Protein AF-0000000071043396 (afdb_homodimer)

Radius of gyration: 24.21 Å; Cα contacts (8 Å, |Δi|>4): 1162; chains: 2; bounding box: 49×66×62 Å

pLDDT: mean 93.79, std 13.85, range [19.5, 98.94]

Foldseek 3Di:
DPPPPPPVDPDFAQALQSVVVVPPHDDAWDKDWHDHPPRDDIDIWTFFCPPDNGRKTWQFKAAAQPDFQLDDLVCQQCKDDDRVHGIGNHLQSQQRSQPRAWKKKKKWFAFLVGDIWMKIWRGWHFHHCVLQRFRADTHDTDPVGDFDDWCVVLHRAHKAHLVRQREQQDPDRQRVVQRHIDSAYVGGQWACNGHPVLATAHHRPPPHRSRTNIMIMIMHHD/DPPPVPPVDDDFAQAQQVVVVVPPPDDAFDKDWHDHPPRDDIDIWTFFCPPDNGRKTWQFKAAAQPDFQLDDLVCQQCKDDDRVHGIGNHLQSQQRSQPRAWKKKKKWFAFLVGDIWMKIWRGWHFHHCVLQRFRADTHDTDPVGDFDDWCVVLHGAHKAHLVRQREQQDPDRQRVVQRHIDSAYVGGQWACNGHPVQATAHHRPPPDRRRTNIMIMIMHHD

Nearest PDB structures (foldseek):
  6y41-assembly14_N  TM=9.368E-01  e=1.096E-25  Homo sapiens
  4jzc-assembly1_A  TM=9.041E-01  e=2.549E-23  Homo sapiens
  1z3s-assembly1_A  TM=9.052E-01  e=2.398E-23  Homo sapiens
  8vgp-assembly1_A  TM=8.669E-01  e=9.570E-24  Homo sapiens
  1z3u-assembly4_D  TM=8.901E-01  e=3.913E-23  Homo sapiens

Secondary structure (DSSP, 8-state):
-------------SSHHHHHHHTTS---SEEEEE--TT-SS-EEEEEE-SSTTS-EEEEEEESSS-S-----HHHHHH-EE-TTSSEE--HHHHHHHHHHS-EEEEEEEE-TTS-EEEEEES-EEE--GGGTT-EEEE-PBPTT-SS---SGGGTTPPPBBTTB--SS-SS--HHHHHTS-B--BSB-SEETTS-TTT--EETT-TT-TT--SEEEEEEEE-/-------------SSHHHHHHHTTS---SEEEEE--TT-SS-EEEEEE-SSTTS-EEEEEEESSS-S-----HHHHHH-EE-TTSSEE--HHHHHHHHHHS-EEEEEEEE-TTS-EEEEEES-EEE--GGGTT-EEEE-PBPTT-SS---SGGGTTPPPBBTTB--SS-SS--HHHHHTS-B--BSB-SEETTS-TTT--EETT-TT-TT--SEEEEEEEE-

Structure (mmCIF, N/CA/C/O backbone):
data_AF-0000000071043396-model_v1
#
loop_
_entity.id
_entity.type
_entity.pdbx_description
1 polymer 'Fibrinogen-like protein A'
#
loop_
_atom_site.group_PDB
_atom_site.id
_atom_site.type_symbol
_atom_site.label_atom_id
_atom_site.label_alt_id
_atom_site.label_comp_id
_atom_site.label_asym_id
_atom_site.label_entity_id
_atom_site.label_seq_id
_atom_site.pdbx_PDB_ins_code
_atom_site.Cartn_x
_atom_site.Cartn_y
_atom_site.Cartn_z
_atom_site.occupancy
_atom_site.B_iso_or_equiv
_atom_site.auth_seq_id
_atom_site.auth_comp_id
_atom_site.auth_asym_id
_atom_site.auth_atom_id
_atom_site.pdbx_PDB_model_num
ATOM 1 N N . SER A 1 1 ? -0.596 -9.938 -35.562 1 19.58 1 SER A N 1
ATOM 2 C CA . SER A 1 1 ? -1.272 -8.742 -35.062 1 19.58 1 SER A CA 1
ATOM 3 C C . SER A 1 1 ? -1.542 -8.852 -33.562 1 19.58 1 SER A C 1
ATOM 5 O O . SER A 1 1 ? -2.373 -9.656 -33.156 1 19.58 1 SER A O 1
ATOM 7 N N . SER A 1 2 ? -0.562 -9.008 -32.688 1 22.83 2 SER A N 1
ATOM 8 C CA . SER A 1 2 ? -0.401 -9.375 -31.281 1 22.83 2 SER A CA 1
ATOM 9 C C . SER A 1 2 ? -1.272 -8.516 -30.391 1 22.83 2 SER A C 1
ATOM 11 O O . SER A 1 2 ? -1.037 -7.309 -30.25 1 22.83 2 SER A O 1
ATOM 13 N N . SER A 1 3 ? -2.648 -8.609 -30.594 1 25.05 3 SER A N 1
ATOM 14 C CA . SER A 1 3 ? -3.705 -7.863 -29.922 1 25.05 3 SER A CA 1
ATOM 15 C C . SER A 1 3 ? -3.35 -7.586 -28.469 1 25.05 3 SER A C 1
ATOM 17 O O . SER A 1 3 ? -3.312 -8.508 -27.641 1 25.05 3 SER A O 1
ATOM 19 N N . TYR A 1 4 ? -2.4 -6.832 -28.234 1 27.75 4 TYR A N 1
ATOM 20 C CA . TYR A 1 4 ? -2.031 -6.297 -26.922 1 27.75 4 TYR A CA 1
ATOM 21 C C . TYR A 1 4 ? -3.27 -5.965 -26.094 1 27.75 4 TYR A C 1
ATOM 23 O O . TYR A 1 4 ? -4.195 -5.312 -26.594 1 27.75 4 TYR A O 1
ATOM 31 N N . PHE A 1 5 ? -3.91 -6.945 -25.531 1 30.7 5 PHE A N 1
ATOM 32 C CA . PHE A 1 5 ? -5.043 -6.789 -24.625 1 30.7 5 PHE A CA 1
ATOM 33 C C . PHE A 1 5 ? -4.996 -5.434 -23.922 1 30.7 5 PHE A C 1
ATOM 35 O O . PHE A 1 5 ? -4.027 -5.125 -23.234 1 30.7 5 PHE A O 1
ATOM 42 N N . PHE A 1 6 ? -5.336 -4.344 -24.625 1 32 6 PHE A N 1
ATOM 43 C CA . PHE A 1 6 ? -5.562 -3.029 -24.031 1 32 6 PHE A CA 1
ATOM 44 C C . PHE A 1 6 ? -6.328 -3.15 -22.719 1 32 6 PHE A C 1
ATOM 46 O O . PHE A 1 6 ? -7.543 -3.359 -22.719 1 32 6 PHE A O 1
ATOM 53 N N . TYR A 1 7 ? -5.766 -3.889 -21.766 1 40.34 7 TYR A N 1
ATOM 54 C CA . TYR A 1 7 ? -6.336 -3.941 -20.422 1 40.34 7 TYR A CA 1
ATOM 55 C C . TYR A 1 7 ? -6.777 -2.559 -19.969 1 40.34 7 TYR A C 1
ATOM 57 O O . TYR A 1 7 ? -5.996 -1.605 -20 1 40.34 7 TYR A O 1
ATOM 65 N N . GLN A 1 8 ? -7.98 -2.104 -20.422 1 47.59 8 GLN A N 1
ATOM 66 C CA . GLN A 1 8 ? -8.461 -0.824 -19.922 1 47.59 8 GLN A CA 1
ATOM 67 C C . GLN A 1 8 ? -8.406 -0.779 -18.391 1 47.59 8 GLN A C 1
ATOM 69 O O . GLN A 1 8 ? -9.078 -1.563 -17.719 1 47.59 8 GLN A O 1
ATOM 74 N N . GLN A 1 9 ? -7.324 -0.448 -17.828 1 60.56 9 GLN A N 1
ATOM 75 C CA . GLN A 1 9 ? -7.27 -0.185 -16.391 1 60.56 9 GLN A CA 1
ATOM 76 C C . GLN A 1 9 ? -8.344 0.818 -15.977 1 60.56 9 GLN A C 1
ATOM 78 O O . GLN A 1 9 ? -8.711 1.695 -16.766 1 60.56 9 GLN A O 1
ATOM 83 N N . PRO A 1 10 ? -9.055 0.445 -14.859 1 69.62 10 PRO A N 1
ATOM 84 C CA . PRO A 1 10 ? -10.023 1.43 -14.367 1 69.62 10 PRO A CA 1
ATOM 85 C C . PRO A 1 10 ? -9.438 2.84 -14.289 1 69.62 10 PRO A C 1
ATOM 87 O O . PRO A 1 10 ? -8.227 3.004 -14.133 1 69.62 10 PRO A O 1
ATOM 90 N N . ASP A 1 11 ? -10.227 3.758 -14.781 1 84.56 11 ASP A N 1
ATOM 91 C CA . ASP A 1 11 ? -9.875 5.148 -14.516 1 84.56 11 ASP A CA 1
ATOM 92 C C . ASP A 1 11 ? -9.953 5.465 -13.023 1 84.56 11 ASP A C 1
ATOM 94 O O . ASP A 1 11 ? -11.047 5.539 -12.453 1 84.56 11 ASP A O 1
ATOM 98 N N . TYR A 1 12 ? -8.859 5.566 -12.406 1 92.44 12 TYR A N 1
ATOM 99 C CA . TYR A 1 12 ? -8.82 5.84 -10.969 1 92.44 12 TYR A CA 1
ATOM 100 C C . TYR A 1 12 ? -8.945 7.336 -10.695 1 92.44 12 TYR A C 1
ATOM 102 O O . TYR A 1 12 ? -8.398 8.156 -11.438 1 92.44 12 TYR A O 1
ATOM 110 N N . PRO A 1 13 ? -9.711 7.656 -9.633 1 95.25 13 PRO A N 1
ATOM 111 C CA . PRO A 1 13 ? -9.75 9.07 -9.25 1 95.25 13 PRO A CA 1
ATOM 112 C C . PRO A 1 13 ? -8.367 9.633 -8.906 1 95.25 13 PRO A C 1
ATOM 114 O O . PRO A 1 13 ? -7.512 8.898 -8.406 1 95.25 13 PRO A O 1
ATOM 117 N N . ARG A 1 14 ? -8.242 10.875 -9.164 1 97.25 14 ARG A N 1
ATOM 118 C CA . ARG A 1 14 ? -6.945 11.508 -8.93 1 97.25 14 ARG A CA 1
ATOM 119 C C . ARG A 1 14 ? -6.785 11.906 -7.473 1 97.25 14 ARG A C 1
ATOM 121 O O . ARG A 1 14 ? -5.664 12.125 -7 1 97.25 14 ARG A O 1
ATOM 128 N N . ASP A 1 15 ? -7.902 12.094 -6.762 1 97.44 15 ASP A N 1
ATOM 129 C CA . ASP A 1 15 ? -7.918 12.523 -5.367 1 97.44 15 ASP A CA 1
ATOM 130 C C . ASP A 1 15 ? -9.258 12.211 -4.711 1 97.44 15 ASP A C 1
ATOM 132 O O . ASP A 1 15 ? -10.141 11.617 -5.332 1 97.44 15 ASP A O 1
ATOM 136 N N . CYS A 1 16 ? -9.391 12.609 -3.453 1 96.94 16 CYS A N 1
ATOM 137 C CA . CYS A 1 16 ? -10.578 12.234 -2.688 1 96.94 16 CYS A CA 1
ATOM 138 C C . CYS A 1 16 ? -11.812 12.969 -3.197 1 96.94 16 CYS A C 1
ATOM 140 O O . CYS A 1 16 ? -12.93 12.461 -3.096 1 96.94 16 CYS A O 1
ATOM 142 N N . LYS A 1 17 ? -11.633 14.172 -3.74 1 96.31 17 LYS A N 1
ATOM 143 C CA . LYS A 1 17 ? -12.789 14.828 -4.34 1 96.31 17 LYS A CA 1
ATOM 144 C C . LYS A 1 17 ? -13.367 13.984 -5.477 1 96.31 17 LYS A C 1
ATOM 146 O O . LYS A 1 17 ? -14.578 13.758 -5.531 1 96.31 17 LYS A O 1
ATOM 151 N N . GLU A 1 18 ? -12.492 13.562 -6.367 1 94.69 18 GLU A N 1
ATOM 152 C CA . GLU A 1 18 ? -12.938 12.742 -7.484 1 94.69 18 GLU A CA 1
ATOM 153 C C . GLU A 1 18 ? -13.484 11.398 -7 1 94.69 18 GLU A C 1
ATOM 155 O O . GLU A 1 18 ? -14.414 10.852 -7.598 1 94.69 18 GLU A O 1
ATOM 160 N N . VAL A 1 19 ? -12.93 10.859 -5.91 1 93.38 19 VAL A N 1
ATOM 161 C CA . VAL A 1 19 ? -13.477 9.648 -5.305 1 93.38 19 VAL A CA 1
ATOM 162 C C . VAL A 1 19 ? -14.953 9.852 -4.98 1 93.38 19 VAL A C 1
ATOM 164 O O . VAL A 1 19 ? -15.805 9.047 -5.379 1 93.38 19 VAL A O 1
ATOM 167 N N . PHE A 1 20 ? -15.273 10.938 -4.297 1 91.38 20 PHE A N 1
ATOM 168 C CA . PHE A 1 20 ? -16.625 11.164 -3.809 1 91.38 20 PHE A CA 1
ATOM 169 C C . PHE A 1 20 ? -17.547 11.617 -4.941 1 91.38 20 PHE A C 1
ATOM 171 O O . PHE A 1 20 ? -18.766 11.461 -4.867 1 91.38 20 PHE A O 1
ATOM 178 N N . GLU A 1 21 ? -17 12.188 -5.996 1 89.81 21 GLU A N 1
ATOM 179 C CA . GLU A 1 21 ? -17.781 12.539 -7.176 1 89.81 21 GLU A CA 1
ATOM 180 C C . GLU A 1 21 ? -18.203 11.289 -7.949 1 89.81 21 GLU A C 1
ATOM 182 O O . GLU A 1 21 ? -19.266 11.266 -8.57 1 89.81 21 GLU A O 1
ATOM 187 N N . GLN A 1 22 ? -17.266 10.352 -7.988 1 84.19 22 GLN A N 1
ATOM 188 C CA . GLN A 1 22 ? -17.531 9.125 -8.734 1 84.19 22 GLN A CA 1
ATOM 189 C C . GLN A 1 22 ? -18.453 8.195 -7.949 1 84.19 22 GLN A C 1
ATOM 191 O O . GLN A 1 22 ? -19.109 7.328 -8.531 1 84.19 22 GLN A O 1
ATOM 196 N N . CYS A 1 23 ? -18.484 8.438 -6.629 1 72.69 23 CYS A N 1
ATOM 197 C CA . CYS A 1 23 ? -19.359 7.625 -5.797 1 72.69 23 CYS A CA 1
ATOM 198 C C . CYS A 1 23 ? -20.781 8.195 -5.785 1 72.69 23 CYS A C 1
ATOM 200 O O . CYS A 1 23 ? -20.953 9.414 -5.793 1 72.69 23 CYS A O 1
ATOM 202 N N . ASP A 1 24 ? -21.766 7.477 -6.266 1 60.16 24 ASP A N 1
ATOM 203 C CA . ASP A 1 24 ? -23.172 7.879 -6.402 1 60.16 24 ASP A CA 1
ATOM 204 C C . ASP A 1 24 ? -23.75 8.289 -5.059 1 60.16 24 ASP A C 1
ATOM 206 O O . ASP A 1 24 ? -24.734 7.703 -4.594 1 60.16 24 ASP A O 1
ATOM 210 N N . GLY A 1 25 ? -23.188 9.406 -4.383 1 55.62 25 GLY A N 1
ATOM 211 C CA . GLY A 1 25 ? -23.938 10 -3.293 1 55.62 25 GLY A CA 1
ATOM 212 C C . GLY A 1 25 ? -23.375 9.68 -1.926 1 55.62 25 GLY A C 1
ATOM 213 O O . GLY A 1 25 ? -23.281 10.555 -1.062 1 55.62 25 GLY A O 1
ATOM 214 N N . GLU A 1 26 ? -23.422 8.414 -1.411 1 56.88 26 GLU A N 1
ATOM 215 C CA . GLU A 1 26 ? -23.094 8.141 -0.014 1 56.88 26 GLU A CA 1
ATOM 216 C C . GLU A 1 26 ? -21.641 7.691 0.141 1 56.88 26 GLU A C 1
ATOM 218 O O . GLU A 1 26 ? -21.297 6.555 -0.198 1 56.88 26 GLU A O 1
ATOM 223 N N . SER A 1 27 ? -20.75 8.812 0.315 1 70.75 27 SER A N 1
ATOM 224 C CA . SER A 1 27 ? -19.375 8.359 0.478 1 70.75 27 SER A CA 1
ATOM 225 C C . SER A 1 27 ? -18.875 8.602 1.898 1 70.75 27 SER A C 1
ATOM 227 O O . SER A 1 27 ? -18.922 9.734 2.395 1 70.75 27 SER A O 1
ATOM 229 N N . SER A 1 28 ? -18.672 7.59 2.588 1 85.75 28 SER A N 1
ATOM 230 C CA . SER A 1 28 ? -18.188 7.582 3.967 1 85.75 28 SER A CA 1
ATOM 231 C C . SER A 1 28 ? -16.688 7.828 4.031 1 85.75 28 SER A C 1
ATOM 233 O O . SER A 1 28 ? -15.977 7.668 3.033 1 85.75 28 SER A O 1
ATOM 235 N N . ASP A 1 29 ? -16.281 8.438 5.184 1 92.81 29 ASP A N 1
ATOM 236 C CA . ASP A 1 29 ? -14.859 8.438 5.496 1 92.81 29 ASP A CA 1
ATOM 237 C C . ASP A 1 29 ? -14.273 7.031 5.379 1 92.81 29 ASP A C 1
ATOM 239 O O . ASP A 1 29 ? -14.914 6.051 5.758 1 92.81 29 ASP A O 1
ATOM 243 N N . GLY A 1 30 ? -13.133 6.988 4.898 1 93.25 30 GLY A N 1
ATOM 244 C CA . GLY A 1 30 ? -12.492 5.688 4.801 1 93.25 30 GLY A CA 1
ATOM 245 C C . GLY A 1 30 ? -11.344 5.656 3.812 1 93.25 30 GLY A C 1
ATOM 246 O O . GLY A 1 30 ? -10.867 6.703 3.371 1 93.25 30 GLY A O 1
ATOM 247 N N . VAL A 1 31 ? -10.812 4.477 3.525 1 94.69 31 VAL A N 1
ATOM 248 C CA . VAL A 1 31 ? -9.672 4.277 2.637 1 94.69 31 VAL A CA 1
ATOM 249 C C . VAL A 1 31 ? -10.164 4.012 1.216 1 94.69 31 VAL A C 1
ATOM 251 O O . VAL A 1 31 ? -11.047 3.182 1.004 1 94.69 31 VAL A O 1
ATOM 254 N N . TYR A 1 32 ? -9.594 4.738 0.266 1 93.81 32 TYR A N 1
ATOM 255 C CA . TYR A 1 32 ? -9.938 4.621 -1.148 1 93.81 32 TYR A CA 1
ATOM 256 C C . TYR A 1 32 ? -8.68 4.578 -2.01 1 93.81 32 TYR A C 1
ATOM 258 O O . TYR A 1 32 ? -7.582 4.887 -1.535 1 93.81 32 TYR A O 1
ATOM 266 N N . LEU A 1 33 ? -8.898 4.172 -3.285 1 94.19 33 LEU A N 1
ATOM 267 C CA . LEU A 1 33 ? -7.789 4.176 -4.238 1 94.19 33 LEU A CA 1
ATOM 268 C C . LEU A 1 33 ? -7.785 5.457 -5.059 1 94.19 33 LEU A C 1
ATOM 270 O O . LEU A 1 33 ? -8.836 5.922 -5.5 1 94.19 33 LEU A O 1
ATOM 274 N N . ILE A 1 34 ? -6.609 5.961 -5.223 1 96.44 34 ILE A N 1
ATOM 275 C CA . ILE A 1 34 ? -6.445 7.066 -6.16 1 96.44 34 ILE A CA 1
ATOM 276 C C . ILE A 1 34 ? -5.223 6.812 -7.043 1 96.44 34 ILE A C 1
ATOM 278 O O . ILE A 1 34 ? -4.383 5.969 -6.723 1 96.44 34 ILE A O 1
ATOM 282 N N . GLN A 1 35 ? -5.191 7.512 -8.125 1 96.06 35 GLN A N 1
ATOM 283 C CA . GLN A 1 35 ? -4.004 7.555 -8.969 1 96.06 35 GLN A CA 1
ATOM 284 C C . GLN A 1 35 ? -3.773 8.961 -9.523 1 96.06 35 GLN A C 1
ATOM 286 O O . GLN A 1 35 ? -4.309 9.312 -10.578 1 96.06 35 GLN A O 1
ATOM 291 N N . PRO A 1 36 ? -2.936 9.68 -8.852 1 96.81 36 PRO A N 1
ATOM 292 C CA . PRO A 1 36 ? -2.625 11.031 -9.344 1 96.81 36 PRO A CA 1
ATOM 293 C C . PRO A 1 36 ? -1.969 11.016 -10.719 1 96.81 36 PRO A C 1
ATOM 295 O O . PRO A 1 36 ? -1.409 10 -11.133 1 96.81 36 PRO A O 1
ATOM 298 N N . ASP A 1 37 ? -2.023 12.133 -11.359 1 95 37 ASP A N 1
ATOM 299 C CA . ASP A 1 37 ? -1.399 12.273 -12.664 1 95 37 ASP A CA 1
ATOM 300 C C . ASP A 1 37 ? 0.084 11.914 -12.609 1 95 37 ASP A C 1
ATOM 302 O O . ASP A 1 37 ? 0.812 12.398 -11.742 1 95 37 ASP A O 1
ATOM 306 N N . GLY A 1 38 ? 0.44 11.055 -13.531 1 92.12 38 GLY A N 1
ATOM 307 C CA . GLY A 1 38 ? 1.855 10.758 -13.688 1 92.12 38 GLY A CA 1
ATOM 308 C C . GLY A 1 38 ? 2.344 9.664 -12.758 1 92.12 38 GLY A C 1
ATOM 309 O O . GLY A 1 38 ? 3.475 9.195 -12.883 1 92.12 38 GLY A O 1
ATOM 310 N N . TYR A 1 39 ? 1.555 9.352 -11.742 1 92.88 39 TYR A N 1
ATOM 311 C CA . TYR A 1 39 ? 1.969 8.266 -10.859 1 92.88 39 TYR A CA 1
ATOM 312 C C . TYR A 1 39 ? 1.739 6.91 -11.516 1 92.88 39 TYR A C 1
ATOM 314 O O . TYR A 1 39 ? 0.725 6.703 -12.188 1 92.88 39 TYR A O 1
ATOM 322 N N . LEU A 1 40 ? 2.617 6.023 -11.281 1 87.25 40 LEU A N 1
ATOM 323 C CA . LEU A 1 40 ? 2.684 4.773 -12.031 1 87.25 40 LEU A CA 1
ATOM 324 C C . LEU A 1 40 ? 1.504 3.869 -11.688 1 87.25 40 LEU A C 1
ATOM 326 O O . LEU A 1 40 ? 0.972 3.176 -12.562 1 87.25 40 LEU A O 1
ATOM 330 N N . GLU A 1 41 ? 1.087 3.82 -10.453 1 91.69 41 GLU A N 1
ATOM 331 C CA . GLU A 1 41 ? 0.028 2.91 -10.031 1 91.69 41 GLU A CA 1
ATOM 332 C C . GLU A 1 41 ? -0.865 3.557 -8.969 1 91.69 41 GLU A C 1
ATOM 334 O O . GLU A 1 41 ? -0.435 4.469 -8.258 1 91.69 41 GLU A O 1
ATOM 339 N N . PRO A 1 42 ? -2.17 3.064 -8.961 1 95.06 42 PRO A N 1
ATOM 340 C CA . PRO A 1 42 ? -3.029 3.566 -7.887 1 95.06 42 PRO A CA 1
ATOM 341 C C . PRO A 1 42 ? -2.553 3.137 -6.504 1 95.06 42 PRO A C 1
ATOM 343 O O . PRO A 1 42 ? -1.879 2.113 -6.367 1 95.06 42 PRO A O 1
ATOM 346 N N . PHE A 1 43 ? -2.869 3.904 -5.5 1 96.81 43 PHE A N 1
ATOM 347 C CA . PHE A 1 43 ? -2.531 3.592 -4.117 1 96.81 43 PHE A CA 1
ATOM 348 C C . PHE A 1 43 ? -3.629 4.062 -3.172 1 96.81 43 PHE A C 1
ATOM 350 O O . PHE A 1 43 ? -4.441 4.918 -3.529 1 96.81 43 PHE A O 1
ATOM 357 N N . PRO A 1 44 ? -3.686 3.449 -2.014 1 96.88 44 PRO A N 1
ATOM 358 C CA . PRO A 1 44 ? -4.754 3.785 -1.07 1 96.88 44 PRO A CA 1
ATOM 359 C C . PRO A 1 44 ? -4.477 5.074 -0.298 1 96.88 44 PRO A C 1
ATOM 361 O O . PRO A 1 44 ? -3.326 5.355 0.042 1 96.88 44 PRO A O 1
ATOM 364 N N . VAL A 1 45 ? -5.52 5.805 -0.063 1 98 45 VAL A N 1
ATOM 365 C CA . VAL A 1 45 ? -5.477 6.988 0.787 1 98 45 VAL A CA 1
ATOM 366 C C . VAL A 1 45 ? -6.707 7.02 1.694 1 98 45 VAL A C 1
ATOM 368 O O . VAL A 1 45 ? -7.707 6.352 1.419 1 98 45 VAL A O 1
ATOM 371 N N . TYR A 1 46 ? -6.594 7.762 2.77 1 97.19 46 TYR A N 1
ATOM 372 C CA . TYR A 1 46 ? -7.758 8 3.611 1 97.19 46 TYR A CA 1
ATOM 373 C C . TYR A 1 46 ? -8.477 9.281 3.191 1 97.19 46 TYR A C 1
ATOM 375 O O . TYR A 1 46 ? -7.871 10.352 3.125 1 97.19 46 TYR A O 1
ATOM 383 N N . CYS A 1 47 ? -9.75 9.141 2.877 1 96.62 47 CYS A N 1
ATOM 384 C CA . CYS A 1 47 ? -10.586 10.273 2.502 1 96.62 47 CYS A CA 1
ATOM 385 C C . CYS A 1 47 ? -11.562 10.625 3.619 1 96.62 47 CYS A C 1
ATOM 387 O O . CYS A 1 47 ? -12.227 9.75 4.168 1 96.62 47 CYS A O 1
ATOM 389 N N . ASN A 1 48 ? -11.586 11.828 3.996 1 95.62 48 ASN A N 1
ATOM 390 C CA . ASN A 1 48 ? -12.5 12.383 4.992 1 95.62 48 ASN A CA 1
ATOM 391 C C . ASN A 1 48 ? -13.562 13.266 4.348 1 95.62 48 ASN A C 1
ATOM 393 O O . ASN A 1 48 ? -13.25 14.281 3.74 1 95.62 48 ASN A O 1
ATOM 397 N N . ASN A 1 49 ? -14.805 12.875 4.484 1 93.38 49 ASN A N 1
ATOM 398 C CA . ASN A 1 49 ? -15.898 13.594 3.85 1 93.38 49 ASN A CA 1
ATOM 399 C C . ASN A 1 49 ? -16.812 14.258 4.887 1 93.38 49 ASN A C 1
ATOM 401 O O . ASN A 1 49 ? -17.812 14.867 4.531 1 93.38 49 ASN A O 1
ATOM 405 N N . SER A 1 50 ? -16.422 14.188 6.105 1 92.12 50 SER A N 1
ATOM 406 C CA . SER A 1 50 ? -17.344 14.578 7.164 1 92.12 50 SER A CA 1
ATOM 407 C C . SER A 1 50 ? -17 15.953 7.727 1 92.12 50 SER A C 1
ATOM 409 O O . SER A 1 50 ? -17.75 16.516 8.516 1 92.12 50 SER A O 1
ATOM 411 N N . VAL A 1 51 ? -15.891 16.453 7.324 1 93.44 51 VAL A N 1
ATOM 412 C CA . VAL A 1 51 ? -15.406 17.703 7.91 1 93.44 51 VAL A CA 1
ATOM 413 C C . VAL A 1 51 ? -15.406 18.797 6.852 1 93.44 51 VAL A C 1
ATOM 415 O O . VAL A 1 51 ? -14.961 18.578 5.723 1 93.44 51 VAL A O 1
ATOM 418 N N . ASP A 1 52 ? -15.93 20.016 7.23 1 95.81 52 ASP A N 1
ATOM 419 C CA . ASP A 1 52 ? -15.75 21.234 6.465 1 95.81 52 ASP A CA 1
ATOM 420 C C . ASP A 1 52 ? -16.078 21.016 4.988 1 95.81 52 ASP A C 1
ATOM 422 O O . ASP A 1 52 ? -15.258 21.328 4.117 1 95.81 52 ASP A O 1
ATOM 426 N N . GLY A 1 53 ? -17.156 20.469 4.664 1 93.88 53 GLY A N 1
ATOM 427 C CA . GLY A 1 53 ? -17.625 20.312 3.297 1 93.88 53 GLY A CA 1
ATOM 428 C C . GLY A 1 53 ? -17.047 19.094 2.604 1 93.88 53 GLY A C 1
ATOM 429 O O . GLY A 1 53 ? -17.344 18.844 1.435 1 93.88 53 GLY A O 1
ATOM 430 N N . GLY A 1 54 ? -16.125 18.391 3.24 1 95.19 54 GLY A N 1
ATOM 431 C CA . GLY A 1 54 ? -15.664 17.094 2.777 1 95.19 54 GLY A CA 1
ATOM 432 C C . GLY A 1 54 ? -14.609 17.188 1.688 1 95.19 54 GLY A C 1
ATOM 433 O O . GLY A 1 54 ? -13.992 18.25 1.513 1 95.19 54 GLY A O 1
ATOM 434 N N . ASN A 1 55 ? -14.195 15.969 1.109 1 96.06 55 ASN A N 1
ATOM 435 C CA . ASN A 1 55 ? -13.297 15.805 -0.029 1 96.06 55 ASN A CA 1
ATOM 436 C C . ASN A 1 55 ? -11.836 15.883 0.395 1 96.06 55 ASN A C 1
ATOM 438 O O . ASN A 1 55 ? -10.961 16.141 -0.431 1 96.06 55 ASN A O 1
ATOM 442 N N . TRP A 1 56 ? -11.602 15.672 1.679 1 98.25 56 TRP A N 1
ATOM 443 C CA . TRP A 1 56 ? -10.242 15.805 2.191 1 98.25 56 TRP A CA 1
ATOM 444 C C . TRP A 1 56 ? -9.477 14.492 2.055 1 98.25 56 TRP A C 1
ATOM 446 O O . TRP A 1 56 ? -10.023 13.422 2.334 1 98.25 56 TRP A O 1
ATOM 456 N N . MET A 1 57 ? -8.289 14.57 1.633 1 98.5 57 MET A N 1
ATOM 457 C CA . MET A 1 57 ? -7.34 13.461 1.664 1 98.5 57 MET A CA 1
ATOM 458 C C . MET A 1 57 ? -6.34 13.633 2.801 1 98.5 57 MET A C 1
ATOM 460 O O . MET A 1 57 ? -5.586 14.609 2.83 1 98.5 57 MET A O 1
ATOM 464 N N . VAL A 1 58 ? -6.316 12.734 3.689 1 98.81 58 VAL A N 1
ATOM 465 C CA . VAL A 1 58 ? -5.434 12.812 4.848 1 98.81 58 VAL A CA 1
ATOM 466 C C . VAL A 1 58 ? -4.043 12.297 4.473 1 98.81 58 VAL A C 1
ATOM 468 O O . VAL A 1 58 ? -3.916 11.25 3.834 1 98.81 58 VAL A O 1
ATOM 471 N N . PHE A 1 59 ? -2.977 13.062 4.832 1 98.88 59 PHE A N 1
ATOM 472 C CA . PHE A 1 59 ? -1.65 12.57 4.473 1 98.88 59 PHE A CA 1
ATOM 473 C C . PHE A 1 59 ? -0.773 12.438 5.711 1 98.88 59 PHE A C 1
ATOM 475 O O . PHE A 1 59 ? 0.347 11.93 5.629 1 98.88 59 PHE A O 1
ATOM 482 N N . GLN A 1 60 ? -1.278 12.875 6.863 1 98.81 60 GLN A N 1
ATOM 483 C CA . GLN A 1 60 ? -0.61 12.75 8.156 1 98.81 60 GLN A CA 1
ATOM 484 C C . GLN A 1 60 ? -1.624 12.633 9.289 1 98.81 60 GLN A C 1
ATOM 486 O O . GLN A 1 60 ? -2.631 13.344 9.305 1 98.81 60 GLN A O 1
ATOM 491 N N . ARG A 1 61 ? -1.352 11.719 10.211 1 98.56 61 ARG A N 1
ATOM 492 C CA . ARG A 1 61 ? -2.189 11.633 11.406 1 98.56 61 ARG A CA 1
ATOM 493 C C . ARG A 1 61 ? -1.388 11.125 12.602 1 98.56 61 ARG A C 1
ATOM 495 O O . ARG A 1 61 ? -0.615 10.172 12.477 1 98.56 61 ARG A O 1
ATOM 502 N N . ARG A 1 62 ? -1.498 11.758 13.664 1 98.12 62 ARG A N 1
ATOM 503 C CA .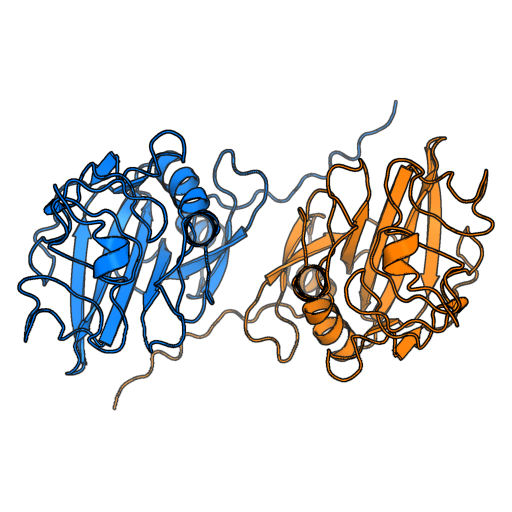 ARG A 1 62 ? -1.002 11.305 14.961 1 98.12 62 ARG A CA 1
ATOM 504 C C . ARG A 1 62 ? -2.123 11.266 15.992 1 98.12 62 ARG A C 1
ATOM 506 O O . ARG A 1 62 ? -2.9 12.211 16.109 1 98.12 62 ARG A O 1
ATOM 513 N N . MET A 1 63 ? -2.184 10.133 16.734 1 96.62 63 MET A N 1
ATOM 514 C CA . MET A 1 63 ? -3.355 10.039 17.609 1 96.62 63 MET A CA 1
ATOM 515 C C . MET A 1 63 ? -3.027 9.266 18.875 1 96.62 63 MET A C 1
ATOM 517 O O . MET A 1 63 ? -3.73 9.383 19.875 1 96.62 63 MET A O 1
ATOM 521 N N . ASP A 1 64 ? -1.902 8.406 18.875 1 95.75 64 ASP A N 1
ATOM 522 C CA . ASP A 1 64 ? -1.712 7.59 20.078 1 95.75 64 ASP A CA 1
ATOM 523 C C . ASP A 1 64 ? -0.246 7.199 20.25 1 95.75 64 ASP A C 1
ATOM 525 O O . ASP A 1 64 ? 0.098 6.441 21.156 1 95.75 64 ASP A O 1
ATOM 529 N N . GLY A 1 65 ? 0.586 7.543 19.391 1 96.44 65 GLY A N 1
ATOM 530 C CA . GLY A 1 65 ? 2.016 7.312 19.516 1 96.44 65 GLY A CA 1
ATOM 531 C C . GLY A 1 65 ? 2.439 5.926 19.078 1 96.44 65 GLY A C 1
ATOM 532 O O . GLY A 1 65 ? 3.586 5.527 19.281 1 96.44 65 GLY A O 1
ATOM 533 N N . SER A 1 66 ? 1.596 5.238 18.438 1 95.75 66 SER A N 1
ATOM 534 C CA . SER A 1 66 ? 1.861 3.855 18.062 1 95.75 66 SER A CA 1
ATOM 535 C C . SER A 1 66 ? 2.857 3.783 16.906 1 95.75 66 SER A C 1
ATOM 537 O O . SER A 1 66 ? 3.439 2.727 16.641 1 95.75 66 SER A O 1
ATOM 539 N N . VAL A 1 67 ? 3.021 4.816 16.203 1 97.38 67 VAL A N 1
ATOM 540 C CA . VAL A 1 67 ? 3.953 4.863 15.078 1 97.38 67 VAL A CA 1
ATOM 541 C C . VAL A 1 67 ? 5.086 5.84 15.391 1 97.38 67 VAL A C 1
ATOM 543 O O . VAL A 1 67 ? 4.84 6.961 15.852 1 97.38 67 VAL A O 1
ATOM 546 N N . ASP A 1 68 ? 6.266 5.434 15.211 1 97.62 68 ASP A N 1
ATOM 547 C CA . ASP A 1 68 ? 7.445 6.273 15.398 1 97.62 68 ASP A CA 1
ATOM 548 C C . ASP A 1 68 ? 7.691 7.148 14.172 1 97.62 68 ASP A C 1
ATOM 550 O O . ASP A 1 68 ? 7.789 6.641 13.047 1 97.62 68 ASP A O 1
ATOM 554 N N . PHE A 1 69 ? 7.871 8.438 14.336 1 98.56 69 PHE A N 1
ATOM 555 C CA . PHE A 1 69 ? 8.078 9.352 13.227 1 98.56 69 PHE A CA 1
ATOM 556 C C . PHE A 1 69 ? 9.539 9.773 13.125 1 98.56 69 PHE A C 1
ATOM 558 O O . PHE A 1 69 ? 9.898 10.594 12.289 1 98.56 69 PHE A O 1
ATOM 565 N N . ASP A 1 70 ? 10.359 9.273 14.062 1 98.44 70 ASP A N 1
ATOM 566 C CA . ASP A 1 70 ? 11.812 9.422 13.93 1 98.44 70 ASP A CA 1
ATOM 567 C C . ASP A 1 70 ? 12.375 8.43 12.922 1 98.44 70 ASP A C 1
ATOM 569 O O . ASP A 1 70 ? 12.852 7.355 13.289 1 98.44 70 ASP A O 1
ATOM 573 N N . ARG A 1 71 ? 12.32 8.859 11.695 1 98.31 71 ARG A N 1
ATOM 574 C CA . ARG A 1 71 ? 12.633 7.949 10.602 1 98.31 71 ARG A CA 1
ATOM 575 C C . ARG A 1 71 ? 13.539 8.617 9.578 1 98.31 71 ARG A C 1
ATOM 577 O O . ARG A 1 71 ? 13.742 9.828 9.617 1 98.31 71 ARG A O 1
ATOM 584 N N . VAL A 1 72 ? 14.023 7.82 8.695 1 98.56 72 VAL A N 1
ATOM 585 C CA . VAL A 1 72 ? 15.023 8.289 7.738 1 98.56 72 VAL A CA 1
ATOM 586 C C . VAL A 1 72 ? 14.336 8.711 6.441 1 98.56 72 VAL A C 1
ATOM 588 O O . VAL A 1 72 ? 13.125 8.531 6.289 1 98.56 72 VAL A O 1
ATOM 591 N N . TRP A 1 73 ? 15.125 9.18 5.559 1 98.81 73 TRP A N 1
ATOM 592 C CA . TRP A 1 73 ? 14.688 9.812 4.316 1 98.81 73 TRP A CA 1
ATOM 593 C C . TRP A 1 73 ? 13.805 8.867 3.51 1 98.81 73 TRP A C 1
ATOM 595 O O . TRP A 1 73 ? 12.719 9.25 3.07 1 98.81 73 TRP A O 1
ATOM 605 N N . ASN A 1 74 ? 14.258 7.645 3.357 1 98.06 74 ASN A N 1
ATOM 606 C CA . ASN A 1 74 ? 13.539 6.699 2.512 1 98.06 74 ASN A CA 1
ATOM 607 C C . ASN A 1 74 ? 12.156 6.383 3.082 1 98.06 74 ASN A C 1
ATOM 609 O O . ASN A 1 74 ? 11.203 6.18 2.33 1 98.06 74 ASN A O 1
ATOM 613 N N . ASP A 1 75 ? 12.023 6.312 4.363 1 98.25 75 ASP A N 1
ATOM 614 C CA . ASP A 1 75 ? 10.727 6.078 4.988 1 98.25 75 ASP A CA 1
ATOM 615 C C . ASP A 1 75 ? 9.758 7.227 4.699 1 98.25 75 ASP A C 1
ATOM 617 O O . ASP A 1 75 ? 8.609 7 4.32 1 98.25 75 ASP A O 1
ATOM 621 N N . TYR A 1 76 ? 10.242 8.414 4.852 1 98.81 76 TYR A N 1
ATOM 622 C CA . TYR A 1 76 ? 9.391 9.578 4.617 1 98.81 76 TYR A CA 1
ATOM 623 C C . TYR A 1 76 ? 9.062 9.711 3.135 1 98.81 76 TYR A C 1
ATOM 625 O O . TYR A 1 76 ? 7.98 10.188 2.775 1 98.81 76 TYR A O 1
ATOM 633 N N . LYS A 1 77 ? 10.016 9.328 2.297 1 98.81 77 LYS A N 1
ATOM 634 C CA . LYS A 1 77 ? 9.75 9.312 0.862 1 98.81 77 LYS A CA 1
ATOM 635 C C . LYS A 1 77 ? 8.586 8.391 0.527 1 98.81 77 LYS A C 1
ATOM 637 O O . LYS A 1 77 ? 7.637 8.789 -0.152 1 98.81 77 LYS A O 1
ATOM 642 N N . GLU A 1 78 ? 8.555 7.176 1.041 1 96.62 78 GLU A N 1
ATOM 643 C CA . GLU A 1 78 ? 7.617 6.121 0.675 1 96.62 78 GLU A CA 1
ATOM 644 C C . GLU A 1 78 ? 6.328 6.215 1.489 1 96.62 78 GLU A C 1
ATOM 646 O O . GLU A 1 78 ? 5.25 5.883 0.996 1 96.62 78 GLU A O 1
ATOM 651 N N . GLY A 1 79 ? 6.5 6.695 2.766 1 98.25 79 GLY A N 1
ATOM 652 C CA . GLY A 1 79 ? 5.395 6.691 3.711 1 98.25 79 GLY A CA 1
ATOM 653 C C . GLY A 1 79 ? 5.461 5.543 4.699 1 98.25 79 GLY A C 1
ATOM 654 O O . GLY A 1 79 ? 6.23 4.598 4.512 1 98.25 79 GLY A O 1
ATOM 655 N N . PHE A 1 80 ? 4.707 5.672 5.727 1 97.81 80 PHE A N 1
ATOM 656 C CA . PHE A 1 80 ? 4.691 4.645 6.762 1 97.81 80 PHE A CA 1
ATOM 657 C C . PHE A 1 80 ? 3.457 4.785 7.645 1 97.81 80 PHE A C 1
ATOM 659 O O . PHE A 1 80 ? 2.801 5.828 7.641 1 97.81 80 PHE A O 1
ATOM 666 N N . GLY A 1 81 ? 3.137 3.66 8.398 1 96.88 81 GLY A N 1
ATOM 667 C CA . GLY A 1 81 ? 2.01 3.646 9.32 1 96.88 81 GLY A CA 1
ATOM 668 C C . GLY A 1 81 ? 0.778 2.973 8.742 1 96.88 81 GLY A C 1
ATOM 669 O O . GLY A 1 81 ? 0.881 2.166 7.816 1 96.88 81 GLY A O 1
ATOM 670 N N . PHE A 1 82 ? -0.355 3.332 9.352 1 94.56 82 PHE A N 1
ATOM 671 C CA . PHE A 1 82 ? -1.64 2.74 9 1 94.56 82 PHE A CA 1
ATOM 672 C C . PHE A 1 82 ? -2.67 3.82 8.695 1 94.56 82 PHE A C 1
ATOM 674 O O . PHE A 1 82 ? -2.961 4.664 9.547 1 94.56 82 PHE A O 1
ATOM 681 N N . LEU A 1 83 ? -3.26 3.76 7.527 1 96.38 83 LEU A N 1
ATOM 682 C CA . LEU A 1 83 ? -4.121 4.824 7.027 1 96.38 83 LEU A CA 1
ATOM 683 C C . LEU A 1 83 ? -5.301 5.059 7.969 1 96.38 83 LEU A C 1
ATOM 685 O O . LEU A 1 83 ? -5.824 6.172 8.047 1 96.38 83 LEU A O 1
ATOM 689 N N . ASN A 1 84 ? -5.676 4.016 8.742 1 92.38 84 ASN A N 1
ATOM 690 C CA . ASN A 1 84 ? -6.801 4.156 9.656 1 92.38 84 ASN A CA 1
ATOM 691 C C . ASN A 1 84 ? -6.34 4.562 11.055 1 92.38 84 ASN A C 1
ATOM 693 O O . ASN A 1 84 ? -7.156 4.73 11.961 1 92.38 84 ASN A O 1
ATOM 697 N N . ARG A 1 85 ? -5.016 4.738 11.25 1 95.12 85 ARG A N 1
ATOM 698 C CA . ARG A 1 85 ? -4.418 5.141 12.516 1 95.12 85 ARG A CA 1
ATOM 699 C C . ARG A 1 85 ? -3.416 6.273 12.32 1 95.12 85 ARG A C 1
ATOM 701 O O . ARG A 1 85 ? -3.75 7.309 11.742 1 95.12 85 ARG A O 1
ATOM 708 N N . GLU A 1 86 ? -2.145 6 12.797 1 97.56 86 GLU A N 1
ATOM 709 C CA . GLU A 1 86 ? -1.098 6.996 12.594 1 97.56 86 GLU A CA 1
ATOM 710 C C . GLU A 1 86 ? -0.291 6.703 11.336 1 97.56 86 GLU A C 1
ATOM 712 O O . GLU A 1 86 ? 0.023 5.547 11.047 1 97.56 86 GLU A O 1
ATOM 717 N N . PHE A 1 87 ? -0.062 7.816 10.578 1 98.44 87 PHE A N 1
ATOM 718 C CA . PHE A 1 87 ? 0.711 7.547 9.367 1 98.44 87 PHE A CA 1
ATOM 719 C C . PHE A 1 87 ? 1.244 8.844 8.766 1 98.44 87 PHE A C 1
ATOM 721 O O . PHE A 1 87 ? 0.82 9.93 9.156 1 98.44 87 PHE A O 1
ATOM 728 N N . TRP A 1 88 ? 2.219 8.727 7.949 1 98.81 88 TRP A N 1
ATOM 729 C CA . TRP A 1 88 ? 2.711 9.672 6.953 1 98.81 88 TRP A CA 1
ATOM 730 C C . TRP A 1 88 ? 2.568 9.102 5.547 1 98.81 88 TRP A C 1
ATOM 732 O O . TRP A 1 88 ? 3.082 8.023 5.25 1 98.81 88 TRP A O 1
ATOM 742 N N . LEU A 1 89 ? 1.877 9.711 4.711 1 98.75 89 LEU A N 1
ATOM 743 C CA . LEU A 1 89 ? 1.5 9.141 3.422 1 98.75 89 LEU A CA 1
ATOM 744 C C . LEU A 1 89 ? 2.732 8.867 2.566 1 98.75 89 LEU A C 1
ATOM 746 O O . LEU A 1 89 ? 2.775 7.883 1.826 1 98.75 89 LEU A O 1
ATOM 750 N N . GLY A 1 90 ? 3.793 9.773 2.709 1 98.81 90 GLY A N 1
ATOM 751 C CA . GLY A 1 90 ? 4.992 9.734 1.887 1 98.81 90 GLY A CA 1
ATOM 752 C C . GLY A 1 90 ? 5.18 10.992 1.053 1 98.81 90 GLY A C 1
ATOM 753 O O . GLY A 1 90 ? 4.242 11.461 0.411 1 98.81 90 GLY A O 1
ATOM 754 N N . ASN A 1 91 ? 6.328 11.453 1.031 1 98.94 91 ASN A N 1
ATOM 755 C CA . ASN A 1 91 ? 6.629 12.703 0.349 1 98.94 91 ASN A CA 1
ATOM 756 C C . ASN A 1 91 ? 6.508 12.562 -1.165 1 98.94 91 ASN A C 1
ATOM 758 O O . ASN A 1 91 ? 6.129 13.508 -1.854 1 98.94 91 ASN A O 1
ATOM 762 N N . GLU A 1 92 ? 6.871 11.383 -1.658 1 98.62 92 GLU A N 1
ATOM 763 C CA . GLU A 1 92 ? 6.766 11.164 -3.098 1 98.62 92 GLU A CA 1
ATOM 764 C C . GLU A 1 92 ? 5.316 11.273 -3.566 1 98.62 92 GLU A C 1
ATOM 766 O O . GLU A 1 92 ? 5.023 11.969 -4.535 1 98.62 92 GLU A O 1
ATOM 771 N N . LYS A 1 93 ? 4.445 10.578 -2.871 1 98.44 93 LYS A N 1
ATOM 772 C CA . LYS A 1 93 ? 3.021 10.633 -3.191 1 98.44 93 LYS A CA 1
ATOM 773 C C . LYS A 1 93 ? 2.479 12.055 -3.053 1 98.44 93 LYS A C 1
ATOM 775 O O . LYS A 1 93 ? 1.749 12.539 -3.922 1 98.44 93 LYS A O 1
ATOM 780 N N . LEU A 1 94 ? 2.832 12.695 -1.969 1 98.69 94 LEU A N 1
ATOM 781 C CA . LEU A 1 94 ? 2.387 14.062 -1.703 1 98.69 94 LEU A CA 1
ATOM 782 C C . LEU A 1 94 ? 2.811 15 -2.828 1 98.69 94 LEU A C 1
ATOM 784 O O . LEU A 1 94 ? 2.037 15.867 -3.242 1 98.69 94 LEU A O 1
ATOM 788 N N . ALA A 1 95 ? 4.027 14.828 -3.311 1 98.69 95 ALA A N 1
ATOM 789 C CA . ALA A 1 95 ? 4.547 15.648 -4.398 1 98.69 95 ALA A CA 1
ATOM 790 C C . ALA A 1 95 ? 3.691 15.508 -5.656 1 98.69 95 ALA A C 1
ATOM 792 O O . ALA A 1 95 ? 3.297 16.5 -6.266 1 98.69 95 ALA A O 1
ATOM 793 N N . TYR A 1 96 ? 3.43 14.273 -6.031 1 98.25 96 TYR A N 1
ATOM 794 C CA . TYR A 1 96 ? 2.621 14.047 -7.223 1 98.25 96 TYR A CA 1
ATOM 795 C C . TYR A 1 96 ? 1.228 14.641 -7.055 1 98.25 96 TYR A C 1
ATOM 797 O O . TYR A 1 96 ? 0.728 15.328 -7.949 1 98.25 96 TYR A O 1
ATOM 805 N N . ILE A 1 97 ? 0.624 14.461 -5.895 1 98.5 97 ILE A N 1
ATOM 806 C CA . ILE A 1 97 ? -0.752 14.883 -5.66 1 98.5 97 ILE A CA 1
ATOM 807 C C . ILE A 1 97 ? -0.832 16.406 -5.68 1 98.5 97 ILE A C 1
ATOM 809 O O . ILE A 1 97 ? -1.661 16.984 -6.391 1 98.5 97 ILE A O 1
ATOM 813 N N . THR A 1 98 ? 0.035 17.047 -5.043 1 98.69 98 THR A N 1
ATOM 814 C CA . THR A 1 98 ? -0.083 18.484 -4.84 1 98.69 98 THR A CA 1
ATOM 815 C C . THR A 1 98 ? 0.4 19.25 -6.07 1 98.69 98 THR A C 1
ATOM 817 O O . THR A 1 98 ? 0.315 20.469 -6.121 1 98.69 98 THR A O 1
ATOM 820 N N . ASN A 1 99 ? 0.876 18.547 -7.078 1 97.88 99 ASN A N 1
ATOM 821 C CA . ASN A 1 99 ? 1.351 19.234 -8.273 1 97.88 99 ASN A CA 1
ATOM 822 C C . ASN A 1 99 ? 0.399 19.031 -9.453 1 97.88 99 ASN A C 1
ATOM 824 O O . ASN A 1 99 ? 0.6 19.609 -10.523 1 97.88 99 ASN A O 1
ATOM 828 N N . GLN A 1 100 ? -0.621 18.234 -9.25 1 97.5 100 GLN A N 1
ATOM 829 C CA . GLN A 1 100 ? -1.549 18.016 -10.352 1 97.5 100 GLN A CA 1
ATOM 830 C C . GLN A 1 100 ? -2.604 19.109 -10.414 1 97.5 100 GLN A C 1
ATOM 832 O O . GLN A 1 100 ? -3.203 19.344 -11.469 1 97.5 100 GLN A O 1
ATOM 837 N N . LYS A 1 101 ? -2.965 19.672 -9.305 1 97.06 101 LYS A N 1
ATOM 838 C CA . LYS A 1 101 ? -3.898 20.766 -9.109 1 97.06 101 LYS A CA 1
ATOM 839 C C . LYS A 1 101 ? -3.488 21.625 -7.918 1 97.06 101 LYS A C 1
ATOM 841 O O . LYS A 1 101 ? -2.502 21.328 -7.238 1 97.06 101 LYS A O 1
ATOM 846 N N . ASP A 1 102 ? -4.215 22.719 -7.809 1 98.5 102 ASP A N 1
ATOM 847 C CA . ASP A 1 102 ? -4.062 23.484 -6.578 1 98.5 102 ASP A CA 1
ATOM 848 C C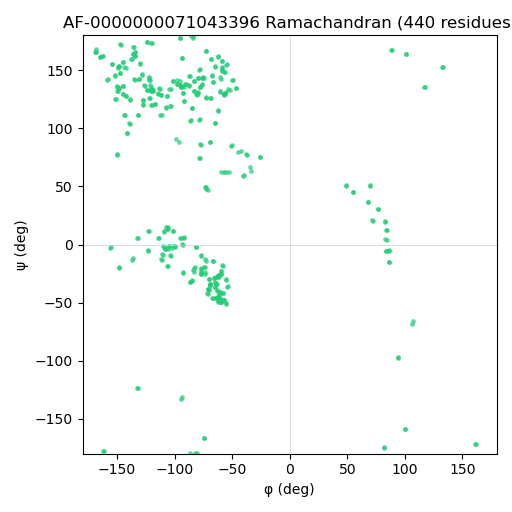 . ASP A 1 102 ? -4.863 22.859 -5.438 1 98.5 102 ASP A C 1
ATOM 850 O O . ASP A 1 102 ? -6.047 22.547 -5.602 1 98.5 102 ASP A O 1
ATOM 854 N N . TYR A 1 103 ? -4.211 22.703 -4.367 1 98.81 103 TYR A N 1
ATOM 855 C CA . TYR A 1 103 ? -4.84 22.109 -3.191 1 98.81 103 TYR A CA 1
ATOM 856 C C . TYR A 1 103 ? -4.773 23.047 -2 1 98.81 103 TYR A C 1
ATOM 858 O O . TYR A 1 103 ? -3.787 23.766 -1.823 1 98.81 103 TYR A O 1
ATOM 866 N N . GLU A 1 104 ? -5.785 23.062 -1.203 1 98.75 104 GLU A N 1
ATOM 867 C CA . GLU A 1 104 ? -5.715 23.719 0.101 1 98.75 104 GLU A CA 1
ATOM 868 C C . GLU A 1 104 ? -5.324 22.734 1.195 1 98.75 104 GLU A C 1
ATOM 870 O O . GLU A 1 104 ? -5.398 21.516 0.996 1 98.75 104 GLU A O 1
ATOM 875 N N . LEU A 1 105 ? -4.855 23.266 2.299 1 98.88 105 LEU A N 1
ATOM 876 C CA . LEU A 1 105 ? -4.395 22.469 3.436 1 98.88 105 LEU A CA 1
ATOM 877 C C . LEU A 1 105 ? -5.223 22.781 4.68 1 98.88 105 LEU A C 1
ATOM 879 O O . LEU A 1 105 ? -5.516 23.938 4.965 1 98.88 105 LEU A O 1
ATOM 883 N N . ARG A 1 106 ? -5.625 21.734 5.297 1 98.88 106 ARG A N 1
ATOM 884 C CA . ARG A 1 106 ? -6.25 21.859 6.609 1 98.88 106 ARG A CA 1
ATOM 885 C C . ARG A 1 106 ? -5.562 20.953 7.633 1 98.88 106 ARG A C 1
ATOM 887 O O . ARG A 1 106 ? -5.219 19.812 7.328 1 98.88 106 ARG A O 1
ATOM 894 N N . ILE A 1 107 ? -5.352 21.469 8.789 1 98.94 107 ILE A N 1
ATOM 895 C CA . ILE A 1 107 ? -4.797 20.734 9.922 1 98.94 107 ILE A CA 1
ATOM 896 C C . ILE A 1 107 ? -5.789 20.766 11.086 1 98.94 107 ILE A C 1
ATOM 898 O O . ILE A 1 107 ? -6.176 21.844 11.555 1 98.94 107 ILE A O 1
ATOM 902 N N . ASP A 1 108 ? -6.203 19.625 11.5 1 98.88 108 ASP A N 1
ATOM 903 C CA . ASP A 1 108 ? -7.105 19.5 12.641 1 98.88 108 ASP A CA 1
ATOM 904 C C . ASP A 1 108 ? -6.352 19.078 13.891 1 98.88 108 ASP A C 1
ATOM 906 O O . ASP A 1 108 ? -5.461 18.219 13.82 1 98.88 108 ASP A O 1
ATOM 910 N N . PHE A 1 109 ? -6.77 19.672 14.977 1 98.62 109 PHE A N 1
ATOM 911 C CA . PHE A 1 109 ? -6.18 19.359 16.281 1 98.62 109 PHE A CA 1
ATOM 912 C C . PHE A 1 109 ? -7.262 19.016 17.297 1 98.62 109 PHE A C 1
ATOM 914 O O . PHE A 1 109 ? -8.359 19.578 17.25 1 98.62 109 PHE A O 1
ATOM 921 N N . VAL A 1 110 ? -6.922 18.109 18.203 1 98.5 110 VAL A N 1
ATOM 922 C CA . VAL A 1 110 ? -7.652 17.953 19.453 1 98.5 110 VAL A CA 1
ATOM 923 C C . VAL A 1 110 ? -6.703 18.141 20.641 1 98.5 110 VAL A C 1
ATOM 925 O O . VAL A 1 110 ? -5.617 17.562 20.672 1 98.5 110 VAL A O 1
ATOM 928 N N . SER A 1 111 ? -7.078 19.031 21.5 1 98.25 111 SER A N 1
ATOM 929 C CA . SER A 1 111 ? -6.258 19.297 22.672 1 98.25 111 SER A CA 1
ATOM 930 C C . SER A 1 111 ? -6.344 18.156 23.688 1 98.25 111 SER A C 1
ATOM 932 O O . SER A 1 111 ? -7.203 17.281 23.562 1 98.25 111 SER A O 1
ATOM 934 N N . LYS A 1 112 ? -5.441 18.172 24.641 1 96.88 112 LYS A N 1
ATOM 935 C CA . LYS A 1 112 ? -5.441 17.172 25.703 1 96.88 112 LYS A CA 1
ATOM 936 C C . LYS A 1 112 ? -6.664 17.328 26.594 1 96.88 112 LYS A C 1
ATOM 938 O O . LYS A 1 112 ? -6.988 16.422 27.375 1 96.88 112 LYS A O 1
ATOM 943 N N . THR A 1 113 ? -7.355 18.422 26.5 1 97 113 THR A N 1
ATOM 944 C CA . THR A 1 113 ? -8.602 18.656 27.234 1 97 113 THR A CA 1
ATOM 945 C C . THR A 1 113 ? -9.805 18.453 26.328 1 97 113 THR A C 1
ATOM 947 O O . THR A 1 113 ? -10.898 18.953 26.609 1 97 113 THR A O 1
ATOM 950 N N . ASP A 1 114 ? -9.641 17.875 25.094 1 97.56 114 ASP A N 1
ATOM 951 C CA . ASP A 1 114 ? -10.68 17.406 24.188 1 97.56 114 ASP A CA 1
ATOM 952 C C . ASP A 1 114 ? -11.352 18.578 23.469 1 97.56 114 ASP A C 1
ATOM 954 O O . ASP A 1 114 ? -12.555 18.531 23.203 1 97.56 114 ASP A O 1
ATOM 958 N N . GLU A 1 115 ? -10.609 19.641 23.25 1 98.31 115 GLU A N 1
ATOM 959 C CA . GLU A 1 115 ? -11.094 20.75 22.438 1 98.31 115 GLU A CA 1
ATOM 960 C C . GLU A 1 115 ? -10.578 20.672 21.016 1 98.31 115 GLU A C 1
ATOM 962 O O . GLU A 1 115 ? -9.414 20.312 20.781 1 98.31 115 GLU A O 1
ATOM 967 N N . SER A 1 116 ? -11.438 20.953 20.094 1 98.5 116 SER A N 1
ATOM 968 C CA . SER A 1 116 ? -11.086 20.875 18.672 1 98.5 116 SER A CA 1
ATOM 969 C C . SER A 1 116 ? -10.594 22.219 18.156 1 98.5 116 SER A C 1
ATOM 971 O O . SER A 1 116 ? -11.156 23.266 18.484 1 98.5 116 SER A O 1
ATOM 973 N N . TYR A 1 117 ? -9.523 22.234 17.391 1 98.75 117 TYR A N 1
ATOM 974 C CA . TYR A 1 117 ? -8.945 23.391 16.703 1 98.75 117 TYR A CA 1
ATOM 975 C C . TYR A 1 117 ? -8.555 23.047 15.281 1 98.75 117 TYR A C 1
ATOM 977 O O . TYR A 1 117 ? -8.539 21.875 14.891 1 98.75 117 TYR A O 1
ATOM 985 N N . PHE A 1 118 ? -8.344 24.062 14.5 1 98.81 118 PHE A N 1
ATOM 986 C CA . PHE A 1 118 ? -7.879 23.797 13.148 1 98.81 118 PHE A CA 1
ATOM 987 C C . PHE A 1 118 ? -7.102 24.984 12.594 1 98.81 118 PHE A C 1
ATOM 989 O O . PHE A 1 118 ? -7.215 26.109 13.102 1 98.81 118 PHE A O 1
ATOM 996 N N . ALA A 1 119 ? -6.258 24.75 11.672 1 98.88 119 ALA A N 1
ATOM 997 C CA . ALA A 1 119 ? -5.574 25.703 10.812 1 98.88 119 ALA A CA 1
ATOM 998 C C . ALA A 1 119 ? -5.844 25.406 9.336 1 98.88 119 ALA A C 1
ATOM 1000 O O . ALA A 1 119 ? -5.875 24.25 8.93 1 98.88 119 ALA A O 1
ATOM 1001 N N . LYS A 1 120 ? -6.004 26.453 8.547 1 98.69 120 LYS A N 1
ATOM 1002 C CA . LYS A 1 120 ? -6.262 26.25 7.125 1 98.69 120 LYS A CA 1
ATOM 1003 C C . LYS A 1 120 ? -5.406 27.188 6.281 1 98.69 120 LYS A C 1
ATOM 1005 O O . LYS A 1 120 ? -5.152 28.328 6.672 1 98.69 120 LYS A O 1
ATOM 1010 N N . TYR A 1 121 ? -4.945 26.734 5.188 1 98.81 121 TYR A N 1
ATOM 1011 C CA . TYR A 1 121 ? -4.172 27.469 4.191 1 98.81 121 TYR A CA 1
ATOM 1012 C C . TYR A 1 121 ? -4.742 27.25 2.793 1 98.81 121 TYR A C 1
ATOM 1014 O O . TYR A 1 121 ? -5.129 26.141 2.438 1 98.81 121 TYR A O 1
ATOM 1022 N N . ASN A 1 122 ? -4.766 28.203 1.973 1 98.56 122 ASN A N 1
ATOM 1023 C CA . ASN A 1 122 ? -5.523 28.125 0.731 1 98.56 122 ASN A CA 1
ATOM 1024 C C . ASN A 1 122 ? -4.668 27.594 -0.414 1 98.56 122 ASN A C 1
ATOM 1026 O O . ASN A 1 122 ? -5.078 27.625 -1.575 1 98.56 122 ASN A O 1
ATOM 1030 N N . LEU A 1 123 ? -3.479 27.188 -0.147 1 98.75 123 LEU A N 1
ATOM 1031 C CA . LEU A 1 123 ? -2.607 26.516 -1.11 1 98.75 123 LEU A CA 1
ATOM 1032 C C . LEU A 1 123 ? -1.54 25.703 -0.4 1 98.75 123 LEU A C 1
ATOM 1034 O O . LEU A 1 123 ? -0.967 26.141 0.598 1 98.75 123 LEU A O 1
ATOM 1038 N N . PHE A 1 124 ? -1.213 24.625 -0.877 1 98.88 124 PHE A N 1
ATOM 1039 C CA . PHE A 1 124 ? -0.165 23.75 -0.37 1 98.88 124 PHE A CA 1
ATOM 1040 C C . PHE A 1 124 ? 0.439 22.922 -1.497 1 98.88 124 PHE A C 1
ATOM 1042 O O . PHE A 1 124 ? -0.283 22.25 -2.234 1 98.88 124 PHE A O 1
ATOM 1049 N N . ARG A 1 125 ? 1.727 22.984 -1.658 1 98.81 125 ARG A N 1
ATOM 1050 C CA . ARG A 1 125 ? 2.395 22.25 -2.73 1 98.81 125 ARG A CA 1
ATOM 1051 C C . ARG A 1 125 ? 3.766 21.75 -2.283 1 98.81 125 ARG A C 1
ATOM 1053 O O . ARG A 1 125 ? 4.535 22.516 -1.684 1 98.81 125 ARG A O 1
ATOM 1060 N N . VAL A 1 126 ? 4.008 20.547 -2.488 1 98.88 126 VAL A N 1
ATOM 1061 C CA . VAL A 1 126 ? 5.301 19.922 -2.221 1 98.88 126 VAL A CA 1
ATOM 1062 C C . VAL A 1 126 ? 5.961 19.516 -3.537 1 98.88 126 VAL A C 1
ATOM 1064 O O . VAL A 1 126 ? 5.332 18.859 -4.379 1 98.88 126 VAL A O 1
ATOM 1067 N N . SER A 1 127 ? 7.172 19.891 -3.748 1 98.5 127 SER A N 1
ATOM 1068 C CA . SER A 1 127 ? 7.891 19.578 -4.977 1 98.5 127 SER A CA 1
ATOM 1069 C C . SER A 1 127 ? 8.516 18.188 -4.906 1 98.5 127 SER A C 1
ATOM 1071 O O . SER A 1 127 ? 8.391 17.5 -3.895 1 98.5 127 SER A O 1
ATOM 1073 N N . ASP A 1 128 ? 9.164 17.766 -5.973 1 98.25 128 ASP A N 1
ATOM 1074 C CA . ASP A 1 128 ? 9.648 16.406 -6.105 1 98.25 128 ASP A CA 1
ATOM 1075 C C . ASP A 1 128 ? 10.969 16.203 -5.355 1 98.25 128 ASP A C 1
ATOM 1077 O O . ASP A 1 128 ? 11.438 17.125 -4.668 1 98.25 128 ASP A O 1
ATOM 1081 N N . GLU A 1 129 ? 11.508 15.055 -5.41 1 98.62 129 GLU A N 1
ATOM 1082 C CA . GLU A 1 129 ? 12.695 14.703 -4.637 1 98.62 129 GLU A CA 1
ATOM 1083 C C . GLU A 1 129 ? 13.914 15.508 -5.098 1 98.62 129 GLU A C 1
ATOM 1085 O O . GLU A 1 129 ? 14.836 15.742 -4.32 1 98.62 129 GLU A O 1
ATOM 1090 N N . GLY A 1 130 ? 13.961 15.906 -6.348 1 98.5 130 GLY A N 1
ATOM 1091 C CA . GLY A 1 130 ? 15.055 16.719 -6.855 1 98.5 130 GLY A CA 1
ATOM 1092 C C . GLY A 1 130 ? 15.266 18 -6.059 1 98.5 130 GLY A C 1
ATOM 1093 O O . GLY A 1 130 ? 16.391 18.484 -5.961 1 98.5 130 GLY A O 1
ATOM 1094 N N . THR A 1 131 ? 14.227 18.516 -5.492 1 98.62 131 THR A N 1
ATOM 1095 C CA . THR A 1 131 ? 14.297 19.703 -4.648 1 98.62 131 THR A CA 1
ATOM 1096 C C . THR A 1 131 ? 14.125 19.344 -3.18 1 98.62 131 THR A C 1
ATOM 1098 O O . THR A 1 131 ? 13.742 20.188 -2.363 1 98.62 131 THR A O 1
ATOM 1101 N N . LYS A 1 132 ? 14.219 18.047 -2.902 1 98.88 132 LYS A N 1
ATOM 1102 C CA . LYS A 1 132 ? 14.172 17.516 -1.545 1 98.88 132 LYS A CA 1
ATOM 1103 C C . LYS A 1 132 ? 12.789 17.688 -0.929 1 98.88 132 LYS A C 1
ATOM 1105 O O . LYS A 1 132 ? 12.664 18.062 0.239 1 98.88 132 LYS A O 1
ATOM 1110 N N . TYR A 1 133 ? 11.812 17.531 -1.795 1 98.88 133 TYR A N 1
ATOM 1111 C CA . TYR A 1 133 ? 10.414 17.609 -1.369 1 98.88 133 TYR A CA 1
ATOM 1112 C C . TYR A 1 133 ? 10.133 18.922 -0.651 1 98.88 133 TYR A C 1
ATOM 1114 O O . TYR A 1 133 ? 9.453 18.938 0.379 1 98.88 133 TYR A O 1
ATOM 1122 N N . LYS A 1 134 ? 10.586 20 -1.178 1 98.88 134 LYS A N 1
ATOM 1123 C CA . LYS A 1 134 ? 10.391 21.359 -0.675 1 98.88 134 LYS A CA 1
ATOM 1124 C C . LYS A 1 134 ? 8.906 21.719 -0.632 1 98.88 134 LYS A C 1
ATOM 1126 O O . LYS A 1 134 ? 8.164 21.422 -1.568 1 98.88 134 LYS A O 1
ATOM 1131 N N . MET A 1 135 ? 8.492 22.266 0.548 1 98.88 135 MET A N 1
ATOM 1132 C CA . MET A 1 135 ? 7.176 22.891 0.548 1 98.88 135 MET A CA 1
ATOM 1133 C C . MET A 1 135 ? 7.184 24.172 -0.287 1 98.88 135 MET A C 1
ATOM 1135 O O . MET A 1 135 ? 7.309 25.266 0.253 1 98.88 135 MET A O 1
ATOM 1139 N N . VAL A 1 136 ? 6.945 24.094 -1.535 1 98.5 136 VAL A N 1
ATOM 1140 C CA . VAL A 1 136 ? 7.242 25.156 -2.488 1 98.5 136 VAL A CA 1
ATOM 1141 C C . VAL A 1 136 ? 6.117 26.188 -2.475 1 98.5 136 VAL A C 1
ATOM 1143 O O . VAL A 1 136 ? 6.309 27.328 -2.908 1 98.5 136 VAL A O 1
ATOM 1146 N N . ALA A 1 137 ? 4.961 25.781 -1.977 1 98.5 137 ALA A N 1
ATOM 1147 C CA . ALA A 1 137 ? 3.865 26.734 -1.854 1 98.5 137 ALA A CA 1
ATOM 1148 C C . ALA A 1 137 ? 3.066 26.5 -0.576 1 98.5 137 ALA A C 1
ATOM 1150 O O . ALA A 1 137 ? 2.697 25.359 -0.272 1 98.5 137 ALA A O 1
ATOM 1151 N N . LEU A 1 138 ? 2.869 27.453 0.173 1 98.75 138 LEU A N 1
ATOM 1152 C CA . LEU A 1 138 ? 1.908 27.594 1.264 1 98.75 138 LEU A CA 1
ATOM 1153 C C . LEU A 1 138 ? 1.151 28.906 1.167 1 98.75 138 LEU A C 1
ATOM 1155 O O . LEU A 1 138 ? 1.742 29.984 1.322 1 98.75 138 LEU A O 1
ATOM 1159 N N . GLY A 1 139 ? -0.082 28.766 0.876 1 98.38 139 GLY A N 1
ATOM 1160 C CA . GLY A 1 139 ? -0.894 29.938 0.611 1 98.38 139 GLY A CA 1
ATOM 1161 C C . GLY A 1 139 ? -1.248 30.719 1.865 1 98.38 139 GLY A C 1
ATOM 1162 O O . GLY A 1 139 ? -0.598 30.562 2.9 1 98.38 139 GLY A O 1
ATOM 1163 N N . ASN A 1 140 ? -2.186 31.609 1.729 1 98.12 140 ASN A N 1
ATOM 1164 C CA . ASN A 1 140 ? -2.592 32.469 2.83 1 98.12 140 ASN A CA 1
ATOM 1165 C C . ASN A 1 140 ? -3.262 31.688 3.949 1 98.12 140 ASN A C 1
ATOM 1167 O O . ASN A 1 140 ? -4 30.734 3.686 1 98.12 140 ASN A O 1
ATOM 1171 N N . PHE A 1 141 ? -2.914 32.094 5.125 1 98.44 141 PHE A N 1
ATOM 1172 C CA . PHE A 1 141 ? -3.557 31.562 6.32 1 98.44 141 PHE A CA 1
ATOM 1173 C C . PHE A 1 141 ? -5.004 32.031 6.41 1 98.44 141 PHE A C 1
ATOM 1175 O O . PHE A 1 141 ? -5.289 33.219 6.262 1 98.44 141 PHE A O 1
ATOM 1182 N N . ASP A 1 142 ? -5.906 31.062 6.547 1 97.81 142 ASP A N 1
ATOM 1183 C CA . ASP A 1 142 ? -7.328 31.375 6.66 1 97.81 142 ASP A CA 1
ATOM 1184 C C . ASP A 1 142 ? -7.648 31.984 8.023 1 97.81 142 ASP A C 1
ATOM 1186 O O . ASP A 1 142 ? -7.449 31.344 9.055 1 97.81 142 ASP A O 1
ATOM 1190 N N . THR A 1 143 ? -8.25 33.094 8.055 1 96.69 143 THR A N 1
ATOM 1191 C CA . THR A 1 143 ? -8.5 33.844 9.281 1 96.69 143 THR A CA 1
ATOM 1192 C C . THR A 1 143 ? -9.586 33.156 10.109 1 96.69 143 THR A C 1
ATOM 1194 O O . THR A 1 143 ? -9.758 33.469 11.297 1 96.69 143 THR A O 1
ATOM 1197 N N . SER A 1 144 ? -10.312 32.219 9.516 1 97.19 144 SER A N 1
ATOM 1198 C CA . SER A 1 144 ? -11.32 31.484 10.266 1 97.19 144 SER A CA 1
ATOM 1199 C C . SER A 1 144 ? -10.672 30.422 11.148 1 97.19 144 SER A C 1
ATOM 1201 O O . SER A 1 144 ? -11.328 29.812 12 1 97.19 144 SER A O 1
ATOM 1203 N N . SER A 1 145 ? -9.383 30.188 10.992 1 98.38 145 SER A N 1
ATOM 1204 C CA . SER A 1 145 ? -8.656 29.203 11.789 1 98.38 145 SER A CA 1
ATOM 1205 C C . SER A 1 145 ? -8.742 29.531 13.281 1 98.38 145 SER A C 1
ATOM 1207 O O . SER A 1 145 ? -8.953 30.688 13.656 1 98.38 145 SER A O 1
ATOM 1209 N N . THR A 1 146 ? -8.531 28.516 14.062 1 98.62 146 THR A N 1
ATOM 1210 C CA . THR A 1 146 ? -8.742 28.688 15.492 1 98.62 146 THR A CA 1
ATOM 1211 C C . THR A 1 146 ? -7.41 28.656 16.25 1 98.62 146 THR A C 1
ATOM 1213 O O . THR A 1 146 ? -7.383 28.719 17.469 1 98.62 146 THR A O 1
ATOM 1216 N N . VAL A 1 147 ? -6.332 28.453 15.539 1 98.69 147 VAL A N 1
ATOM 1217 C CA . VAL A 1 147 ? -4.984 28.578 16.078 1 98.69 147 VAL A CA 1
ATOM 1218 C C . VAL A 1 147 ? -4.219 29.656 15.32 1 98.69 147 VAL A C 1
ATOM 1220 O O . VAL A 1 147 ? -4.723 30.203 14.344 1 98.69 147 VAL A O 1
ATOM 1223 N N . VAL A 1 148 ? -2.99 29.969 15.805 1 98.38 148 VAL A N 1
ATOM 1224 C CA . VAL A 1 148 ? -2.146 30.969 15.164 1 98.38 148 VAL A CA 1
ATOM 1225 C C . VAL A 1 148 ? -1.311 30.312 14.062 1 98.38 148 VAL A C 1
ATOM 1227 O O . VAL A 1 148 ? -0.917 29.156 14.18 1 98.38 148 VAL A O 1
ATOM 1230 N N . ASP A 1 149 ? -1.102 31.078 13.023 1 98.69 149 ASP A N 1
ATOM 1231 C CA . ASP A 1 149 ? -0.3 30.562 11.914 1 98.69 149 ASP A CA 1
ATOM 1232 C C . ASP A 1 149 ? 1.126 30.25 12.367 1 98.69 149 ASP A C 1
ATOM 1234 O O . ASP A 1 149 ? 1.891 31.172 12.688 1 98.69 149 ASP A O 1
ATOM 1238 N N . LYS A 1 150 ? 1.481 29.016 12.328 1 98.75 150 LYS A N 1
ATOM 1239 C CA . LYS A 1 150 ? 2.836 28.625 12.711 1 98.75 150 LYS A CA 1
ATOM 1240 C C . LYS A 1 150 ? 3.453 27.688 11.672 1 98.75 150 LYS A C 1
ATOM 1242 O O . LYS A 1 150 ? 4.562 27.188 11.867 1 98.75 150 LYS A O 1
ATOM 1247 N N . LEU A 1 151 ? 2.754 27.484 10.578 1 98.81 151 LEU A N 1
ATOM 1248 C CA . LEU A 1 151 ? 3.301 26.672 9.492 1 98.81 151 LEU A CA 1
ATOM 1249 C C . LEU A 1 151 ? 4.02 27.562 8.477 1 98.81 151 LEU A C 1
ATOM 1251 O O . LEU A 1 151 ? 4.934 27.094 7.789 1 98.81 151 LEU A O 1
ATOM 1255 N N . SER A 1 152 ? 3.691 28.859 8.359 1 98.69 152 SER A N 1
ATOM 1256 C CA . SER A 1 152 ? 4.27 29.766 7.375 1 98.69 152 SER A CA 1
ATOM 1257 C C . SER A 1 152 ? 5.777 29.906 7.57 1 98.69 152 SER A C 1
ATOM 1259 O O . SER A 1 152 ? 6.508 30.172 6.617 1 98.69 152 SER A O 1
ATOM 1261 N N . TYR A 1 153 ? 6.211 29.719 8.82 1 98.56 153 TYR A N 1
ATOM 1262 C CA . TYR A 1 153 ? 7.637 29.766 9.125 1 98.56 153 TYR A CA 1
ATOM 1263 C C . TYR A 1 153 ? 8.398 28.703 8.336 1 98.56 153 TYR A C 1
ATOM 1265 O O . TYR A 1 153 ? 9.609 28.828 8.125 1 98.56 153 TYR A O 1
ATOM 1273 N N . HIS A 1 154 ? 7.75 27.688 7.914 1 98.62 154 HIS A N 1
ATOM 1274 C CA . HIS A 1 154 ? 8.359 26.547 7.262 1 98.62 154 HIS A CA 1
ATOM 1275 C C . HIS A 1 154 ? 8.211 26.625 5.746 1 98.62 154 HIS A C 1
ATOM 1277 O O . HIS A 1 154 ? 8.688 25.75 5.02 1 98.62 154 HIS A O 1
ATOM 1283 N N . ARG A 1 155 ? 7.539 27.672 5.234 1 98.44 155 ARG A N 1
ATOM 1284 C CA . ARG A 1 155 ? 7.344 27.875 3.801 1 98.44 155 ARG A CA 1
ATOM 1285 C C . ARG A 1 155 ? 8.68 27.891 3.064 1 98.44 155 ARG A C 1
ATOM 1287 O O . ARG A 1 155 ? 9.625 28.547 3.508 1 98.44 155 ARG A O 1
ATOM 1294 N N . GLY A 1 156 ? 8.734 27.078 1.949 1 98.56 156 GLY A N 1
ATOM 1295 C CA . GLY A 1 156 ? 9.922 27.109 1.111 1 98.56 156 GLY A CA 1
ATOM 1296 C C . GLY A 1 156 ? 11.039 26.234 1.628 1 98.56 156 GLY A C 1
ATOM 1297 O O . GLY A 1 156 ? 12.133 26.203 1.047 1 98.56 156 GLY A O 1
ATOM 1298 N N . MET A 1 157 ? 10.82 25.516 2.645 1 98.88 157 MET A N 1
ATOM 1299 C CA . MET A 1 157 ? 11.883 24.703 3.223 1 98.88 157 MET A CA 1
ATOM 1300 C C . MET A 1 157 ? 11.898 23.312 2.602 1 98.88 157 MET A C 1
ATOM 1302 O O . MET A 1 157 ? 10.844 22.719 2.355 1 98.88 157 MET A O 1
ATOM 1306 N N . PRO A 1 158 ? 13.055 22.797 2.316 1 98.88 158 PRO A N 1
ATOM 1307 C CA . PRO A 1 158 ? 13.148 21.375 1.98 1 98.88 158 PRO A CA 1
ATOM 1308 C C . PRO A 1 158 ? 12.867 20.469 3.176 1 98.88 158 PRO A C 1
ATOM 1310 O O . PRO A 1 158 ? 12.93 20.906 4.324 1 98.88 158 PRO A O 1
ATOM 1313 N N . PHE A 1 159 ? 12.539 19.266 2.848 1 98.94 159 PHE A N 1
ATOM 1314 C CA . PHE A 1 159 ? 12.266 18.312 3.908 1 98.94 159 PHE A CA 1
ATOM 1315 C C . PHE A 1 159 ? 13.555 17.828 4.551 1 98.94 159 PHE A C 1
ATOM 1317 O O . PHE A 1 159 ? 14.555 17.609 3.863 1 98.94 159 PHE A O 1
ATOM 1324 N N . THR A 1 160 ? 13.547 17.719 5.852 1 98.94 160 THR A N 1
ATOM 1325 C CA . THR A 1 160 ? 14.711 17.266 6.602 1 98.94 160 THR A CA 1
ATOM 1326 C C . THR A 1 160 ? 14.375 16.016 7.41 1 98.94 160 THR A C 1
ATOM 1328 O O . THR A 1 160 ? 13.289 15.922 7.996 1 98.94 160 THR A O 1
ATOM 1331 N N . THR A 1 161 ? 15.234 15.031 7.336 1 98.81 161 THR A N 1
ATOM 1332 C CA . THR A 1 161 ? 15.125 13.82 8.141 1 98.81 161 THR A CA 1
ATOM 1333 C C . THR A 1 161 ? 16.406 13.594 8.953 1 98.81 161 THR A C 1
ATOM 1335 O O . THR A 1 161 ? 17.359 14.344 8.82 1 98.81 161 THR A O 1
ATOM 1338 N N . THR A 1 162 ? 16.375 12.609 9.781 1 98.44 162 THR A N 1
ATOM 1339 C CA . THR A 1 162 ? 17.469 12.375 10.703 1 98.44 162 THR A CA 1
ATOM 1340 C C . THR A 1 162 ? 18.766 12.078 9.945 1 98.44 162 THR A C 1
ATO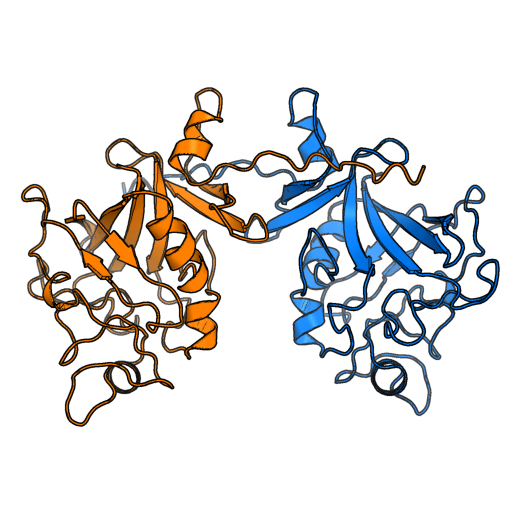M 1342 O O . THR A 1 162 ? 19.859 12.391 10.422 1 98.44 162 THR A O 1
ATOM 1345 N N . ASP A 1 163 ? 18.641 11.57 8.773 1 98.62 163 ASP A N 1
ATOM 1346 C CA . ASP A 1 163 ? 19.797 11.148 8 1 98.62 163 ASP A CA 1
ATOM 1347 C C . ASP A 1 163 ? 20.094 12.125 6.871 1 98.62 163 ASP A C 1
ATOM 1349 O O . ASP A 1 163 ? 21.078 11.961 6.141 1 98.62 163 ASP A O 1
ATOM 1353 N N . ARG A 1 164 ? 19.297 13.117 6.676 1 98.62 164 ARG A N 1
ATOM 1354 C CA . ARG A 1 164 ? 19.5 14.117 5.637 1 98.62 164 ARG A CA 1
ATOM 1355 C C . ARG A 1 164 ? 19.188 15.516 6.148 1 98.62 164 ARG A C 1
ATOM 1357 O O . ARG A 1 164 ? 18.016 15.922 6.172 1 98.62 164 ARG A O 1
ATOM 1364 N N . ASP A 1 165 ? 20.219 16.281 6.426 1 98.69 165 ASP A N 1
ATOM 1365 C CA . ASP A 1 165 ? 20.078 17.641 6.953 1 98.69 165 ASP A CA 1
ATOM 1366 C C . ASP A 1 165 ? 19.891 18.656 5.828 1 98.69 165 ASP A C 1
ATOM 1368 O O . ASP A 1 165 ? 20.844 18.953 5.102 1 98.69 165 ASP A O 1
ATOM 1372 N N . ASN A 1 166 ? 18.703 19.141 5.707 1 98.75 166 ASN A N 1
ATOM 1373 C CA . ASN A 1 166 ? 18.406 20.125 4.676 1 98.75 166 ASN A CA 1
ATOM 1374 C C . ASN A 1 166 ? 17.844 21.406 5.277 1 98.75 166 ASN A C 1
ATOM 1376 O O . ASN A 1 166 ? 17.25 22.219 4.57 1 98.75 166 ASN A O 1
ATOM 1380 N N . ASP A 1 167 ? 17.938 21.516 6.562 1 98.56 167 ASP A N 1
ATOM 1381 C CA . ASP A 1 167 ? 17.344 22.656 7.234 1 98.56 167 ASP A CA 1
ATOM 1382 C C . ASP A 1 167 ? 18.297 23.844 7.258 1 98.56 167 ASP A C 1
ATOM 1384 O O . ASP A 1 167 ? 19.359 23.812 6.641 1 98.56 167 ASP A O 1
ATOM 1388 N N . HIS A 1 168 ? 17.812 24.953 7.859 1 97.69 168 HIS A N 1
ATOM 1389 C CA . HIS A 1 168 ? 18.594 26.188 7.82 1 97.69 168 HIS A CA 1
ATOM 1390 C C . HIS A 1 168 ? 19.234 26.484 9.172 1 97.69 168 HIS A C 1
ATOM 1392 O O . HIS A 1 168 ? 19.609 27.625 9.453 1 97.69 168 HIS A O 1
ATOM 1398 N N . HIS A 1 169 ? 19.203 25.438 9.945 1 97.56 169 HIS A N 1
ATOM 1399 C CA . HIS A 1 169 ? 19.938 25.641 11.188 1 97.56 169 HIS A CA 1
ATOM 1400 C C . HIS A 1 169 ? 21.438 25.594 10.945 1 97.56 169 HIS A C 1
ATOM 1402 O O . HIS A 1 169 ? 21.922 24.766 10.188 1 97.56 169 HIS A O 1
ATOM 1408 N N . SER A 1 170 ? 22.188 26.375 11.617 1 95.75 170 SER A N 1
ATOM 1409 C CA . SER A 1 170 ? 23.594 26.578 11.305 1 95.75 170 SER A CA 1
ATOM 1410 C C . SER A 1 170 ? 24.438 25.406 11.789 1 95.75 170 SER A C 1
ATOM 1412 O O . SER A 1 170 ? 25.469 25.094 11.195 1 95.75 170 SER A O 1
ATOM 1414 N N . THR A 1 171 ? 23.984 24.672 12.805 1 95.62 171 THR A N 1
ATOM 1415 C CA . THR A 1 171 ? 24.906 23.703 13.383 1 95.62 171 THR A CA 1
ATOM 1416 C C . THR A 1 171 ? 24.219 22.375 13.648 1 95.62 171 THR A C 1
ATOM 1418 O O . THR A 1 171 ? 24.859 21.375 13.961 1 95.62 171 THR A O 1
ATOM 1421 N N . LEU A 1 172 ? 22.922 22.5 13.555 1 95.94 172 LEU A N 1
ATOM 1422 C CA . LEU A 1 172 ? 22.172 21.344 14.023 1 95.94 172 LEU A CA 1
ATOM 1423 C C . LEU A 1 172 ? 21.297 20.781 12.906 1 95.94 172 LEU A C 1
ATOM 1425 O O . LEU A 1 172 ? 20.703 21.547 12.133 1 95.94 172 LEU A O 1
ATOM 1429 N N . ASN A 1 173 ? 21.312 19.453 12.844 1 98.56 173 ASN A N 1
ATOM 1430 C CA . ASN A 1 173 ? 20.219 18.828 12.117 1 98.56 173 ASN A CA 1
ATOM 1431 C C . ASN A 1 173 ? 18.953 18.766 12.961 1 98.56 173 ASN A C 1
ATOM 1433 O O . ASN A 1 173 ? 18.844 17.938 13.867 1 98.56 173 ASN A O 1
ATOM 1437 N N . CYS A 1 174 ? 18 19.531 12.68 1 98.81 174 CYS A N 1
ATOM 1438 C CA . CYS A 1 174 ? 16.781 19.688 13.492 1 98.81 174 CYS A CA 1
ATOM 1439 C C . CYS A 1 174 ? 16.047 18.359 13.609 1 98.81 174 CYS A C 1
ATOM 1441 O O . CYS A 1 174 ? 15.516 18.031 14.672 1 98.81 174 CYS A O 1
ATOM 1443 N N . ALA A 1 175 ? 15.984 17.609 12.539 1 98.75 175 ALA A N 1
ATOM 1444 C CA . ALA A 1 175 ? 15.273 16.328 12.555 1 98.75 175 ALA A CA 1
ATOM 1445 C C . ALA A 1 175 ? 15.938 15.344 13.516 1 98.75 175 ALA A C 1
ATOM 1447 O O . ALA A 1 175 ? 15.258 14.648 14.273 1 98.75 175 ALA A O 1
ATOM 1448 N N . SER A 1 176 ? 17.25 15.266 13.43 1 98.31 176 SER A N 1
ATOM 1449 C CA . SER A 1 176 ? 17.984 14.406 14.352 1 98.31 176 SER A CA 1
ATOM 1450 C C . SER A 1 176 ? 17.812 14.875 15.797 1 98.31 176 SER A C 1
ATOM 1452 O O . SER A 1 176 ? 17.672 14.055 16.703 1 98.31 176 SER A O 1
ATOM 1454 N N . HIS A 1 177 ? 17.828 16.109 15.992 1 98.25 177 HIS A N 1
ATOM 1455 C CA . HIS A 1 177 ? 17.766 16.688 17.328 1 98.25 177 HIS A CA 1
ATOM 1456 C C . HIS A 1 177 ? 16.359 16.516 17.922 1 98.25 177 HIS A C 1
ATOM 1458 O O . HIS A 1 177 ? 16.234 16.203 19.109 1 98.25 177 HIS A O 1
ATOM 1464 N N . TYR A 1 178 ? 15.352 16.719 17.125 1 98 178 TYR A N 1
ATOM 1465 C CA . TYR A 1 178 ? 13.984 16.703 17.625 1 98 178 TYR A CA 1
ATOM 1466 C C . TYR A 1 178 ? 13.297 15.383 17.281 1 98 178 TYR A C 1
ATOM 1468 O O . TYR A 1 178 ? 12.109 15.203 17.578 1 98 178 TYR A O 1
ATOM 1476 N N . HIS A 1 179 ? 13.914 14.516 16.594 1 98.06 179 HIS A N 1
ATOM 1477 C CA . HIS A 1 179 ? 13.531 13.125 16.422 1 98.06 179 HIS A CA 1
ATOM 1478 C C . HIS A 1 179 ? 12.273 13 15.57 1 98.06 179 HIS A C 1
ATOM 1480 O O . HIS A 1 179 ? 11.305 12.352 15.969 1 98.06 179 HIS A O 1
ATOM 1486 N N . ASN A 1 180 ? 12.227 13.609 14.438 1 98.25 180 ASN A N 1
ATOM 1487 C CA . ASN A 1 180 ? 11.172 13.477 13.438 1 98.25 180 ASN A CA 1
ATOM 1488 C C . ASN A 1 180 ? 11.57 14.117 12.109 1 98.25 180 ASN A C 1
ATOM 1490 O O . ASN A 1 180 ? 12.633 14.734 12.008 1 98.25 180 ASN A O 1
ATOM 1494 N N . GLY A 1 181 ? 10.844 13.906 11.016 1 98.75 181 GLY A N 1
ATOM 1495 C CA . GLY A 1 181 ? 11.008 14.594 9.742 1 98.75 181 GLY A CA 1
ATOM 1496 C C . GLY A 1 181 ? 10.031 15.734 9.555 1 98.75 181 GLY A C 1
ATOM 1497 O O . GLY A 1 181 ? 8.875 15.641 9.961 1 98.75 181 GLY A O 1
ATOM 1498 N N . TRP A 1 182 ? 10.516 16.75 8.992 1 98.88 182 TRP A N 1
ATOM 1499 C CA . TRP A 1 182 ? 9.672 17.938 8.836 1 98.88 182 TRP A CA 1
ATOM 1500 C C . TRP A 1 182 ? 10.328 18.953 7.906 1 98.88 182 TRP A C 1
ATOM 1502 O O . TRP A 1 182 ? 11.5 18.812 7.543 1 98.88 182 TRP A O 1
ATOM 1512 N N . TRP A 1 183 ? 9.531 19.906 7.473 1 98.88 183 TRP A N 1
ATOM 1513 C CA . TRP A 1 183 ? 10.055 21.047 6.746 1 98.88 183 TRP A CA 1
ATOM 1514 C C . TRP A 1 183 ? 10.68 22.062 7.699 1 98.88 183 TRP A C 1
ATOM 1516 O O . TRP A 1 183 ? 10.188 23.188 7.836 1 98.88 183 TRP A O 1
ATOM 1526 N N . PHE A 1 184 ? 11.852 21.734 8.203 1 98.81 184 PHE A N 1
ATOM 1527 C CA . PHE A 1 184 ? 12.531 22.547 9.203 1 98.81 184 PHE A CA 1
ATOM 1528 C C . PHE A 1 184 ? 13.188 23.766 8.555 1 98.81 184 PHE A C 1
ATOM 1530 O O . PHE A 1 184 ? 13.789 23.656 7.48 1 98.81 184 PHE A O 1
ATOM 1537 N N . ASN A 1 185 ? 13.023 24.906 9.195 1 98.31 185 ASN A N 1
ATOM 1538 C CA . ASN A 1 185 ? 13.859 26.078 8.953 1 98.31 185 ASN A CA 1
ATOM 1539 C C . ASN A 1 185 ? 15.023 26.141 9.938 1 98.31 185 ASN A C 1
ATOM 1541 O O . ASN A 1 185 ? 15.836 25.219 10.008 1 98.31 185 ASN A O 1
ATOM 1545 N N . ALA A 1 186 ? 15.281 27.391 10.594 1 97.38 186 ALA A N 1
ATOM 1546 C CA . ALA A 1 186 ? 16.125 27.375 11.789 1 97.38 186 ALA A CA 1
ATOM 1547 C C . ALA A 1 186 ? 15.391 26.734 12.969 1 97.38 186 ALA A C 1
ATOM 1549 O O . ALA A 1 186 ? 15.172 27.391 13.992 1 97.38 186 ALA A O 1
ATOM 1550 N N . CYS A 1 187 ? 14.945 25.828 12.641 1 95.75 187 CYS A N 1
ATOM 1551 C CA . CYS A 1 187 ? 14.219 24.641 13.078 1 95.75 187 CYS A CA 1
ATOM 1552 C C . CYS A 1 187 ? 12.711 24.828 12.953 1 95.75 187 CYS A C 1
ATOM 1554 O O . CYS A 1 187 ? 12.117 24.469 11.938 1 95.75 187 CYS A O 1
ATOM 1556 N N . TYR A 1 188 ? 11.922 25.266 14.219 1 97.12 188 TYR A N 1
ATOM 1557 C CA . TYR A 1 188 ? 10.5 25 14.016 1 97.12 188 TYR A CA 1
ATOM 1558 C C . TYR A 1 188 ? 9.656 26.047 14.742 1 97.12 188 TYR A C 1
ATOM 1560 O O . TYR A 1 188 ? 10.094 26.641 15.727 1 97.12 188 TYR A O 1
ATOM 1568 N N . HIS A 1 189 ? 8.516 26.359 14.172 1 98.44 189 HIS A N 1
ATOM 1569 C CA . HIS A 1 189 ? 7.391 26.969 14.867 1 98.44 189 HIS A CA 1
ATOM 1570 C C . HIS A 1 189 ? 6.215 26.016 14.984 1 98.44 189 HIS A C 1
ATOM 1572 O O . HIS A 1 189 ? 5.289 26.25 15.758 1 98.44 189 HIS A O 1
ATOM 1578 N N . SER A 1 190 ? 6.242 24.922 14.273 1 98.69 190 SER A N 1
ATOM 1579 C CA . SER A 1 190 ? 5.277 23.828 14.352 1 98.69 190 SER A CA 1
ATOM 1580 C C . SER A 1 190 ? 5.918 22.5 13.961 1 98.69 190 SER A C 1
ATOM 1582 O O . SER A 1 190 ? 6.812 22.469 13.117 1 98.69 190 SER A O 1
ATOM 1584 N N . MET A 1 191 ? 5.484 21.422 14.609 1 98.44 191 MET A N 1
ATOM 1585 C CA . MET A 1 191 ? 5.957 20.078 14.352 1 98.44 191 MET A CA 1
ATOM 1586 C C . MET A 1 191 ? 4.863 19.047 14.648 1 98.44 191 MET A C 1
ATOM 1588 O O . MET A 1 191 ? 4.949 18.312 15.633 1 98.44 191 MET A O 1
ATOM 1592 N N . PRO A 1 192 ? 3.945 18.938 13.75 1 98.5 192 PRO A N 1
ATOM 1593 C CA . PRO A 1 192 ? 2.914 17.922 13.938 1 98.5 192 PRO A CA 1
ATOM 1594 C C . PRO A 1 192 ? 3.494 16.516 14.055 1 98.5 192 PRO A C 1
ATOM 1596 O O . PRO A 1 192 ? 2.85 15.617 14.609 1 98.5 192 PRO A O 1
ATOM 1599 N N . ASN A 1 193 ? 4.742 16.281 13.617 1 98.56 193 ASN A N 1
ATOM 1600 C CA . ASN A 1 193 ? 5.383 14.969 13.617 1 98.56 193 ASN A CA 1
ATOM 1601 C C . ASN A 1 193 ? 6.23 14.758 14.867 1 98.56 193 ASN A C 1
ATOM 1603 O O . ASN A 1 193 ? 6.898 13.727 15 1 98.56 193 ASN A O 1
ATOM 1607 N N . TYR A 1 194 ? 6.215 15.656 15.805 1 97.81 194 TYR A N 1
ATOM 1608 C CA . TYR A 1 194 ? 7.047 15.578 17 1 97.81 194 TYR A CA 1
ATOM 1609 C C . TYR A 1 194 ? 6.766 14.289 17.781 1 97.81 194 TYR A C 1
ATOM 1611 O O . TYR A 1 194 ? 5.645 13.773 17.75 1 97.81 194 TYR A O 1
ATOM 1619 N N . PRO A 1 195 ? 7.719 13.797 18.5 1 96.56 195 PRO A N 1
ATOM 1620 C CA . PRO A 1 195 ? 7.543 12.555 19.25 1 96.56 195 PRO A CA 1
ATOM 1621 C C . PRO A 1 195 ? 6.359 12.609 20.219 1 96.56 195 PRO A C 1
ATOM 1623 O O . PRO A 1 195 ? 6.113 13.648 20.844 1 96.56 195 PRO A O 1
ATOM 1626 N N . TRP A 1 196 ? 5.75 11.453 20.406 1 94.56 196 TRP A N 1
ATOM 1627 C CA . TRP A 1 196 ? 4.465 11.359 21.094 1 94.56 196 TRP A CA 1
ATOM 1628 C C . TRP A 1 196 ? 4.633 11.562 22.594 1 94.56 196 TRP A C 1
ATOM 1630 O O . TRP A 1 196 ? 3.684 11.945 23.281 1 94.56 196 TRP A O 1
ATOM 1640 N N . SER A 1 197 ? 5.82 11.32 23.156 1 92.5 197 SER A N 1
ATOM 1641 C CA . SER A 1 197 ? 6.051 11.469 24.578 1 92.5 197 SER A CA 1
ATOM 1642 C C . SER A 1 197 ? 5.652 12.859 25.062 1 92.5 197 SER A C 1
ATOM 1644 O O . SER A 1 197 ? 5.051 13 26.125 1 92.5 197 SER A O 1
ATOM 1646 N N . SER A 1 198 ? 5.879 13.898 24.25 1 90.81 198 SER A N 1
ATOM 1647 C CA . SER A 1 198 ? 5.469 15.266 24.562 1 90.81 198 SER A CA 1
ATOM 1648 C C . SER A 1 198 ? 4.262 15.68 23.719 1 90.81 198 SER A C 1
ATOM 1650 O O . SER A 1 198 ? 3.561 16.641 24.078 1 90.81 198 SER A O 1
ATOM 1652 N N . GLY A 1 199 ? 4.117 14.883 22.641 1 93.25 199 GLY A N 1
ATOM 1653 C CA . GLY A 1 199 ? 3.041 15.195 21.719 1 93.25 199 GLY A CA 1
ATOM 1654 C C . GLY A 1 199 ? 3.445 16.188 20.641 1 93.25 199 GLY A C 1
ATOM 1655 O O . GLY A 1 199 ? 4.496 16.828 20.75 1 93.25 199 GLY A O 1
ATOM 1656 N N . PRO A 1 200 ? 2.594 16.328 19.594 1 97.94 200 PRO A N 1
ATOM 1657 C CA . PRO A 1 200 ? 2.826 17.328 18.547 1 97.94 200 PRO A CA 1
ATOM 1658 C C . PRO A 1 200 ? 2.984 18.734 19.094 1 97.94 200 PRO A C 1
ATOM 1660 O O . PRO A 1 200 ? 2.582 19.016 20.219 1 97.94 200 PRO A O 1
ATOM 1663 N N . TYR A 1 201 ? 3.668 19.5 18.297 1 98.56 201 TYR A N 1
ATOM 1664 C CA . TYR A 1 201 ? 4.031 20.844 18.734 1 98.56 201 TYR A CA 1
ATOM 1665 C C . TYR A 1 201 ? 3.459 21.891 17.797 1 98.56 201 TYR A C 1
ATOM 1667 O O . TYR A 1 201 ? 3.562 21.766 16.562 1 98.56 201 TYR A O 1
ATOM 1675 N N . TRP A 1 202 ? 2.863 22.875 18.297 1 98.81 202 TRP A N 1
ATOM 1676 C CA . TRP A 1 202 ? 2.398 24.062 17.594 1 98.81 202 TRP A CA 1
ATOM 1677 C C . TRP A 1 202 ? 2.557 25.312 18.453 1 98.81 202 TRP A C 1
ATOM 1679 O O . TRP A 1 202 ? 1.885 25.453 19.484 1 98.81 202 TRP A O 1
ATOM 1689 N N . TYR A 1 203 ? 3.459 26.188 18.062 1 98.62 203 TYR A N 1
ATOM 1690 C CA . TYR A 1 203 ? 3.75 27.359 18.859 1 98.62 203 TYR A CA 1
ATOM 1691 C C . TYR A 1 203 ? 2.49 28.203 19.094 1 98.62 203 TYR A C 1
ATOM 1693 O O . TYR A 1 203 ? 1.74 28.469 18.141 1 98.62 203 TYR A O 1
ATOM 1701 N N . SER A 1 204 ? 2.18 28.578 20.391 1 98.19 204 SER A N 1
ATOM 1702 C CA . SER A 1 204 ? 1.048 29.406 20.812 1 98.19 204 SER A CA 1
ATOM 1703 C C . SER A 1 204 ? -0.265 28.641 20.688 1 98.19 204 SER A C 1
ATOM 1705 O O . SER A 1 204 ? -1.327 29.234 20.516 1 98.19 204 SER A O 1
ATOM 1707 N N . PHE A 1 205 ? -0.154 27.312 20.656 1 98.56 205 PHE A N 1
ATOM 1708 C CA . PHE A 1 205 ? -1.38 26.531 20.703 1 98.56 205 PHE A CA 1
ATOM 1709 C C . PHE A 1 205 ? -2.154 26.812 21.984 1 98.56 205 PHE A C 1
ATOM 1711 O O . PHE A 1 205 ? -1.561 26.953 23.062 1 98.56 205 PHE A O 1
ATOM 1718 N N . PRO A 1 206 ? -3.455 26.828 21.906 1 98.12 206 PRO A N 1
ATOM 1719 C CA . PRO A 1 206 ? -4.23 27.062 23.125 1 98.12 206 PRO A CA 1
ATOM 1720 C C . PRO A 1 206 ? -3.93 26.047 24.219 1 98.12 206 PRO A C 1
ATOM 1722 O O . PRO A 1 206 ? -3.949 24.828 23.969 1 98.12 206 PRO A O 1
ATOM 1725 N N . GLY A 1 207 ? -3.643 26.531 25.406 1 97.69 207 GLY A N 1
ATOM 1726 C CA . GLY A 1 207 ? -3.393 25.656 26.531 1 97.69 207 GLY A CA 1
ATOM 1727 C C . GLY A 1 207 ? -1.95 25.188 26.625 1 97.69 207 GLY A C 1
ATOM 1728 O O . GLY A 1 207 ? -1.572 24.5 27.562 1 97.69 207 GLY A O 1
ATOM 1729 N N . GLY A 1 208 ? -1.112 25.547 25.609 1 98 208 GLY A N 1
ATOM 1730 C CA . GLY A 1 208 ? 0.291 25.172 25.609 1 98 208 GLY A CA 1
ATOM 1731 C C . GLY A 1 208 ? 0.748 24.594 24.281 1 98 208 GLY A C 1
ATOM 1732 O O . GLY A 1 208 ? -0.003 23.875 23.625 1 98 208 GLY A O 1
ATOM 1733 N N . ASN A 1 209 ? 1.94 24.719 23.984 1 98.25 209 ASN A N 1
ATOM 1734 C CA . ASN A 1 209 ? 2.479 24.375 22.672 1 98.25 209 ASN A CA 1
ATOM 1735 C C . ASN A 1 209 ? 2.33 22.875 22.375 1 98.25 209 ASN A C 1
ATOM 1737 O O . ASN A 1 209 ? 2.234 22.484 21.219 1 98.25 209 ASN A O 1
ATOM 1741 N N . HIS A 1 210 ? 2.311 22.031 23.453 1 98.06 210 HIS A N 1
ATOM 1742 C CA . HIS A 1 210 ? 2.215 20.594 23.297 1 98.06 210 HIS A CA 1
ATOM 1743 C C . HIS A 1 210 ? 0.852 20.078 23.75 1 98.06 210 HIS A C 1
ATOM 1745 O O . HIS A 1 210 ? 0.674 18.875 23.953 1 98.06 210 HIS A O 1
ATOM 1751 N N . ASN A 1 211 ? -0.114 21.016 23.984 1 97.88 211 ASN A N 1
ATOM 1752 C CA . ASN A 1 211 ? -1.448 20.609 24.422 1 97.88 211 ASN A CA 1
ATOM 1753 C C . ASN A 1 211 ? -2.238 19.984 23.281 1 97.88 211 ASN A C 1
ATOM 1755 O O . ASN A 1 211 ? -3.354 20.422 22.969 1 97.88 211 ASN A O 1
ATOM 1759 N N . ILE A 1 212 ? -1.641 19.031 22.578 1 98.31 212 ILE A N 1
ATOM 1760 C CA . ILE A 1 212 ? -2.223 18.391 21.406 1 98.31 212 ILE A CA 1
ATOM 1761 C C . ILE A 1 212 ? -2.195 16.875 21.562 1 98.31 212 ILE A C 1
ATOM 1763 O O . ILE A 1 212 ? -1.136 16.281 21.797 1 98.31 212 ILE A O 1
ATOM 1767 N N . GLN A 1 213 ? -3.289 16.219 21.531 1 97.69 213 GLN A N 1
ATOM 1768 C CA . GLN A 1 213 ? -3.346 14.758 21.641 1 97.69 213 GLN A CA 1
ATOM 1769 C C . GLN A 1 213 ? -3.766 14.117 20.328 1 97.69 213 GLN A C 1
ATOM 1771 O O . GLN A 1 213 ? -3.775 12.883 20.203 1 97.69 213 GLN A O 1
ATOM 1776 N N . TYR A 1 214 ? -4.156 14.914 19.406 1 98.06 214 TYR A N 1
ATOM 1777 C CA . TYR A 1 214 ? -4.523 14.477 18.062 1 98.06 214 TYR A CA 1
ATOM 1778 C C . TYR A 1 214 ? -4.191 15.547 17.031 1 98.06 214 TYR A C 1
ATOM 1780 O O . TYR A 1 214 ? -4.449 16.734 17.25 1 98.06 214 TYR A O 1
ATOM 1788 N N . VAL A 1 215 ? -3.59 15.18 15.93 1 98.75 215 VAL A N 1
ATOM 1789 C CA . VAL A 1 215 ? -3.361 16.109 14.828 1 98.75 215 VAL A CA 1
ATOM 1790 C C . VAL A 1 215 ? -3.486 15.375 13.5 1 98.75 215 VAL A C 1
ATOM 1792 O O . VAL A 1 215 ? -3.043 14.227 13.367 1 98.75 215 VAL A O 1
ATOM 1795 N N . GLU A 1 216 ? -4.121 15.938 12.578 1 98.62 216 GLU A N 1
ATOM 1796 C CA . GLU A 1 216 ? -4.348 15.391 11.25 1 98.62 216 GLU A CA 1
ATOM 1797 C C . GLU A 1 216 ? -4.191 16.453 10.172 1 98.62 216 GLU A C 1
ATOM 1799 O O . GLU A 1 216 ? -4.797 17.531 10.266 1 98.62 216 GLU A O 1
ATOM 1804 N N . MET A 1 217 ? -3.324 16.172 9.211 1 98.94 217 MET A N 1
ATOM 1805 C CA . MET A 1 217 ? -3.158 17.062 8.062 1 98.94 217 MET A CA 1
ATOM 1806 C C . MET A 1 217 ? -3.822 16.484 6.82 1 98.94 217 MET A C 1
ATOM 1808 O O . MET A 1 217 ? -3.678 15.289 6.535 1 98.94 217 MET A O 1
ATOM 1812 N N . LYS A 1 218 ? -4.547 17.281 6.117 1 98.88 218 LYS A N 1
ATOM 1813 C CA . LYS A 1 218 ? -5.293 16.812 4.957 1 98.88 218 LYS A CA 1
ATOM 1814 C C . LYS A 1 218 ? -5.414 17.906 3.895 1 98.88 218 LYS A C 1
ATOM 1816 O O . LYS A 1 218 ? -5.281 19.094 4.199 1 98.88 218 LYS A O 1
ATOM 1821 N N . ILE A 1 219 ? -5.562 17.516 2.648 1 98.88 219 ILE A N 1
ATOM 1822 C CA . ILE A 1 219 ? -5.633 18.438 1.522 1 98.88 219 ILE A CA 1
ATOM 1823 C C . ILE A 1 219 ? -6.848 18.109 0.659 1 98.88 219 ILE A C 1
ATOM 1825 O O . ILE A 1 219 ? -7.348 16.969 0.688 1 98.88 219 ILE A O 1
ATOM 1829 N N . ARG A 1 220 ? -7.309 19.047 -0.042 1 98.5 220 ARG A N 1
ATOM 1830 C CA . ARG A 1 220 ? -8.328 18.875 -1.072 1 98.5 220 ARG A CA 1
ATOM 1831 C C . ARG A 1 220 ? -8.156 19.891 -2.189 1 98.5 220 ARG A C 1
ATOM 1833 O O . ARG A 1 220 ? -7.586 20.969 -1.975 1 98.5 220 ARG A O 1
ATOM 1840 N N . PRO A 1 221 ? -8.602 19.516 -3.422 1 98.06 221 PRO A N 1
ATOM 1841 C CA . PRO A 1 221 ? -8.445 20.469 -4.527 1 98.06 221 PRO A CA 1
ATOM 1842 C C . PRO A 1 221 ? -9.312 21.703 -4.367 1 98.06 221 PRO A C 1
ATOM 1844 O O . PRO A 1 221 ? -10.422 21.625 -3.83 1 98.06 221 PRO A O 1
ATOM 1847 N N . LEU A 1 222 ? -8.766 22.781 -4.812 1 95.31 222 LEU A N 1
ATOM 1848 C CA . LEU A 1 222 ? -9.5 24.031 -4.812 1 95.31 222 LEU A CA 1
ATOM 1849 C C . LEU A 1 222 ? -10.578 24.031 -5.891 1 95.31 222 LEU A C 1
ATOM 1851 O O . LEU A 1 222 ? -10.414 23.406 -6.938 1 95.31 222 LEU A O 1
ATOM 1855 N N . SER B 1 1 ? -20.391 12.406 27.219 1 19.5 1 SER B N 1
ATOM 1856 C CA . SER B 1 1 ? -20.891 11.367 26.328 1 19.5 1 SER B CA 1
ATOM 1857 C C . SER B 1 1 ? -20.125 11.391 25 1 19.5 1 SER B C 1
ATOM 1859 O O . SER B 1 1 ? -20.281 12.312 24.203 1 19.5 1 SER B O 1
ATOM 1861 N N . SER B 1 2 ? -18.812 11.234 24.938 1 22.75 2 SER B N 1
ATOM 1862 C CA . SER B 1 2 ? -17.734 11.445 23.984 1 22.75 2 SER B CA 1
ATOM 1863 C C . SER B 1 2 ? -18 10.727 22.672 1 22.75 2 SER B C 1
ATOM 1865 O O . SER B 1 2 ? -18.016 9.5 22.625 1 22.75 2 SER B O 1
ATOM 1867 N N . SER B 1 3 ? -19.141 11.141 21.969 1 24.45 3 SER B N 1
ATOM 1868 C CA . SER B 1 3 ? -19.672 10.602 20.734 1 24.45 3 SER B CA 1
ATOM 1869 C C . SER B 1 3 ? -18.562 10.109 19.812 1 24.45 3 SER B C 1
ATOM 1871 O O . SER B 1 3 ? -17.828 10.914 19.219 1 24.45 3 SER B O 1
ATOM 1873 N N . TYR B 1 4 ? -17.844 9.156 20.203 1 28.12 4 TYR B N 1
ATOM 1874 C CA . TYR B 1 4 ? -16.859 8.43 19.422 1 28.12 4 TYR B CA 1
ATOM 1875 C C . TYR B 1 4 ? -17.344 8.234 17.984 1 28.12 4 TYR B C 1
ATOM 1877 O O . TYR B 1 4 ? -18.469 7.785 17.766 1 28.12 4 TYR B O 1
ATOM 1885 N N . PHE B 1 5 ? -17.25 9.281 17.188 1 31.48 5 PHE B N 1
ATOM 1886 C CA . PHE B 1 5 ? -17.578 9.273 15.766 1 31.48 5 PHE B CA 1
ATOM 1887 C C . PHE B 1 5 ? -17.422 7.883 15.18 1 31.48 5 PHE B C 1
ATOM 1889 O O . PHE B 1 5 ? -16.328 7.301 15.234 1 31.48 5 PHE B O 1
ATOM 1896 N N . PHE B 1 6 ? -18.375 6.961 15.461 1 32.34 6 PHE B N 1
ATOM 1897 C CA . PHE B 1 6 ? -18.484 5.672 14.789 1 32.34 6 PHE B CA 1
ATOM 1898 C C . PHE B 1 6 ? -18.188 5.812 13.297 1 32.34 6 PHE B C 1
ATOM 1900 O O . PHE B 1 6 ? -19.047 6.273 12.531 1 32.34 6 PHE B O 1
ATOM 1907 N N . TYR B 1 7 ? -16.984 6.277 12.984 1 40.56 7 TYR B N 1
ATOM 1908 C CA . TYR B 1 7 ? -16.547 6.324 11.594 1 40.56 7 TYR B CA 1
ATOM 1909 C C . TYR B 1 7 ? -16.891 5.027 10.875 1 40.56 7 TYR B C 1
ATOM 1911 O O . TYR B 1 7 ? -16.562 3.938 11.344 1 40.56 7 TYR B O 1
ATOM 1919 N N . GLN B 1 8 ? -18.188 4.879 10.453 1 48.31 8 GLN B N 1
ATOM 1920 C CA . GLN B 1 8 ? -18.5 3.686 9.672 1 48.31 8 GLN B CA 1
ATOM 1921 C C . GLN B 1 8 ? -17.516 3.504 8.523 1 48.31 8 GLN B C 1
ATOM 1923 O O . GLN B 1 8 ? -17.438 4.352 7.629 1 48.31 8 GLN B O 1
ATOM 1928 N N . GLN B 1 9 ? -16.438 2.908 8.742 1 61.41 9 GLN B N 1
ATOM 1929 C CA . GLN B 1 9 ? -15.547 2.533 7.648 1 61.41 9 GLN B CA 1
ATOM 1930 C C . GLN B 1 9 ? -16.281 1.719 6.59 1 61.41 9 GLN B C 1
ATOM 1932 O O . GLN B 1 9 ? -17.219 0.984 6.902 1 61.41 9 GLN B O 1
ATOM 1937 N N . PRO B 1 10 ? -16.047 2.121 5.297 1 70.5 10 PRO B N 1
ATOM 1938 C CA . PRO B 1 10 ? -16.656 1.306 4.246 1 70.5 10 PRO B CA 1
ATOM 1939 C C . PRO B 1 10 ? -16.438 -0.191 4.457 1 70.5 10 PRO B C 1
ATOM 1941 O O . PRO B 1 10 ? -15.461 -0.591 5.082 1 70.5 10 PRO B O 1
ATOM 1944 N N . ASP B 1 11 ? -17.516 -0.912 4.27 1 84.75 11 ASP B N 1
ATOM 1945 C CA . ASP B 1 11 ? -17.359 -2.361 4.199 1 84.75 11 ASP B CA 1
ATOM 1946 C C . ASP B 1 11 ? -16.547 -2.764 2.973 1 84.75 11 ASP B C 1
ATOM 1948 O O . ASP B 1 11 ? -17.031 -2.684 1.843 1 84.75 11 ASP B O 1
ATOM 1952 N N . TYR B 1 12 ? -15.352 -3.115 3.18 1 92.44 12 TYR B N 1
ATOM 1953 C CA . TYR B 1 12 ? -14.477 -3.494 2.076 1 92.44 12 TYR B CA 1
ATOM 1954 C C . TYR B 1 12 ? -14.688 -4.953 1.689 1 92.44 12 TYR B C 1
ATOM 1956 O O . TYR B 1 12 ? -14.891 -5.809 2.555 1 92.44 12 TYR B O 1
ATOM 1964 N N . PRO B 1 13 ? -14.664 -5.207 0.363 1 95.31 13 PRO B N 1
ATOM 1965 C CA . PRO B 1 13 ? -14.727 -6.609 -0.051 1 95.31 13 PRO B CA 1
ATOM 1966 C C . PRO B 1 13 ? -13.578 -7.441 0.507 1 95.31 13 PRO B C 1
ATOM 1968 O O . PRO B 1 13 ? -12.477 -6.926 0.706 1 95.31 13 PRO B O 1
ATOM 1971 N N . ARG B 1 14 ? -13.883 -8.672 0.696 1 97.31 14 ARG B N 1
ATOM 1972 C CA . ARG B 1 14 ? -12.875 -9.547 1.284 1 97.31 14 ARG B CA 1
ATOM 1973 C C . ARG B 1 14 ? -11.922 -10.078 0.22 1 97.31 14 ARG B C 1
ATOM 1975 O O . ARG B 1 14 ? -10.82 -10.531 0.538 1 97.31 14 ARG B O 1
ATOM 1982 N N . ASP B 1 15 ? -12.359 -10.086 -1.041 1 97.44 15 ASP B N 1
ATOM 1983 C CA . ASP B 1 15 ? -11.578 -10.594 -2.164 1 97.44 15 ASP B CA 1
ATOM 1984 C C . ASP B 1 15 ? -12.133 -10.086 -3.492 1 97.44 15 ASP B C 1
ATOM 1986 O O . ASP B 1 15 ? -13.07 -9.289 -3.516 1 97.44 15 ASP B O 1
ATOM 1990 N N . CYS B 1 16 ? -11.516 -10.531 -4.578 1 96.94 16 CYS B N 1
ATOM 1991 C CA . CYS B 1 16 ? -11.867 -9.992 -5.887 1 96.94 16 CYS B CA 1
ATOM 1992 C C . CYS B 1 16 ? -13.258 -10.438 -6.312 1 96.94 16 CYS B C 1
ATOM 1994 O O . CYS B 1 16 ? -13.945 -9.734 -7.051 1 96.94 16 CYS B O 1
ATOM 1996 N N . LYS B 1 17 ? -13.695 -11.609 -5.859 1 96.38 17 LYS B N 1
ATOM 1997 C CA . LYS B 1 17 ? -15.07 -11.992 -6.16 1 96.38 17 LYS B CA 1
ATOM 1998 C C . LYS B 1 17 ? -16.062 -10.977 -5.582 1 96.38 17 LYS B C 1
ATOM 2000 O O . LYS B 1 17 ? -16.969 -10.523 -6.281 1 96.38 17 LYS B O 1
ATOM 2005 N N . GLU B 1 18 ? -15.867 -10.68 -4.316 1 94.75 18 GLU B N 1
ATOM 2006 C CA . GLU B 1 18 ? -16.75 -9.711 -3.666 1 94.75 18 GLU B CA 1
ATOM 2007 C C . GLU B 1 18 ? -16.594 -8.328 -4.293 1 94.75 18 GLU B C 1
ATOM 2009 O O . GLU B 1 18 ? -17.562 -7.566 -4.367 1 94.75 18 GLU B O 1
ATOM 2014 N N . VAL B 1 19 ? -15.391 -7.977 -4.766 1 93.44 19 VAL B N 1
ATOM 2015 C CA . VAL B 1 19 ? -15.195 -6.727 -5.496 1 93.44 19 VAL B CA 1
ATOM 2016 C C . VAL B 1 19 ? -16.156 -6.664 -6.684 1 93.44 19 VAL B C 1
ATOM 2018 O O . VAL B 1 19 ? -16.875 -5.684 -6.848 1 93.44 19 VAL B O 1
ATOM 2021 N N . PHE B 1 20 ? -16.172 -7.711 -7.484 1 91.5 20 PHE B N 1
ATOM 2022 C CA . PHE B 1 20 ? -16.938 -7.707 -8.727 1 91.5 20 PHE B CA 1
ATOM 2023 C C . PHE B 1 20 ? -18.422 -7.906 -8.445 1 91.5 20 PHE B C 1
ATOM 2025 O O . PHE B 1 20 ? -19.281 -7.516 -9.25 1 91.5 20 PHE B O 1
ATOM 2032 N N . GLU B 1 21 ? -18.781 -8.5 -7.324 1 90.06 21 GLU B N 1
ATOM 2033 C CA . GLU B 1 21 ? -20.172 -8.609 -6.922 1 90.06 21 GLU B CA 1
ATOM 2034 C C . GLU B 1 21 ? -20.734 -7.258 -6.496 1 90.06 21 GLU B C 1
ATOM 2036 O O . GLU B 1 21 ? -21.922 -6.992 -6.68 1 90.06 21 GLU B O 1
ATOM 2041 N N . GLN B 1 22 ? -19.875 -6.516 -5.828 1 84.44 22 GLN B N 1
ATOM 2042 C CA . GLN B 1 22 ? -20.312 -5.215 -5.336 1 84.44 22 GLN B CA 1
ATOM 2043 C C . GLN B 1 22 ? -20.344 -4.188 -6.465 1 84.44 22 GLN B C 1
ATOM 2045 O O . GLN B 1 22 ? -21.031 -3.168 -6.363 1 84.44 22 GLN B O 1
ATOM 2050 N N . CYS B 1 23 ? -19.594 -4.516 -7.527 1 72.94 23 CYS B N 1
ATOM 2051 C CA . CYS B 1 23 ? -19.578 -3.615 -8.672 1 72.94 23 CYS B CA 1
ATOM 2052 C C . CYS B 1 23 ? -20.766 -3.898 -9.602 1 72.94 23 CYS B C 1
ATOM 2054 O O . CYS B 1 23 ? -21.125 -5.055 -9.805 1 72.94 23 CYS B O 1
ATOM 2056 N N . ASP B 1 24 ? -21.672 -2.969 -9.812 1 60.59 24 ASP B N 1
ATOM 2057 C CA . ASP B 1 24 ? -22.906 -3.084 -10.602 1 60.59 24 ASP B CA 1
ATOM 2058 C C . ASP B 1 24 ? -22.594 -3.445 -12.055 1 60.59 24 ASP B C 1
ATOM 2060 O O . ASP B 1 24 ? -22.922 -2.689 -12.969 1 60.59 24 ASP B O 1
ATOM 2064 N N . GLY B 1 25 ? -21.953 -4.691 -12.32 1 56.19 25 GLY B N 1
ATOM 2065 C CA . GLY B 1 25 ? -21.969 -5.184 -13.695 1 56.19 25 GLY B CA 1
ATOM 2066 C C . GLY B 1 25 ? -20.625 -5.074 -14.383 1 56.19 25 GLY B C 1
ATOM 2067 O O . GLY B 1 25 ? -20.234 -5.969 -15.125 1 56.19 25 GLY B O 1
ATOM 2068 N N . GLU B 1 26 ? -20.062 -3.875 -14.664 1 57.06 26 GLU B N 1
ATOM 2069 C CA . GLU B 1 26 ? -18.875 -3.768 -15.516 1 57.06 26 GLU B CA 1
ATOM 2070 C C . GLU B 1 26 ? -17.609 -3.629 -14.688 1 57.06 26 GLU B C 1
ATOM 2072 O O . GLU B 1 26 ? -17.375 -2.594 -14.055 1 57.06 26 GLU B O 1
ATOM 2077 N N . SER B 1 27 ? -17.016 -4.934 -14.398 1 70.81 27 SER B N 1
ATOM 2078 C CA . SER B 1 27 ? -15.805 -4.781 -13.609 1 70.81 27 SER B CA 1
ATOM 2079 C C . SER B 1 27 ? -14.57 -5.188 -14.414 1 70.81 27 SER B C 1
ATOM 2081 O O . SER B 1 27 ? -14.508 -6.301 -14.938 1 70.81 27 SER B O 1
ATOM 2083 N N . SER B 1 28 ? -13.789 -4.266 -14.727 1 85.81 28 SER B N 1
ATOM 2084 C CA . SER B 1 28 ? -12.562 -4.43 -15.5 1 85.81 28 SER B CA 1
ATOM 2085 C C . SER B 1 28 ? -11.43 -4.965 -14.625 1 85.81 28 SER B C 1
ATOM 2087 O O . SER B 1 28 ? -11.492 -4.875 -13.398 1 85.81 28 SER B O 1
ATOM 2089 N N . ASP B 1 29 ? -10.531 -5.723 -15.32 1 92.81 29 ASP B N 1
ATOM 2090 C CA . ASP B 1 29 ? -9.258 -6.02 -14.672 1 92.81 29 ASP B CA 1
ATOM 2091 C C . ASP B 1 29 ? -8.617 -4.75 -14.117 1 92.81 29 ASP B C 1
ATOM 2093 O O . ASP B 1 29 ? -8.664 -3.693 -14.75 1 92.81 29 ASP B O 1
ATOM 2097 N N . GLY B 1 30 ? -8.055 -4.887 -13.023 1 93.25 30 GLY B N 1
ATOM 2098 C CA . GLY B 1 30 ? -7.387 -3.725 -12.461 1 93.25 30 GLY B CA 1
ATOM 2099 C C . GLY B 1 30 ? -7.125 -3.848 -10.969 1 93.25 30 GLY B C 1
ATOM 2100 O O . GLY B 1 30 ? -7.246 -4.934 -10.398 1 93.25 30 GLY B O 1
ATOM 2101 N N . VAL B 1 31 ? -6.676 -2.766 -10.336 1 94.75 31 VAL B N 1
ATOM 2102 C CA . VAL B 1 31 ? -6.328 -2.73 -8.922 1 94.75 31 VAL B CA 1
ATOM 2103 C C . VAL B 1 31 ? -7.539 -2.279 -8.102 1 94.75 31 VAL B C 1
ATOM 2105 O O . VAL B 1 31 ? -8.18 -1.282 -8.438 1 94.75 31 VAL B O 1
ATOM 2108 N N . TYR B 1 32 ? -7.84 -3.037 -7.066 1 93.88 32 TYR B N 1
ATOM 2109 C CA . TYR B 1 32 ? -8.953 -2.76 -6.172 1 93.88 32 TYR B CA 1
ATOM 2110 C C . TYR B 1 32 ? -8.539 -2.9 -4.715 1 93.88 32 TYR B C 1
ATOM 2112 O O . TYR B 1 32 ? -7.469 -3.447 -4.418 1 93.88 32 TYR B O 1
ATOM 2120 N N . LEU B 1 33 ? -9.422 -2.371 -3.834 1 94.12 33 LEU B N 1
ATOM 2121 C CA . LEU B 1 33 ? -9.18 -2.516 -2.402 1 94.12 33 LEU B CA 1
ATOM 2122 C C . LEU B 1 33 ? -9.93 -3.717 -1.842 1 94.12 33 LEU B C 1
ATOM 2124 O O . LEU B 1 33 ? -11.094 -3.941 -2.188 1 94.12 33 LEU B O 1
ATOM 2128 N N . ILE B 1 34 ? -9.242 -4.426 -1.014 1 96.5 34 ILE B N 1
ATOM 2129 C CA . ILE B 1 34 ? -9.914 -5.473 -0.252 1 96.5 34 ILE B CA 1
ATOM 2130 C C . ILE B 1 34 ? -9.492 -5.395 1.214 1 96.5 34 ILE B C 1
ATOM 2132 O O . ILE B 1 34 ? -8.492 -4.754 1.547 1 96.5 34 ILE B O 1
ATOM 2136 N N . GLN B 1 35 ? -10.281 -6.012 2.029 1 96.06 35 GLN B N 1
ATOM 2137 C CA . GLN B 1 35 ? -9.914 -6.223 3.426 1 96.06 35 GLN B CA 1
ATOM 2138 C C . GLN B 1 35 ? -10.352 -7.602 3.904 1 96.06 35 GLN B C 1
ATOM 2140 O O . GLN B 1 35 ? -11.484 -7.777 4.359 1 96.06 35 GLN B O 1
ATOM 2145 N N . PRO B 1 36 ? -9.43 -8.523 3.852 1 96.88 36 PRO B N 1
ATOM 2146 C CA . PRO B 1 36 ? -9.766 -9.867 4.332 1 96.88 36 PRO B CA 1
ATOM 2147 C C . PRO B 1 36 ? -10.133 -9.883 5.816 1 96.88 36 PRO B C 1
ATOM 2149 O O . PRO B 1 36 ? -9.773 -8.961 6.555 1 96.88 36 PRO B O 1
ATOM 2152 N N . ASP B 1 37 ? -10.781 -10.93 6.211 1 95.06 37 ASP B N 1
ATOM 2153 C CA . ASP B 1 37 ? -11.156 -11.094 7.609 1 95.06 37 ASP B CA 1
ATOM 2154 C C . ASP B 1 37 ? -9.938 -11.031 8.516 1 95.06 37 ASP B C 1
ATOM 2156 O O . ASP B 1 37 ? -8.93 -11.703 8.266 1 95.06 37 ASP B O 1
ATOM 2160 N N . GLY B 1 38 ? -10.078 -10.203 9.508 1 92.12 38 GLY B N 1
ATOM 2161 C CA . GLY B 1 38 ? -9.047 -10.172 10.531 1 92.12 38 GLY B CA 1
ATOM 2162 C C . GLY B 1 38 ? -7.891 -9.258 10.188 1 92.12 38 GLY B C 1
ATOM 2163 O O . GLY B 1 38 ? -7.023 -9 11.023 1 92.12 38 GLY B O 1
ATOM 2164 N N . TYR B 1 39 ? -7.789 -8.867 8.938 1 92.94 39 TYR B N 1
ATOM 2165 C CA . TYR B 1 39 ? -6.719 -7.941 8.586 1 92.94 39 TYR B CA 1
ATOM 2166 C C . TYR B 1 39 ? -7.051 -6.523 9.039 1 92.94 39 TYR B C 1
ATOM 2168 O O . TYR B 1 39 ? -8.195 -6.082 8.938 1 92.94 39 TYR B O 1
ATOM 2176 N N . LEU B 1 40 ? -6.07 -5.828 9.469 1 87.12 40 LEU B N 1
ATOM 2177 C CA . LEU B 1 40 ? -6.258 -4.562 10.18 1 87.12 40 LEU B CA 1
ATOM 2178 C C . LEU B 1 40 ? -6.758 -3.48 9.227 1 87.12 40 LEU B C 1
ATOM 2180 O O . LEU B 1 40 ? -7.578 -2.645 9.609 1 87.12 40 LEU B O 1
ATOM 2184 N N . GLU B 1 41 ? -6.273 -3.441 8.023 1 91.56 41 GLU B N 1
ATOM 2185 C CA . GLU B 1 41 ? -6.625 -2.375 7.086 1 91.56 41 GLU B CA 1
ATOM 2186 C C . GLU B 1 41 ? -6.77 -2.91 5.664 1 91.56 41 GLU B C 1
ATOM 2188 O O . GLU B 1 41 ? -6.172 -3.932 5.316 1 91.56 41 GLU B O 1
ATOM 2193 N N . PRO B 1 42 ? -7.656 -2.18 4.879 1 95.06 42 PRO B N 1
ATOM 2194 C CA . PRO B 1 42 ? -7.734 -2.578 3.471 1 95.06 42 PRO B CA 1
ATOM 2195 C C . PRO B 1 42 ? -6.426 -2.344 2.719 1 95.06 42 PRO B C 1
ATOM 2197 O O . PRO B 1 42 ? -5.637 -1.477 3.102 1 95.06 42 PRO B O 1
ATOM 2200 N N . PHE B 1 43 ? -6.184 -3.104 1.69 1 96.81 43 PHE B N 1
ATOM 2201 C CA . PHE B 1 43 ? -5.004 -2.957 0.845 1 96.81 43 PHE B CA 1
ATOM 2202 C C . PHE B 1 43 ? -5.336 -3.273 -0.608 1 96.81 43 PHE B C 1
ATOM 2204 O O . PHE B 1 43 ? -6.34 -3.936 -0.891 1 96.81 43 PHE B O 1
ATOM 2211 N N . PRO B 1 44 ? -4.543 -2.742 -1.509 1 96.88 44 PRO B N 1
ATOM 2212 C CA . PRO B 1 44 ? -4.828 -2.932 -2.934 1 96.88 44 PRO B CA 1
ATOM 2213 C C . PRO B 1 44 ? -4.383 -4.301 -3.447 1 96.88 44 PRO B C 1
ATOM 2215 O O . PRO B 1 44 ? -3.352 -4.82 -3.014 1 96.88 44 PRO B O 1
ATOM 2218 N N . VAL B 1 45 ? -5.164 -4.84 -4.332 1 98 45 VAL B N 1
ATOM 2219 C CA . VAL B 1 45 ? -4.828 -6.066 -5.047 1 98 45 VAL B CA 1
ATOM 2220 C C . VAL B 1 45 ? -5.195 -5.922 -6.523 1 98 45 VAL B C 1
ATOM 2222 O O . VAL B 1 45 ? -5.988 -5.055 -6.891 1 98 45 VAL B O 1
ATOM 2225 N N . TYR B 1 46 ? -4.582 -6.742 -7.336 1 97.19 46 TYR B N 1
ATOM 2226 C CA . TYR B 1 46 ? -4.984 -6.812 -8.734 1 97.19 46 TYR B CA 1
ATOM 2227 C C . TYR B 1 46 ? -6.035 -7.895 -8.945 1 97.19 46 TYR B C 1
ATOM 2229 O O . TYR B 1 46 ? -5.828 -9.055 -8.586 1 97.19 46 TYR B O 1
ATOM 2237 N N . CYS B 1 47 ? -7.164 -7.5 -9.492 1 96.69 47 CYS B N 1
ATOM 2238 C CA . CYS B 1 47 ? -8.25 -8.422 -9.805 1 96.69 47 CYS B CA 1
ATOM 2239 C C . CYS B 1 47 ? -8.352 -8.656 -11.305 1 96.69 47 CYS B C 1
ATOM 2241 O O . CYS B 1 47 ? -8.336 -7.707 -12.086 1 96.69 47 CYS B O 1
ATOM 2243 N N . ASN B 1 48 ? -8.367 -9.852 -11.688 1 95.75 48 ASN B N 1
ATOM 2244 C CA . ASN B 1 48 ? -8.539 -10.289 -13.07 1 95.75 48 ASN B CA 1
ATOM 2245 C C . ASN B 1 48 ? -9.922 -10.898 -13.297 1 95.75 48 ASN B C 1
ATOM 2247 O O . ASN B 1 48 ? -10.25 -11.922 -12.695 1 95.75 48 ASN B O 1
ATOM 2251 N N . ASN B 1 49 ? -10.703 -10.312 -14.156 1 93.5 49 ASN B N 1
ATOM 2252 C CA . ASN B 1 49 ? -12.062 -10.766 -14.398 1 93.5 49 ASN B CA 1
ATOM 2253 C C . ASN B 1 49 ? -12.227 -11.305 -15.812 1 93.5 49 ASN B C 1
ATOM 2255 O O . ASN B 1 49 ? -13.328 -11.703 -16.203 1 93.5 49 ASN B O 1
ATOM 2259 N N . SER B 1 50 ? -11.172 -11.383 -16.516 1 92.19 50 SER B N 1
ATOM 2260 C CA . SER B 1 50 ? -11.281 -11.656 -17.953 1 92.19 50 SER B CA 1
ATOM 2261 C C . SER B 1 50 ? -10.93 -13.109 -18.25 1 92.19 50 SER B C 1
ATOM 2263 O O . SER B 1 50 ? -11.133 -13.578 -19.375 1 92.19 50 SER B O 1
ATOM 2265 N N . VAL B 1 51 ? -10.422 -13.781 -17.297 1 93.56 51 VAL B N 1
ATOM 2266 C CA . VAL B 1 51 ? -9.938 -15.133 -17.531 1 93.56 51 VAL B CA 1
ATOM 2267 C C . VAL B 1 51 ? -10.805 -16.141 -16.781 1 93.56 51 VAL B C 1
ATOM 2269 O O . VAL B 1 51 ? -11.125 -15.945 -15.609 1 93.56 51 VAL B O 1
ATOM 2272 N N . ASP B 1 52 ? -11.203 -17.25 -17.484 1 95.81 52 ASP B N 1
ATOM 2273 C CA . ASP B 1 52 ? -11.781 -18.438 -16.875 1 95.81 52 ASP B CA 1
ATOM 2274 C C . ASP B 1 52 ? -12.906 -18.062 -15.906 1 95.81 52 ASP B C 1
ATOM 2276 O O . ASP B 1 52 ? -12.891 -18.469 -14.742 1 95.81 52 ASP B O 1
ATOM 2280 N N . GLY B 1 53 ? -13.82 -17.297 -16.297 1 93.94 53 GLY B N 1
ATOM 2281 C CA . GLY B 1 53 ? -15 -16.969 -15.516 1 93.94 53 GLY B CA 1
ATOM 2282 C C . GLY B 1 53 ? -14.766 -15.836 -14.531 1 93.94 53 GLY B C 1
ATOM 2283 O O . GLY B 1 53 ? -15.672 -15.445 -13.797 1 93.94 53 GLY B O 1
ATOM 2284 N N . GLY B 1 54 ? -13.539 -15.367 -14.398 1 95.25 54 GLY B N 1
ATOM 2285 C CA . GLY B 1 54 ? -13.227 -14.156 -13.656 1 95.25 54 GLY B CA 1
ATOM 2286 C C . GLY B 1 54 ? -13.125 -14.375 -12.156 1 95.25 54 GLY B C 1
ATOM 2287 O O . GLY B 1 54 ? -12.977 -15.508 -11.703 1 95.25 54 GLY B O 1
ATOM 2288 N N . ASN B 1 55 ? -12.945 -13.227 -11.367 1 96.06 55 ASN B N 1
ATOM 2289 C CA . ASN B 1 55 ? -12.945 -13.156 -9.914 1 96.06 55 ASN B CA 1
ATOM 2290 C C . ASN B 1 55 ? -11.586 -13.539 -9.328 1 96.06 55 ASN B C 1
ATOM 2292 O O . ASN B 1 55 ? -11.492 -13.906 -8.156 1 96.06 55 ASN B O 1
ATOM 2296 N N . TRP B 1 56 ? -10.555 -13.453 -10.164 1 98.25 56 TRP B N 1
ATOM 2297 C CA . TRP B 1 56 ? -9.234 -13.875 -9.719 1 98.25 56 TRP B CA 1
ATOM 2298 C C . TRP B 1 56 ? -8.492 -12.727 -9.039 1 98.25 56 TRP B C 1
ATOM 2300 O O . TRP B 1 56 ? -8.531 -11.594 -9.523 1 98.25 56 TRP B O 1
ATOM 2310 N N . MET B 1 57 ? -7.867 -13.016 -7.98 1 98.5 57 MET B N 1
ATOM 2311 C CA . MET B 1 57 ? -6.918 -12.117 -7.336 1 98.5 57 MET B CA 1
ATOM 2312 C C . MET B 1 57 ? -5.48 -12.547 -7.605 1 98.5 57 MET B C 1
ATOM 2314 O O . MET B 1 57 ? -5.078 -13.648 -7.219 1 98.5 57 MET B O 1
ATOM 2318 N N . VAL B 1 58 ? -4.738 -11.719 -8.227 1 98.81 58 VAL B N 1
ATOM 2319 C CA . VAL B 1 58 ? -3.361 -12.047 -8.578 1 98.81 58 VAL B CA 1
ATOM 2320 C C . VAL B 1 58 ? -2.447 -11.781 -7.383 1 98.81 58 VAL B C 1
ATOM 2322 O O . VAL B 1 58 ? -2.551 -10.742 -6.73 1 98.81 58 VAL B O 1
ATOM 2325 N N . PHE B 1 59 ? -1.556 -12.766 -7.043 1 98.88 59 PHE B N 1
ATOM 2326 C CA . PHE B 1 59 ? -0.682 -12.516 -5.898 1 98.88 59 PHE B CA 1
ATOM 2327 C C . PHE B 1 59 ? 0.783 -12.641 -6.305 1 98.88 59 PHE B C 1
ATOM 2329 O O . PHE B 1 59 ? 1.678 -12.352 -5.504 1 98.88 59 PHE B O 1
ATOM 2336 N N . GLN B 1 60 ? 1.035 -13.039 -7.543 1 98.81 60 GLN B N 1
ATOM 2337 C CA . GLN B 1 60 ? 2.371 -13.133 -8.125 1 98.81 60 GLN B CA 1
ATOM 2338 C C . GLN B 1 60 ? 2.334 -12.898 -9.633 1 98.81 60 GLN B C 1
ATOM 2340 O O . GLN B 1 60 ? 1.441 -13.398 -10.32 1 98.81 60 GLN B O 1
A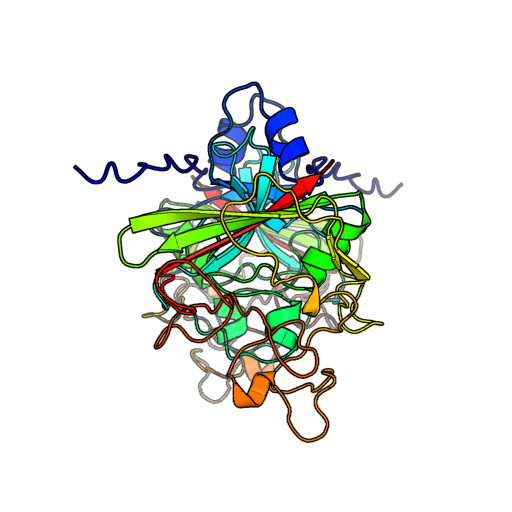TOM 2345 N N . ARG B 1 61 ? 3.297 -12.094 -10.086 1 98.56 61 ARG B N 1
ATOM 2346 C CA . ARG B 1 61 ? 3.426 -11.922 -11.531 1 98.56 61 ARG B CA 1
ATOM 2347 C C . ARG B 1 61 ? 4.875 -11.664 -11.922 1 98.56 61 ARG B C 1
ATOM 2349 O O . ARG B 1 61 ? 5.57 -10.883 -11.273 1 98.56 61 ARG B O 1
ATOM 2356 N N . ARG B 1 62 ? 5.336 -12.352 -12.891 1 98.12 62 ARG B N 1
ATOM 2357 C CA . ARG B 1 62 ? 6.609 -12.094 -13.562 1 98.12 62 ARG B CA 1
ATOM 2358 C C . ARG B 1 62 ? 6.414 -11.914 -15.062 1 98.12 62 ARG B C 1
ATOM 2360 O O . ARG B 1 62 ? 5.715 -12.695 -15.703 1 98.12 62 ARG B O 1
ATOM 2367 N N . MET B 1 63 ? 7.047 -10.836 -15.594 1 96.69 63 MET B N 1
ATOM 2368 C CA . MET B 1 63 ? 6.723 -10.57 -17 1 96.69 63 MET B CA 1
ATOM 2369 C C . MET B 1 63 ? 7.91 -9.961 -17.734 1 96.69 63 MET B C 1
ATOM 2371 O O . MET B 1 63 ? 7.98 -10.016 -18.953 1 96.69 63 MET B O 1
ATOM 2375 N N . ASP B 1 64 ? 8.93 -9.359 -16.969 1 95.81 64 ASP B N 1
ATOM 2376 C CA . ASP B 1 64 ? 9.977 -8.672 -17.719 1 95.81 64 ASP B CA 1
ATOM 2377 C C . ASP B 1 64 ? 11.273 -8.586 -16.906 1 95.81 64 ASP B C 1
ATOM 2379 O O . ASP B 1 64 ? 12.242 -7.969 -17.344 1 95.81 64 ASP B O 1
ATOM 2383 N N . GLY B 1 65 ? 11.305 -9.023 -15.742 1 96.5 65 GLY B N 1
ATOM 2384 C CA . GLY B 1 65 ? 12.516 -9.078 -14.938 1 96.5 65 GLY B CA 1
ATOM 2385 C C . GLY B 1 65 ? 12.82 -7.77 -14.234 1 96.5 65 GLY B C 1
ATOM 2386 O O . GLY B 1 65 ? 13.898 -7.609 -13.648 1 96.5 65 GLY B O 1
ATOM 2387 N N . SER B 1 66 ? 11.914 -6.891 -14.219 1 95.81 66 SER B N 1
ATOM 2388 C CA . SER B 1 66 ? 12.133 -5.562 -13.664 1 95.81 66 SER B CA 1
ATOM 2389 C C . SER B 1 66 ? 12.18 -5.602 -12.141 1 95.81 66 SER B C 1
ATOM 2391 O O . SER B 1 66 ? 12.664 -4.664 -11.5 1 95.81 66 SER B O 1
ATOM 2393 N N . VAL B 1 67 ? 11.672 -6.613 -11.562 1 97.44 67 VAL B N 1
ATOM 2394 C CA . VAL B 1 67 ? 11.664 -6.762 -10.109 1 97.44 67 VAL B CA 1
ATOM 2395 C C . VAL B 1 67 ? 12.531 -7.957 -9.711 1 97.44 67 VAL B C 1
ATOM 2397 O O . VAL B 1 67 ? 12.422 -9.039 -10.297 1 97.44 67 VAL B O 1
ATOM 2400 N N . ASP B 1 68 ? 13.398 -7.762 -8.805 1 97.69 68 ASP B N 1
ATOM 2401 C CA . ASP B 1 68 ? 14.242 -8.82 -8.266 1 97.69 68 ASP B CA 1
ATOM 2402 C C . ASP B 1 68 ? 13.5 -9.648 -7.219 1 97.69 68 ASP B C 1
ATOM 2404 O O . ASP B 1 68 ? 12.969 -9.094 -6.254 1 97.69 68 ASP B O 1
ATOM 2408 N N . PHE B 1 69 ? 13.492 -10.961 -7.328 1 98.56 69 PHE B N 1
ATOM 2409 C CA . PHE B 1 69 ? 12.773 -11.828 -6.402 1 98.56 69 PHE B CA 1
ATOM 2410 C C . PHE B 1 69 ? 13.742 -12.508 -5.441 1 98.56 69 PHE B C 1
ATOM 2412 O O . PHE B 1 69 ? 13.336 -13.336 -4.625 1 98.56 69 PHE B O 1
ATOM 2419 N N . ASP B 1 70 ? 15.047 -12.227 -5.613 1 98.44 70 ASP B N 1
ATOM 2420 C CA . ASP B 1 70 ? 16.031 -12.641 -4.621 1 98.44 70 ASP B CA 1
ATOM 2421 C C . ASP B 1 70 ? 16.016 -11.711 -3.408 1 98.44 70 ASP B C 1
ATOM 2423 O O . ASP B 1 70 ? 16.812 -10.773 -3.33 1 98.44 70 ASP B O 1
ATOM 2427 N N . ARG B 1 71 ? 15.133 -12.055 -2.52 1 98.31 71 ARG B N 1
ATOM 2428 C CA . ARG B 1 71 ? 14.852 -11.148 -1.411 1 98.31 71 ARG B CA 1
ATOM 2429 C C . ARG B 1 71 ? 14.773 -11.906 -0.091 1 98.31 71 ARG B C 1
ATOM 2431 O O . ARG B 1 71 ? 14.727 -13.141 -0.081 1 98.31 71 ARG B O 1
ATOM 2438 N N . VAL B 1 72 ? 14.734 -11.148 0.953 1 98.56 72 VAL B N 1
ATOM 2439 C CA . VAL B 1 72 ? 14.797 -11.727 2.291 1 98.56 72 VAL B CA 1
ATOM 2440 C C . VAL B 1 72 ? 13.383 -11.922 2.836 1 98.56 72 VAL B C 1
ATOM 2442 O O . VAL B 1 72 ? 12.406 -11.508 2.207 1 98.56 72 VAL B O 1
ATOM 2445 N N . TRP B 1 73 ? 13.328 -12.477 3.994 1 98.81 73 TRP B N 1
ATOM 2446 C CA . TRP B 1 73 ? 12.094 -12.922 4.641 1 98.81 73 TRP B CA 1
ATOM 2447 C C . TRP B 1 73 ? 11.102 -11.773 4.781 1 98.81 73 TRP B C 1
ATOM 2449 O O . TRP B 1 73 ? 9.938 -11.906 4.41 1 98.81 73 TRP B O 1
ATOM 2459 N N . ASN B 1 74 ? 11.586 -10.656 5.27 1 98.06 74 ASN B N 1
ATOM 2460 C CA . ASN B 1 74 ? 10.695 -9.539 5.539 1 98.06 74 ASN B CA 1
ATOM 2461 C C . ASN B 1 74 ? 10.07 -9 4.254 1 98.06 74 ASN B C 1
ATOM 2463 O O . ASN B 1 74 ? 8.914 -8.562 4.254 1 98.06 74 ASN B O 1
ATOM 2467 N N . ASP B 1 75 ? 10.797 -8.992 3.184 1 98.25 75 ASP B N 1
ATOM 2468 C CA . ASP B 1 75 ? 10.25 -8.555 1.899 1 98.25 75 ASP B CA 1
ATOM 2469 C C . ASP B 1 75 ? 9.125 -9.477 1.44 1 98.25 75 ASP B C 1
ATOM 2471 O O . ASP B 1 75 ? 8.062 -9 1.027 1 98.25 75 ASP B O 1
ATOM 2475 N N . TYR B 1 76 ? 9.352 -10.734 1.543 1 98.81 76 TYR B N 1
ATOM 2476 C CA . TYR B 1 76 ? 8.336 -11.688 1.112 1 98.81 76 TYR B CA 1
ATOM 2477 C C . TYR B 1 76 ? 7.129 -11.656 2.045 1 98.81 76 TYR B C 1
ATOM 2479 O O . TYR B 1 76 ? 5.996 -11.891 1.612 1 98.81 76 TYR B O 1
ATOM 2487 N N . LYS B 1 77 ? 7.398 -11.414 3.312 1 98.81 77 LYS B N 1
ATOM 2488 C CA . LYS B 1 77 ? 6.305 -11.25 4.262 1 98.81 77 LYS B CA 1
ATOM 2489 C C . LYS B 1 77 ? 5.395 -10.094 3.859 1 98.81 77 LYS B C 1
ATOM 2491 O O . LYS B 1 77 ? 4.176 -10.266 3.762 1 98.81 77 LYS B O 1
ATOM 2496 N N . GLU B 1 78 ? 5.922 -8.945 3.525 1 96.62 78 GLU B N 1
ATOM 2497 C CA . GLU B 1 78 ? 5.191 -7.707 3.295 1 96.62 78 GLU B CA 1
ATOM 2498 C C . GLU B 1 78 ? 4.707 -7.609 1.851 1 96.62 78 GLU B C 1
ATOM 2500 O O . GLU B 1 78 ? 3.645 -7.043 1.581 1 96.62 78 GLU B O 1
ATOM 2505 N N . GLY B 1 79 ? 5.531 -8.195 0.935 1 98.25 79 GLY B N 1
ATOM 2506 C CA . GLY B 1 79 ? 5.285 -8.039 -0.49 1 98.25 79 GLY B CA 1
ATOM 2507 C C . GLY B 1 79 ? 6.176 -6.996 -1.139 1 98.25 79 GLY B C 1
ATOM 2508 O O . GLY B 1 79 ? 6.816 -6.203 -0.447 1 98.25 79 GLY B O 1
ATOM 2509 N N . PHE B 1 80 ? 6.227 -7.059 -2.418 1 97.81 80 PHE B N 1
ATOM 2510 C CA . PHE B 1 80 ? 7.059 -6.121 -3.16 1 97.81 80 PHE B CA 1
ATOM 2511 C C . PHE B 1 80 ? 6.648 -6.078 -4.629 1 97.81 80 PHE B C 1
ATOM 2513 O O . PHE B 1 80 ? 5.953 -6.973 -5.109 1 97.81 80 PHE B O 1
ATOM 2520 N N . GLY B 1 81 ? 7.086 -4.965 -5.336 1 96.88 81 GLY B N 1
ATOM 2521 C CA . GLY B 1 81 ? 6.816 -4.793 -6.754 1 96.88 81 GLY B CA 1
ATOM 2522 C C . GLY B 1 81 ? 5.652 -3.859 -7.031 1 96.88 81 GLY B C 1
ATOM 2523 O O . GLY B 1 81 ? 5.305 -3.027 -6.191 1 96.88 81 GLY B O 1
ATOM 2524 N N . PHE B 1 82 ? 5.113 -4.043 -8.25 1 94.62 82 PHE B N 1
ATOM 2525 C CA . PHE B 1 82 ? 4.035 -3.191 -8.742 1 94.62 82 PHE B CA 1
ATOM 2526 C C . PHE B 1 82 ? 2.859 -4.031 -9.227 1 94.62 82 PHE B C 1
ATOM 2528 O O . PHE B 1 82 ? 3.012 -4.859 -10.125 1 94.62 82 PHE B O 1
ATOM 2535 N N . LEU B 1 83 ? 1.689 -3.777 -8.68 1 96.44 83 LEU B N 1
ATOM 2536 C CA . LEU B 1 83 ? 0.521 -4.625 -8.898 1 96.44 83 LEU B CA 1
ATOM 2537 C C . LEU B 1 83 ? 0.176 -4.691 -10.383 1 96.44 83 LEU B C 1
ATOM 2539 O O . LEU B 1 83 ? -0.378 -5.688 -10.852 1 96.44 83 LEU B O 1
ATOM 2543 N N . ASN B 1 84 ? 0.572 -3.645 -11.141 1 92.62 84 ASN B N 1
ATOM 2544 C CA . ASN B 1 84 ? 0.268 -3.631 -12.57 1 92.62 84 ASN B CA 1
ATOM 2545 C C . ASN B 1 84 ? 1.411 -4.219 -13.391 1 92.62 84 ASN B C 1
ATOM 2547 O O . ASN B 1 84 ? 1.318 -4.309 -14.617 1 92.62 84 ASN B O 1
ATOM 2551 N N . ARG B 1 85 ? 2.5 -4.652 -12.734 1 95.25 85 ARG B N 1
ATOM 2552 C CA . ARG B 1 85 ? 3.666 -5.246 -13.375 1 95.25 85 ARG B CA 1
ATOM 2553 C C . ARG B 1 85 ? 4.086 -6.531 -12.672 1 95.25 85 ARG B C 1
ATOM 2555 O O . ARG B 1 85 ? 3.277 -7.449 -12.516 1 95.25 85 ARG B O 1
ATOM 2562 N N . GLU B 1 86 ? 5.402 -6.527 -12.234 1 97.69 86 GLU B N 1
ATOM 2563 C CA . GLU B 1 86 ? 5.875 -7.688 -11.484 1 97.69 86 GLU B CA 1
ATOM 2564 C C . GLU B 1 86 ? 5.75 -7.469 -9.984 1 97.69 86 GLU B C 1
ATOM 2566 O O . GLU B 1 86 ? 6.031 -6.375 -9.484 1 97.69 86 GLU B O 1
ATOM 2571 N N . PHE B 1 87 ? 5.234 -8.562 -9.32 1 98.44 87 PHE B N 1
ATOM 2572 C CA . PHE B 1 87 ? 5.117 -8.367 -7.883 1 98.44 87 PHE B CA 1
ATOM 2573 C C . PHE B 1 87 ? 4.898 -9.703 -7.172 1 98.44 87 PHE B C 1
ATOM 2575 O O . PHE B 1 87 ? 4.613 -10.711 -7.816 1 98.44 87 PHE B O 1
ATOM 2582 N N . TRP B 1 88 ? 5.145 -9.703 -5.918 1 98.81 88 TRP B N 1
ATOM 2583 C CA . TRP B 1 88 ? 4.715 -10.656 -4.898 1 98.81 88 TRP B CA 1
ATOM 2584 C C . TRP B 1 88 ? 3.834 -9.977 -3.855 1 98.81 88 TRP B C 1
ATOM 2586 O O . TRP B 1 88 ? 4.246 -9 -3.229 1 98.81 88 TRP B O 1
ATOM 2596 N N . LEU B 1 89 ? 2.68 -10.398 -3.672 1 98.75 89 LEU B N 1
ATOM 2597 C CA . LEU B 1 89 ? 1.696 -9.688 -2.867 1 98.75 89 LEU B CA 1
ATOM 2598 C C . LEU B 1 89 ? 2.145 -9.602 -1.412 1 98.75 89 LEU B C 1
ATOM 2600 O O . LEU B 1 89 ? 1.902 -8.594 -0.742 1 98.75 89 LEU B O 1
ATOM 2604 N N . GLY B 1 90 ? 2.867 -10.68 -0.923 1 98.81 90 GLY B N 1
ATOM 2605 C CA . GLY B 1 90 ? 3.266 -10.82 0.469 1 98.81 90 GLY B CA 1
ATOM 2606 C C . GLY B 1 90 ? 2.646 -12.023 1.15 1 98.81 90 GLY B C 1
ATOM 2607 O O . GLY B 1 90 ? 1.442 -12.258 1.031 1 98.81 90 GLY B O 1
ATOM 2608 N N . ASN B 1 91 ? 3.414 -12.695 1.851 1 98.94 91 ASN B N 1
ATOM 2609 C CA . ASN B 1 91 ? 2.977 -13.938 2.484 1 98.94 91 ASN B CA 1
ATOM 2610 C C . ASN B 1 91 ? 1.965 -13.672 3.596 1 98.94 91 ASN B C 1
ATOM 2612 O O . ASN B 1 91 ? 1.064 -14.477 3.826 1 98.94 91 ASN B O 1
ATOM 2616 N N . GLU B 1 92 ? 2.154 -12.555 4.285 1 98.69 92 GLU B N 1
ATOM 2617 C CA . GLU B 1 92 ? 1.217 -12.227 5.352 1 98.69 92 GLU B CA 1
ATOM 2618 C C . GLU B 1 92 ? -0.192 -12.016 4.805 1 98.69 92 GLU B C 1
ATOM 2620 O O . GLU B 1 92 ? -1.155 -12.586 5.324 1 98.69 92 GLU B O 1
ATOM 2625 N N . LYS B 1 93 ? -0.284 -11.227 3.762 1 98.44 93 LYS B N 1
ATOM 2626 C CA . LYS B 1 93 ? -1.573 -10.984 3.119 1 98.44 93 LYS B CA 1
ATOM 2627 C C . LYS B 1 93 ? -2.166 -12.281 2.576 1 98.44 93 LYS B C 1
ATOM 2629 O O . LYS B 1 93 ? -3.354 -12.555 2.764 1 98.44 93 LYS B O 1
ATOM 2634 N N . LEU B 1 94 ? -1.341 -13.047 1.911 1 98.69 94 LEU B N 1
ATOM 2635 C CA . LEU B 1 94 ? -1.773 -14.32 1.333 1 98.69 94 LEU B CA 1
ATOM 2636 C C . LEU B 1 94 ? -2.336 -15.242 2.408 1 98.69 94 LEU B C 1
ATOM 2638 O O . LEU B 1 94 ? -3.348 -15.914 2.189 1 98.69 94 LEU B O 1
ATOM 2642 N N . ALA B 1 95 ? -1.687 -15.273 3.557 1 98.69 95 ALA B N 1
ATOM 2643 C CA . ALA B 1 95 ? -2.131 -16.109 4.672 1 98.69 95 ALA B CA 1
ATOM 2644 C C . ALA B 1 95 ? -3.537 -15.711 5.121 1 98.69 95 ALA B C 1
ATOM 2646 O O . ALA B 1 95 ? -4.406 -16.578 5.281 1 98.69 95 ALA B O 1
ATOM 2647 N N . TYR B 1 96 ? -3.738 -14.438 5.336 1 98.31 96 TYR B N 1
ATOM 2648 C CA . TYR B 1 96 ? -5.055 -13.977 5.773 1 98.31 96 TYR B CA 1
ATOM 2649 C C . TYR B 1 96 ? -6.117 -14.305 4.73 1 98.31 96 TYR B C 1
ATOM 2651 O O . TYR B 1 96 ? -7.188 -14.82 5.066 1 98.31 96 TYR B O 1
ATOM 2659 N N . ILE B 1 97 ? -5.805 -14.078 3.467 1 98.5 97 ILE B N 1
ATOM 2660 C CA . ILE B 1 97 ? -6.781 -14.25 2.393 1 98.5 97 ILE B CA 1
ATOM 2661 C C . ILE B 1 97 ? -7.148 -15.727 2.258 1 98.5 97 ILE B C 1
ATOM 2663 O O . ILE B 1 97 ? -8.328 -16.078 2.252 1 98.5 97 ILE B O 1
ATOM 2667 N N . THR B 1 98 ? -6.215 -16.562 2.262 1 98.69 98 THR B N 1
ATOM 2668 C CA . THR B 1 98 ? -6.453 -17.953 1.933 1 98.69 98 THR B CA 1
ATOM 2669 C C . THR B 1 98 ? -7.004 -18.703 3.141 1 98.69 98 THR B C 1
ATOM 2671 O O . THR B 1 98 ? -7.336 -19.891 3.043 1 98.69 98 THR B O 1
ATOM 2674 N N . ASN B 1 99 ? -7.137 -18.047 4.262 1 97.88 99 ASN B N 1
ATOM 2675 C CA . ASN B 1 99 ? -7.656 -18.734 5.438 1 97.88 99 ASN B CA 1
ATOM 2676 C C . ASN B 1 99 ? -9.07 -18.281 5.773 1 97.88 99 ASN B C 1
ATOM 2678 O O . ASN B 1 99 ? -9.695 -18.797 6.695 1 97.88 99 ASN B O 1
ATOM 2682 N N . GLN B 1 100 ? -9.57 -17.328 5.035 1 97.56 100 GLN B N 1
ATOM 2683 C CA . GLN B 1 100 ? -10.914 -16.859 5.324 1 97.56 100 GLN B CA 1
ATOM 2684 C C . GLN B 1 100 ? -11.961 -17.719 4.637 1 97.56 100 GLN B C 1
ATOM 2686 O O . GLN B 1 100 ? -13.117 -17.781 5.066 1 97.56 100 GLN B O 1
ATOM 2691 N N . LYS B 1 101 ? -11.648 -18.266 3.496 1 97.12 101 LYS B N 1
ATOM 2692 C CA . LYS B 1 101 ? -12.438 -19.172 2.68 1 97.12 101 LYS B CA 1
ATOM 2693 C C . LYS B 1 101 ? -11.547 -20.172 1.948 1 97.12 101 LYS B C 1
ATOM 2695 O O . LYS B 1 101 ? -10.32 -20.109 2.053 1 97.12 101 LYS B O 1
ATOM 2700 N N . ASP B 1 102 ? -12.242 -21.109 1.353 1 98.5 102 ASP B N 1
ATOM 2701 C CA . ASP B 1 102 ? -11.508 -21.984 0.44 1 98.5 102 ASP B CA 1
ATOM 2702 C C . ASP B 1 102 ? -11.289 -21.297 -0.909 1 98.5 102 ASP B C 1
ATOM 2704 O O . ASP B 1 102 ? -12.227 -20.75 -1.494 1 98.5 102 ASP B O 1
ATOM 2708 N N . TYR B 1 103 ? -10.086 -21.344 -1.327 1 98.81 103 TYR B N 1
ATOM 2709 C CA . TYR B 1 103 ?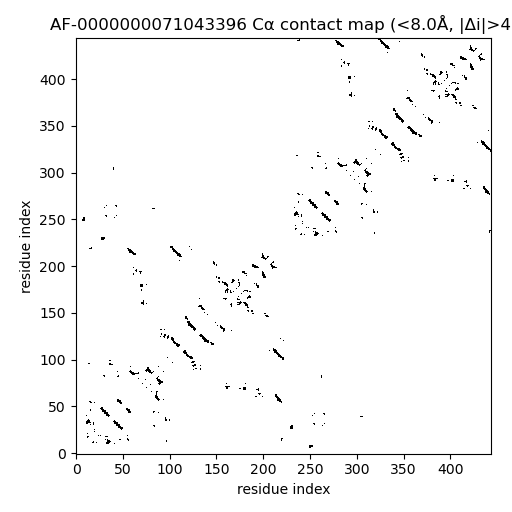 -9.719 -20.719 -2.596 1 98.81 103 TYR B CA 1
ATOM 2710 C C . TYR B 1 103 ? -9.109 -21.734 -3.545 1 98.81 103 TYR B C 1
ATOM 2712 O O . TYR B 1 103 ? -8.391 -22.641 -3.115 1 98.81 103 TYR B O 1
ATOM 2720 N N . GLU B 1 104 ? -9.375 -21.609 -4.793 1 98.75 104 GLU B N 1
ATOM 2721 C CA . GLU B 1 104 ? -8.633 -22.359 -5.809 1 98.75 104 GLU B CA 1
ATOM 2722 C C . GLU B 1 104 ? -7.461 -21.547 -6.344 1 98.75 104 GLU B C 1
ATOM 2724 O O . GLU B 1 104 ? -7.406 -20.328 -6.148 1 98.75 104 GLU B O 1
ATOM 2729 N N . LEU B 1 105 ? -6.52 -22.234 -6.941 1 98.88 105 LEU B N 1
ATOM 2730 C CA . LEU B 1 105 ? -5.309 -21.625 -7.484 1 98.88 105 LEU B CA 1
ATOM 2731 C C . LEU B 1 105 ? -5.211 -21.844 -8.992 1 98.88 105 LEU B C 1
ATOM 2733 O O . LEU B 1 105 ? -5.48 -22.953 -9.477 1 98.88 105 LEU B O 1
ATOM 2737 N N . ARG B 1 106 ? -4.934 -20.781 -9.648 1 98.88 106 ARG B N 1
ATOM 2738 C CA . ARG B 1 106 ? -4.613 -20.859 -11.07 1 98.88 106 ARG B CA 1
ATOM 2739 C C . ARG B 1 106 ? -3.279 -20.188 -11.375 1 98.88 106 ARG B C 1
ATOM 2741 O O . ARG B 1 106 ? -2.99 -19.109 -10.844 1 98.88 106 ARG B O 1
ATOM 2748 N N . ILE B 1 107 ? -2.486 -20.812 -12.172 1 98.94 107 ILE B N 1
ATOM 2749 C CA . ILE B 1 107 ? -1.222 -20.281 -12.656 1 98.94 107 ILE B CA 1
ATOM 2750 C C . ILE B 1 107 ? -1.248 -20.188 -14.18 1 98.94 107 ILE B C 1
ATOM 2752 O O . ILE B 1 107 ? -1.45 -21.203 -14.859 1 98.94 107 ILE B O 1
ATOM 2756 N N . ASP B 1 108 ? -1.092 -19.016 -14.688 1 98.88 108 ASP B N 1
ATOM 2757 C CA . ASP B 1 108 ? -1.04 -18.797 -16.125 1 98.88 108 ASP B CA 1
ATOM 2758 C C . ASP B 1 108 ? 0.398 -18.609 -16.609 1 98.88 108 ASP B C 1
ATOM 2760 O O . ASP B 1 108 ? 1.192 -17.938 -15.938 1 98.88 108 ASP B O 1
ATOM 2764 N N . PHE B 1 109 ? 0.65 -19.188 -17.75 1 98.69 109 PHE B N 1
ATOM 2765 C CA . PHE B 1 109 ? 1.967 -19.094 -18.375 1 98.69 109 PHE B CA 1
ATOM 2766 C C . PHE B 1 109 ? 1.854 -18.625 -19.812 1 98.69 109 PHE B C 1
ATOM 2768 O O . PHE B 1 109 ? 0.888 -18.938 -20.516 1 98.69 109 PHE B O 1
ATOM 2775 N N . VAL B 1 110 ? 2.854 -17.844 -20.25 1 98.5 110 VAL B N 1
ATOM 2776 C CA . VAL B 1 110 ? 3.113 -17.641 -21.656 1 98.5 110 VAL B CA 1
ATOM 2777 C C . VAL B 1 110 ? 4.531 -18.078 -22 1 98.5 110 VAL B C 1
ATOM 2779 O O . VAL B 1 110 ? 5.488 -17.719 -21.312 1 98.5 110 VAL B O 1
ATOM 2782 N N . SER B 1 111 ? 4.621 -18.938 -22.984 1 98.25 111 SER B N 1
ATOM 2783 C CA . SER B 1 111 ? 5.926 -19.438 -23.406 1 98.25 111 SER B CA 1
ATOM 2784 C C . SER B 1 111 ? 6.707 -18.375 -24.156 1 98.25 111 SER B C 1
ATOM 2786 O O . SER B 1 111 ? 6.148 -17.344 -24.547 1 98.25 111 SER B O 1
ATOM 2788 N N . LYS B 1 112 ? 7.988 -18.641 -24.328 1 96.88 112 LYS B N 1
ATOM 2789 C CA . LYS B 1 112 ? 8.844 -17.734 -25.094 1 96.88 112 LYS B CA 1
ATOM 2790 C C . LYS B 1 112 ? 8.445 -17.703 -26.562 1 96.88 112 LYS B C 1
ATOM 2792 O O . LYS B 1 112 ? 8.852 -16.812 -27.312 1 96.88 112 LYS B O 1
ATOM 2797 N N . THR B 1 113 ? 7.648 -18.625 -27 1 97.06 113 THR B N 1
ATOM 2798 C CA . THR B 1 113 ? 7.121 -18.656 -28.359 1 97.06 113 THR B CA 1
ATOM 2799 C C . THR B 1 113 ? 5.68 -18.156 -28.391 1 97.06 113 THR B C 1
ATOM 2801 O O . THR B 1 113 ? 4.934 -18.469 -29.312 1 97.06 113 THR B O 1
ATOM 2804 N N . ASP B 1 114 ? 5.145 -17.547 -27.297 1 97.56 114 ASP B N 1
ATOM 2805 C CA . ASP B 1 114 ? 3.883 -16.828 -27.203 1 97.56 114 ASP B CA 1
ATOM 2806 C C . ASP B 1 114 ? 2.699 -17.797 -27.141 1 97.56 114 ASP B C 1
ATOM 2808 O O . ASP B 1 114 ? 1.63 -17.5 -27.672 1 97.56 114 ASP B O 1
ATOM 2812 N N . GLU B 1 115 ? 2.914 -18.969 -26.578 1 98.38 115 GLU B N 1
ATOM 2813 C CA . GLU B 1 115 ? 1.827 -19.922 -26.328 1 98.38 115 GLU B CA 1
ATOM 2814 C C . GLU B 1 115 ? 1.344 -19.844 -24.891 1 98.38 115 GLU B C 1
ATOM 2816 O O . GLU B 1 115 ? 2.148 -19.703 -23.969 1 98.38 115 GLU B O 1
ATOM 2821 N N . SER B 1 116 ? 0.057 -19.906 -24.734 1 98.5 116 SER B N 1
ATOM 2822 C CA . SER B 1 116 ? -0.541 -19.797 -23.406 1 98.5 116 SER B CA 1
ATOM 2823 C C . SER B 1 116 ? -0.754 -21.172 -22.781 1 98.5 116 SER B C 1
ATOM 2825 O O . SER B 1 116 ? -1.172 -22.109 -23.469 1 98.5 116 SER B O 1
ATOM 2827 N N . TYR B 1 117 ? -0.43 -21.328 -21.516 1 98.81 117 TYR B N 1
ATOM 2828 C CA . TYR B 1 117 ? -0.635 -22.531 -20.703 1 98.81 117 TYR B CA 1
ATOM 2829 C C . TYR B 1 117 ? -1.171 -22.172 -19.328 1 98.81 117 TYR B C 1
ATOM 2831 O O . TYR B 1 117 ? -1.18 -21 -18.938 1 98.81 117 TYR B O 1
ATOM 2839 N N . PHE B 1 118 ? -1.693 -23.172 -18.656 1 98.81 118 PHE B N 1
ATOM 2840 C CA . PHE B 1 118 ? -2.135 -22.906 -17.297 1 98.81 118 PHE B CA 1
ATOM 2841 C C . PHE B 1 118 ? -2.121 -24.172 -16.469 1 98.81 118 PHE B C 1
ATOM 2843 O O . PHE B 1 118 ? -2.1 -25.281 -17.016 1 98.81 118 PHE B O 1
ATOM 2850 N N . ALA B 1 119 ? -2 -24.047 -15.203 1 98.88 119 ALA B N 1
ATOM 2851 C CA . ALA B 1 119 ? -2.205 -25.047 -14.172 1 98.88 119 ALA B CA 1
ATOM 2852 C C . ALA B 1 119 ? -3.271 -24.609 -13.172 1 98.88 119 ALA B C 1
ATOM 2854 O O . ALA B 1 119 ? -3.326 -23.438 -12.797 1 98.88 119 ALA B O 1
ATOM 2855 N N . LYS B 1 120 ? -4.094 -25.547 -12.734 1 98.69 120 LYS B N 1
ATOM 2856 C CA . LYS B 1 120 ? -5.145 -25.203 -11.781 1 98.69 120 LYS B CA 1
ATOM 2857 C C . LYS B 1 120 ? -5.207 -26.234 -10.648 1 98.69 120 LYS B C 1
ATOM 2859 O O . LYS B 1 120 ? -4.988 -27.422 -10.875 1 98.69 120 LYS B O 1
ATOM 2864 N N . TYR B 1 121 ? -5.445 -25.797 -9.477 1 98.81 121 TYR B N 1
ATOM 2865 C CA . TYR B 1 121 ? -5.625 -26.609 -8.273 1 98.81 121 TYR B CA 1
ATOM 2866 C C . TYR B 1 121 ? -6.887 -26.188 -7.527 1 98.81 121 TYR B C 1
ATOM 2868 O O . TYR B 1 121 ? -7.191 -25 -7.418 1 98.81 121 TYR B O 1
ATOM 2876 N N . ASN B 1 122 ? -7.602 -27.062 -6.965 1 98.56 122 ASN B N 1
ATOM 2877 C CA . ASN B 1 122 ? -8.938 -26.75 -6.469 1 98.56 122 ASN B CA 1
ATOM 2878 C C . ASN B 1 122 ? -8.906 -26.312 -5.004 1 98.56 122 ASN B C 1
ATOM 2880 O O . ASN B 1 122 ? -9.945 -26.203 -4.363 1 98.56 122 ASN B O 1
ATOM 2884 N N . LEU B 1 123 ? -7.754 -26.156 -4.445 1 98.75 123 LEU B N 1
ATOM 2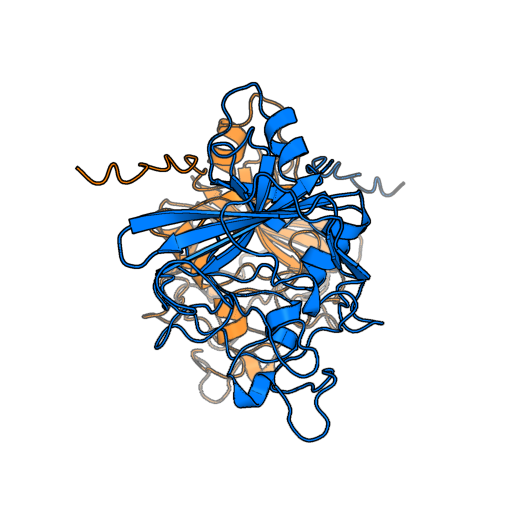885 C CA . LEU B 1 123 ? -7.57 -25.609 -3.104 1 98.75 123 LEU B CA 1
ATOM 2886 C C . LEU B 1 123 ? -6.16 -25.062 -2.932 1 98.75 123 LEU B C 1
ATOM 2888 O O . LEU B 1 123 ? -5.188 -25.672 -3.379 1 98.75 123 LEU B O 1
ATOM 2892 N N . PHE B 1 124 ? -6.012 -24.031 -2.281 1 98.88 124 PHE B N 1
ATOM 2893 C CA . PHE B 1 124 ? -4.734 -23.406 -1.962 1 98.88 124 PHE B CA 1
ATOM 2894 C C . PHE B 1 124 ? -4.82 -22.641 -0.652 1 98.88 124 PHE B C 1
ATOM 2896 O O . PHE B 1 124 ? -5.699 -21.781 -0.485 1 98.88 124 PHE B O 1
ATOM 2903 N N . ARG B 1 125 ? -3.961 -22.938 0.271 1 98.81 125 ARG B N 1
ATOM 2904 C CA . ARG B 1 125 ? -3.984 -22.281 1.571 1 98.81 125 ARG B CA 1
ATOM 2905 C C . ARG B 1 125 ? -2.574 -22.094 2.115 1 98.81 125 ARG B C 1
ATOM 2907 O O . ARG B 1 125 ? -1.761 -23.016 2.086 1 98.81 125 ARG B O 1
ATOM 2914 N N . VAL B 1 126 ? -2.277 -20.938 2.512 1 98.88 126 VAL B N 1
ATOM 2915 C CA . VAL B 1 126 ? -1.014 -20.594 3.154 1 98.88 126 VAL B CA 1
ATOM 2916 C C . VAL B 1 126 ? -1.26 -20.234 4.617 1 98.88 126 VAL B C 1
ATOM 2918 O O . VAL B 1 126 ? -2.141 -19.422 4.926 1 98.88 126 VAL B O 1
ATOM 2921 N N . SER B 1 127 ? -0.551 -20.812 5.516 1 98.5 127 SER B N 1
ATOM 2922 C CA . SER B 1 127 ? -0.719 -20.547 6.941 1 98.5 127 SER B CA 1
ATOM 2923 C C . SER B 1 127 ? 0.064 -19.312 7.375 1 98.5 127 SER B C 1
ATOM 2925 O O . SER B 1 127 ? 0.737 -18.688 6.555 1 98.5 127 SER B O 1
ATOM 2927 N N . ASP B 1 128 ? -0.024 -18.969 8.641 1 98.25 128 ASP B N 1
ATOM 2928 C CA . ASP B 1 128 ? 0.522 -17.703 9.141 1 98.25 128 ASP B CA 1
ATOM 2929 C C . ASP B 1 128 ? 2.023 -17.828 9.398 1 98.25 128 ASP B C 1
ATOM 2931 O O . ASP B 1 128 ? 2.631 -18.859 9.102 1 98.25 128 ASP B O 1
ATOM 2935 N N . GLU B 1 129 ? 2.627 -16.797 9.852 1 98.62 129 GLU B N 1
ATOM 2936 C CA . GLU B 1 129 ? 4.078 -16.734 10.016 1 98.62 129 GLU B CA 1
ATOM 2937 C C . GLU B 1 129 ? 4.551 -17.719 11.078 1 98.62 129 GLU B C 1
ATOM 2939 O O . GLU B 1 129 ? 5.695 -18.172 11.039 1 98.62 129 GLU B O 1
ATOM 2944 N N . GLY B 1 130 ? 3.725 -18.031 12.047 1 98.5 130 GLY B N 1
ATOM 2945 C CA . GLY B 1 130 ? 4.082 -19 13.07 1 98.5 130 GLY B CA 1
ATOM 2946 C C . GLY B 1 130 ? 4.496 -20.344 12.5 1 98.5 130 GLY B C 1
ATOM 2947 O O . GLY B 1 130 ? 5.312 -21.047 13.094 1 98.5 130 GLY B O 1
ATOM 2948 N N . THR B 1 131 ? 3.955 -20.703 11.375 1 98.62 131 THR B N 1
ATOM 2949 C CA . THR B 1 131 ? 4.312 -21.922 10.68 1 98.62 131 THR B CA 1
ATOM 2950 C C . THR B 1 131 ? 5.172 -21.641 9.453 1 98.62 131 THR B C 1
ATOM 2952 O O . THR B 1 131 ? 5.234 -22.438 8.523 1 98.62 131 THR B O 1
ATOM 2955 N N . LYS B 1 132 ? 5.668 -20.406 9.391 1 98.88 132 LYS B N 1
ATOM 2956 C CA . LYS B 1 132 ? 6.586 -19.969 8.344 1 98.88 132 LYS B CA 1
ATOM 2957 C C . LYS B 1 132 ? 5.887 -19.922 6.984 1 98.88 132 LYS B C 1
ATOM 2959 O O . LYS B 1 132 ? 6.453 -20.344 5.977 1 98.88 132 LYS B O 1
ATOM 2964 N N . TYR B 1 133 ? 4.637 -19.516 7.059 1 98.88 133 TYR B N 1
ATOM 2965 C CA . TYR B 1 133 ? 3.834 -19.344 5.852 1 98.88 133 TYR B CA 1
ATOM 2966 C C . TYR B 1 133 ? 3.818 -20.625 5.027 1 98.88 133 TYR B C 1
ATOM 2968 O O . TYR B 1 133 ? 3.953 -20.594 3.801 1 98.88 133 TYR B O 1
ATOM 2976 N N . LYS B 1 134 ? 3.619 -21.734 5.641 1 98.88 134 LYS B N 1
ATOM 2977 C CA . LYS B 1 134 ? 3.525 -23.062 5.031 1 98.88 134 LYS B CA 1
ATOM 2978 C C . LYS B 1 134 ? 2.363 -23.125 4.047 1 98.88 134 LYS B C 1
ATOM 2980 O O . LYS B 1 134 ? 1.272 -22.625 4.324 1 98.88 134 LYS B O 1
ATOM 2985 N N . MET B 1 135 ? 2.682 -23.672 2.832 1 98.81 135 MET B N 1
ATOM 2986 C CA . MET B 1 135 ? 1.565 -24.047 1.966 1 98.81 135 MET B CA 1
ATOM 2987 C C . MET B 1 135 ? 0.808 -25.234 2.533 1 98.81 135 MET B C 1
ATOM 2989 O O . MET B 1 135 ? 1.031 -26.375 2.115 1 98.81 135 MET B O 1
ATOM 2993 N N . VAL B 1 136 ? -0.144 -25.031 3.355 1 98.5 136 VAL B N 1
ATOM 2994 C CA . VAL B 1 136 ? -0.718 -26.062 4.207 1 98.5 136 VAL B CA 1
ATOM 2995 C C . VAL B 1 136 ? -1.757 -26.859 3.424 1 98.5 136 VAL B C 1
ATOM 2997 O O . VAL B 1 136 ? -2.098 -27.984 3.801 1 98.5 136 VAL B O 1
ATOM 3000 N N . ALA B 1 137 ? -2.246 -26.281 2.346 1 98.56 137 ALA B N 1
ATOM 3001 C CA . ALA B 1 137 ? -3.184 -27.016 1.5 1 98.56 137 ALA B CA 1
ATOM 3002 C C . ALA B 1 137 ? -2.941 -26.703 0.024 1 98.56 137 ALA B C 1
ATOM 3004 O O . ALA B 1 137 ? -2.818 -25.547 -0.367 1 98.56 137 ALA B O 1
ATOM 3005 N N . LEU B 1 138 ? -2.795 -27.672 -0.745 1 98.75 138 LEU B N 1
ATOM 3006 C CA . LEU B 1 138 ? -2.863 -27.688 -2.201 1 98.75 138 LEU B CA 1
ATOM 3007 C C . LEU B 1 138 ? -3.748 -28.828 -2.689 1 98.75 138 LEU B C 1
ATOM 3009 O O . LEU B 1 138 ? -3.408 -30 -2.514 1 98.75 138 LEU B O 1
ATOM 3013 N N . GLY B 1 139 ? -4.844 -28.422 -3.23 1 98.38 139 GLY B N 1
ATOM 3014 C CA . GLY B 1 139 ? -5.848 -29.406 -3.611 1 98.38 139 GLY B CA 1
ATOM 3015 C C . GLY B 1 139 ? -5.48 -30.188 -4.859 1 98.38 139 GLY B C 1
ATOM 3016 O O . GLY B 1 139 ? -4.309 -30.219 -5.246 1 98.38 139 GLY B O 1
ATOM 3017 N N . ASN B 1 140 ? -6.445 -30.875 -5.406 1 98.12 140 ASN B N 1
ATOM 3018 C CA . ASN B 1 140 ? -6.23 -31.719 -6.574 1 98.12 140 ASN B CA 1
ATOM 3019 C C . ASN B 1 140 ? -5.887 -30.891 -7.809 1 98.12 140 ASN B C 1
ATOM 3021 O O . ASN B 1 140 ? -6.43 -29.797 -8 1 98.12 140 ASN B O 1
ATOM 3025 N N . PHE B 1 141 ? -4.961 -31.438 -8.523 1 98.44 141 PHE B N 1
ATOM 3026 C CA . PHE B 1 141 ? -4.602 -30.875 -9.82 1 98.44 141 PHE B CA 1
ATOM 3027 C C . PHE B 1 141 ? -5.727 -31.062 -10.828 1 98.44 141 PHE B C 1
ATOM 3029 O O . PHE B 1 141 ? -6.262 -32.156 -10.969 1 98.44 141 PHE B O 1
ATOM 3036 N N . ASP B 1 142 ? -6.148 -29.953 -11.438 1 97.81 142 ASP B N 1
ATOM 3037 C CA . ASP B 1 142 ? -7.211 -30 -12.438 1 97.81 142 ASP B CA 1
ATOM 3038 C C . ASP B 1 142 ? -6.719 -30.625 -13.742 1 97.81 142 ASP B C 1
ATOM 3040 O O . ASP B 1 142 ? -5.797 -30.109 -14.367 1 97.81 142 ASP B O 1
ATOM 3044 N N . THR B 1 143 ? -7.375 -31.594 -14.219 1 96.62 143 THR B N 1
ATOM 3045 C CA . THR B 1 143 ? -6.938 -32.344 -15.383 1 96.62 143 THR B CA 1
ATOM 3046 C C . THR B 1 143 ? -7.117 -31.547 -16.656 1 96.62 143 THR B C 1
ATOM 3048 O O . THR B 1 143 ? -6.57 -31.891 -17.703 1 96.62 143 THR B O 1
ATOM 3051 N N . SER B 1 144 ? -7.859 -30.438 -16.578 1 97.19 144 SER B N 1
ATOM 3052 C CA . SER B 1 144 ? -8 -29.562 -17.734 1 97.19 144 SER B CA 1
ATOM 3053 C C . SER B 1 144 ? -6.754 -28.719 -17.938 1 97.19 144 SER B C 1
ATOM 3055 O O . SER B 1 144 ? -6.609 -28.062 -18.969 1 97.19 144 SER B O 1
ATOM 3057 N N . SER B 1 145 ? -5.828 -28.719 -17 1 98.44 145 SER B N 1
ATOM 3058 C CA . SER B 1 145 ? -4.594 -27.953 -17.109 1 98.44 145 SER B CA 1
ATOM 3059 C C . SER B 1 145 ? -3.793 -28.359 -18.344 1 98.44 145 SER B C 1
ATOM 3061 O O . SER B 1 145 ? -3.934 -29.484 -18.844 1 98.44 145 SER B O 1
ATOM 3063 N N . THR B 1 146 ? -2.953 -27.453 -18.75 1 98.62 146 THR B N 1
ATOM 3064 C CA . THR B 1 146 ? -2.246 -27.672 -20 1 98.62 146 THR B CA 1
ATOM 3065 C C . THR B 1 146 ? -0.766 -27.953 -19.75 1 98.62 146 THR B C 1
ATOM 3067 O O . THR B 1 146 ? 0.011 -28.109 -20.688 1 98.62 146 THR B O 1
ATOM 3070 N N . VAL B 1 147 ? -0.35 -27.922 -18.516 1 98.69 147 VAL B N 1
ATOM 3071 C CA . VAL B 1 147 ? 0.987 -28.328 -18.109 1 98.69 147 VAL B CA 1
ATOM 3072 C C . VAL B 1 147 ? 0.885 -29.484 -17.109 1 98.69 147 VAL B C 1
ATOM 3074 O O . VAL B 1 147 ? -0.214 -29.875 -16.719 1 98.69 147 VAL B O 1
ATOM 3077 N N . VAL B 1 148 ? 2.055 -30.062 -16.75 1 98.38 148 VAL B N 1
ATOM 3078 C CA . VAL B 1 148 ? 2.104 -31.172 -15.789 1 98.38 148 VAL B CA 1
ATOM 3079 C C . VAL B 1 148 ? 2.176 -30.609 -14.367 1 98.38 148 VAL B C 1
ATOM 3081 O O . VAL B 1 148 ? 2.777 -29.562 -14.133 1 98.38 148 VAL B O 1
ATOM 3084 N N . ASP B 1 149 ? 1.536 -31.328 -13.477 1 98.69 149 ASP B N 1
ATOM 3085 C CA . ASP B 1 149 ? 1.548 -30.906 -12.078 1 98.69 149 ASP B CA 1
ATOM 3086 C C . ASP B 1 149 ? 2.967 -30.906 -11.516 1 98.69 149 ASP B C 1
ATOM 3088 O O . ASP B 1 149 ? 3.58 -31.969 -11.359 1 98.69 149 ASP B O 1
ATOM 3092 N N . LYS B 1 150 ? 3.445 -29.75 -11.164 1 98.75 150 LYS B N 1
ATOM 3093 C CA . LYS B 1 150 ? 4.785 -29.656 -10.586 1 98.75 150 LYS B CA 1
ATOM 3094 C C . LYS B 1 150 ? 4.781 -28.797 -9.328 1 98.75 150 LYS B C 1
ATOM 3096 O O . LYS B 1 150 ? 5.836 -28.531 -8.742 1 98.75 150 LYS B O 1
ATOM 3101 N N . LEU B 1 151 ? 3.605 -28.391 -8.906 1 98.81 151 LEU B N 1
ATOM 3102 C CA . LEU B 1 151 ? 3.494 -27.625 -7.664 1 98.81 151 LEU B CA 1
ATOM 3103 C C . LEU B 1 151 ? 3.23 -28.562 -6.484 1 98.81 151 LEU B C 1
ATOM 3105 O O . LEU B 1 151 ? 3.578 -28.234 -5.348 1 98.81 151 LEU B O 1
ATOM 3109 N N . SER B 1 152 ? 2.676 -29.766 -6.691 1 98.69 152 SER B N 1
ATOM 3110 C CA . SER B 1 152 ? 2.326 -30.703 -5.629 1 98.69 152 SER B CA 1
ATOM 3111 C C . SER B 1 152 ? 3.562 -31.141 -4.848 1 98.69 152 SER B C 1
ATOM 3113 O O . SER B 1 152 ? 3.469 -31.469 -3.666 1 98.69 152 SER B O 1
ATOM 3115 N N . TYR B 1 153 ? 4.703 -31.109 -5.535 1 98.56 153 TYR B N 1
ATOM 3116 C CA . TYR B 1 153 ? 5.965 -31.438 -4.883 1 98.56 153 TYR B CA 1
ATOM 3117 C C . TYR B 1 153 ? 6.25 -30.5 -3.725 1 98.56 153 TYR B C 1
ATOM 3119 O O . TYR B 1 153 ? 7.012 -30.828 -2.812 1 98.56 153 TYR B O 1
ATOM 3127 N N . HIS B 1 154 ? 5.688 -29.359 -3.734 1 98.69 154 HIS B N 1
ATOM 3128 C CA . HIS B 1 154 ? 5.953 -28.297 -2.768 1 98.69 154 HIS B CA 1
ATOM 3129 C C . HIS B 1 154 ? 4.879 -28.25 -1.688 1 98.69 154 HIS B C 1
ATOM 3131 O O . HIS B 1 154 ? 4.953 -27.438 -0.764 1 98.69 154 HIS B O 1
ATOM 3137 N N . ARG B 1 155 ? 3.846 -29.109 -1.778 1 98.44 155 ARG B N 1
ATOM 3138 C CA . ARG B 1 155 ? 2.764 -29.172 -0.8 1 98.44 155 ARG B CA 1
ATOM 3139 C C . ARG B 1 155 ? 3.311 -29.406 0.605 1 98.44 155 ARG B C 1
ATOM 3141 O O . ARG B 1 155 ? 4.176 -30.266 0.806 1 98.44 155 ARG B O 1
ATOM 3148 N N . GLY B 1 156 ? 2.816 -28.531 1.559 1 98.56 156 GLY B N 1
ATOM 3149 C CA . GLY B 1 156 ? 3.184 -28.75 2.949 1 98.56 156 GLY B CA 1
ATOM 3150 C C . GLY B 1 156 ? 4.523 -28.141 3.312 1 98.56 156 GLY B C 1
ATOM 3151 O O . GLY B 1 156 ? 4.984 -28.266 4.449 1 98.56 156 GLY B O 1
ATOM 3152 N N . MET B 1 157 ? 5.129 -27.469 2.434 1 98.88 157 MET B N 1
ATOM 3153 C CA . MET B 1 157 ? 6.449 -26.906 2.707 1 98.88 157 MET B CA 1
ATOM 3154 C C . MET B 1 157 ? 6.336 -25.5 3.293 1 98.88 157 MET B C 1
ATOM 3156 O O . MET B 1 157 ? 5.496 -24.703 2.863 1 98.88 157 MET B O 1
ATOM 3160 N N . PRO B 1 158 ? 7.129 -25.203 4.277 1 98.88 158 PRO B N 1
ATOM 3161 C CA . PRO B 1 158 ? 7.266 -23.797 4.699 1 98.88 158 PRO B CA 1
ATOM 3162 C C . PRO B 1 158 ? 7.969 -22.938 3.656 1 98.88 158 PRO B C 1
ATOM 3164 O O . PRO B 1 158 ? 8.648 -23.469 2.771 1 98.88 158 PRO B O 1
ATOM 3167 N N . PHE B 1 159 ? 7.754 -21.672 3.783 1 98.94 159 PHE B N 1
ATOM 3168 C CA . PHE B 1 159 ? 8.391 -20.75 2.852 1 98.94 159 PHE B CA 1
ATOM 3169 C C . PHE B 1 159 ? 9.867 -20.562 3.193 1 98.94 159 PHE B C 1
ATOM 3171 O O . PHE B 1 159 ? 10.234 -20.5 4.367 1 98.94 159 PHE B O 1
ATOM 3178 N N . THR B 1 160 ? 10.695 -20.562 2.189 1 98.94 160 THR B N 1
ATOM 3179 C CA . THR B 1 160 ? 12.133 -20.375 2.363 1 98.94 160 THR B CA 1
ATOM 3180 C C . THR B 1 160 ? 12.617 -19.141 1.611 1 98.94 160 THR B C 1
ATOM 3182 O O . THR B 1 160 ? 12.195 -18.891 0.484 1 98.94 160 THR B O 1
ATOM 3185 N N . THR B 1 161 ? 13.414 -18.344 2.271 1 98.88 161 THR B N 1
ATOM 3186 C CA . THR B 1 161 ? 14.07 -17.188 1.662 1 98.88 161 THR B CA 1
ATOM 3187 C C . THR B 1 161 ? 15.586 -17.266 1.846 1 98.88 161 THR B C 1
ATOM 3189 O O . THR B 1 161 ? 16.094 -18.172 2.502 1 98.88 161 THR B O 1
ATOM 3192 N N . THR B 1 162 ? 16.266 -16.344 1.242 1 98.44 162 THR B N 1
ATOM 3193 C CA . THR B 1 162 ? 17.734 -16.375 1.232 1 98.44 162 THR B CA 1
ATOM 3194 C C . THR B 1 162 ? 18.281 -16.281 2.652 1 98.44 162 THR B C 1
ATOM 3196 O O . THR B 1 162 ? 19.344 -16.844 2.945 1 98.44 162 THR B O 1
ATOM 3199 N N . ASP B 1 163 ? 17.531 -15.688 3.518 1 98.62 163 ASP B N 1
ATOM 3200 C CA . ASP B 1 163 ? 18.016 -15.445 4.875 1 98.62 163 ASP B CA 1
ATOM 3201 C C . ASP B 1 163 ? 17.344 -16.375 5.875 1 98.62 163 ASP B C 1
ATOM 3203 O O . ASP B 1 163 ? 17.656 -16.359 7.066 1 98.62 163 ASP B O 1
ATOM 3207 N N . ARG B 1 164 ? 16.422 -17.203 5.449 1 98.62 164 ARG B N 1
ATOM 3208 C CA . ARG B 1 164 ? 15.742 -18.141 6.32 1 98.62 164 ARG B CA 1
ATOM 3209 C C . ARG B 1 164 ? 15.555 -19.484 5.625 1 98.62 164 ARG B C 1
ATOM 3211 O O . ARG B 1 164 ? 14.609 -19.656 4.852 1 98.62 164 ARG B O 1
ATOM 3218 N N . ASP B 1 165 ? 16.359 -20.453 6.004 1 98.69 165 ASP B N 1
ATOM 3219 C CA . ASP B 1 165 ? 16.328 -21.781 5.414 1 98.69 165 ASP B CA 1
ATOM 3220 C C . ASP B 1 165 ? 15.297 -22.672 6.105 1 98.69 165 ASP B C 1
ATOM 3222 O O . ASP B 1 165 ? 15.5 -23.109 7.242 1 98.69 165 ASP B O 1
ATOM 3226 N N . ASN B 1 166 ? 14.227 -22.906 5.426 1 98.75 166 ASN B N 1
ATOM 3227 C CA . ASN B 1 166 ? 13.164 -23.75 5.969 1 98.75 166 ASN B CA 1
ATOM 3228 C C . ASN B 1 166 ? 12.875 -24.938 5.066 1 98.75 166 ASN B C 1
ATOM 3230 O O . ASN B 1 166 ? 11.82 -25.578 5.184 1 98.75 166 ASN B O 1
ATOM 3234 N N . ASP B 1 167 ? 13.727 -25.156 4.125 1 98.56 167 ASP B N 1
ATOM 3235 C CA . ASP B 1 167 ? 13.469 -26.203 3.145 1 98.56 167 ASP B CA 1
ATOM 3236 C C . ASP B 1 167 ? 13.977 -27.562 3.643 1 98.56 167 ASP B C 1
ATOM 3238 O O . ASP B 1 167 ? 14.406 -27.688 4.793 1 98.56 167 ASP B O 1
ATOM 3242 N N . HIS B 1 168 ? 13.797 -28.594 2.801 1 97.75 168 HIS B N 1
ATOM 3243 C CA . HIS B 1 168 ? 14.125 -29.953 3.227 1 97.75 168 HIS B CA 1
ATOM 3244 C C . HIS B 1 168 ? 15.391 -30.453 2.547 1 97.75 168 HIS B C 1
ATOM 3246 O O . HIS B 1 168 ? 15.625 -31.656 2.479 1 97.75 168 HIS B O 1
ATOM 3252 N N . HIS B 1 169 ? 16.062 -29.484 2.002 1 97.69 169 HIS B N 1
ATOM 3253 C CA . HIS B 1 169 ? 17.344 -29.906 1.481 1 97.69 169 HIS B CA 1
ATOM 3254 C C . HIS B 1 169 ? 18.344 -30.125 2.611 1 97.69 169 HIS B C 1
ATOM 3256 O O . HIS B 1 169 ? 18.406 -29.344 3.566 1 97.69 169 HIS B O 1
ATOM 3262 N N . SER B 1 170 ? 19.188 -31.078 2.504 1 95.81 170 SER B N 1
ATOM 3263 C CA . SER B 1 170 ? 20.016 -31.516 3.621 1 95.81 170 SER B CA 1
ATOM 3264 C C . SER B 1 170 ? 21.172 -30.562 3.852 1 95.81 170 SER B C 1
ATOM 3266 O O . SER B 1 170 ? 21.641 -30.406 4.984 1 95.81 170 SER B O 1
ATOM 3268 N N . THR B 1 171 ? 21.609 -29.844 2.836 1 95.75 171 THR B N 1
ATOM 3269 C CA . THR B 1 171 ? 22.844 -29.094 3.031 1 95.75 171 THR B CA 1
ATOM 3270 C C . THR B 1 171 ? 22.734 -27.688 2.469 1 95.75 171 THR B C 1
ATOM 3272 O O . THR B 1 171 ? 23.609 -26.844 2.705 1 95.75 171 THR B O 1
ATOM 3275 N N . LEU B 1 172 ? 21.672 -27.562 1.736 1 96 172 LEU B N 1
ATOM 3276 C CA . LEU B 1 172 ? 21.594 -26.328 0.969 1 96 172 LEU B CA 1
ATOM 3277 C C . LEU B 1 172 ? 20.344 -25.531 1.333 1 96 172 LEU B C 1
ATOM 3279 O O . LEU B 1 172 ? 19.281 -26.094 1.524 1 96 172 LEU B O 1
ATOM 3283 N N . ASN B 1 173 ? 20.594 -24.219 1.501 1 98.56 173 ASN B N 1
ATOM 3284 C CA . ASN B 1 173 ? 19.438 -23.344 1.419 1 98.56 173 ASN B CA 1
ATOM 3285 C C . ASN B 1 173 ? 19.016 -23.109 -0.028 1 98.56 173 ASN B C 1
ATOM 3287 O O . ASN B 1 173 ? 19.656 -22.328 -0.744 1 98.56 173 ASN B O 1
ATOM 3291 N N . CYS B 1 174 ? 17.969 -23.641 -0.464 1 98.81 174 CYS B N 1
ATOM 3292 C CA . CYS B 1 174 ? 17.531 -23.609 -1.857 1 98.81 174 CYS B CA 1
ATOM 3293 C C . CYS B 1 174 ? 17.312 -22.188 -2.324 1 98.81 174 CYS B C 1
ATOM 3295 O O . CYS B 1 174 ? 17.641 -21.828 -3.459 1 98.81 174 CYS B O 1
ATOM 3297 N N . ALA B 1 175 ? 16.734 -21.359 -1.473 1 98.75 175 ALA B N 1
ATOM 3298 C CA . ALA B 1 175 ? 16.453 -19.984 -1.844 1 98.75 175 ALA B CA 1
ATOM 3299 C C . ALA B 1 175 ? 17.75 -19.219 -2.109 1 98.75 175 ALA B C 1
ATOM 3301 O O . ALA B 1 175 ? 17.828 -18.453 -3.074 1 98.75 175 ALA B O 1
ATOM 3302 N N . SER B 1 176 ? 18.703 -19.375 -1.229 1 98.38 176 SER B N 1
ATOM 3303 C CA . SER B 1 176 ? 20 -18.734 -1.431 1 98.38 176 SER B CA 1
ATOM 3304 C C . SER B 1 176 ? 20.688 -19.266 -2.688 1 98.38 176 SER B C 1
ATOM 3306 O O . SER B 1 176 ? 21.297 -18.5 -3.432 1 98.38 176 SER B O 1
ATOM 3308 N N . HIS B 1 177 ? 20.578 -20.484 -2.902 1 98.31 177 HIS B N 1
ATOM 3309 C CA . HIS B 1 177 ? 21.25 -21.125 -4.027 1 98.31 177 HIS B CA 1
ATOM 3310 C C . HIS B 1 177 ? 20.609 -20.734 -5.352 1 98.31 177 HIS B C 1
ATOM 3312 O O . HIS B 1 177 ? 21.297 -20.484 -6.336 1 98.31 177 HIS B O 1
ATOM 3318 N N . TYR B 1 178 ? 19.297 -20.703 -5.379 1 98 178 TYR B N 1
ATOM 3319 C CA . TYR B 1 178 ? 18.578 -20.453 -6.629 1 98 178 TYR B CA 1
ATOM 3320 C C . TYR B 1 178 ? 18.094 -19.016 -6.699 1 98 178 TYR B C 1
ATOM 3322 O O . TYR B 1 178 ? 17.406 -18.625 -7.652 1 98 178 TYR B O 1
ATOM 3330 N N . HIS B 1 179 ? 18.312 -18.219 -5.715 1 98.06 179 HIS B N 1
ATOM 3331 C CA . HIS B 1 179 ? 18.188 -16.781 -5.727 1 98.06 179 HIS B CA 1
ATOM 3332 C C . HIS B 1 179 ? 16.719 -16.359 -5.844 1 98.06 179 HIS B C 1
ATOM 3334 O O . HIS B 1 179 ? 16.359 -15.562 -6.711 1 98.06 179 HIS B O 1
ATOM 3340 N N . ASN B 1 180 ? 15.852 -16.891 -5.035 1 98.31 180 ASN B N 1
ATOM 3341 C CA . ASN B 1 180 ? 14.453 -16.484 -4.914 1 98.31 180 ASN B CA 1
ATOM 3342 C C . ASN B 1 180 ? 13.797 -17.109 -3.686 1 98.31 180 ASN B C 1
ATOM 3344 O O . ASN B 1 180 ? 14.391 -17.953 -3.023 1 98.31 180 ASN B O 1
ATOM 3348 N N . GLY B 1 181 ? 12.633 -16.641 -3.248 1 98.81 181 GLY B N 1
ATOM 3349 C CA . GLY B 1 181 ? 11.82 -17.266 -2.209 1 98.81 181 GLY B CA 1
ATOM 3350 C C . GLY B 1 181 ? 10.742 -18.172 -2.758 1 98.81 181 GLY B C 1
ATOM 3351 O O . GLY B 1 181 ? 10.148 -17.891 -3.795 1 98.81 181 GLY B O 1
ATOM 3352 N N . TRP B 1 182 ? 10.562 -19.234 -2.092 1 98.88 182 TRP B N 1
ATOM 3353 C CA . TRP B 1 182 ? 9.594 -20.219 -2.58 1 98.88 182 TRP B CA 1
ATOM 3354 C C . TRP B 1 182 ? 9.312 -21.281 -1.519 1 98.88 182 TRP B C 1
ATOM 3356 O O . TRP B 1 182 ? 10 -21.344 -0.497 1 98.88 182 TRP B O 1
ATOM 3366 N N . TRP B 1 183 ? 8.25 -22.016 -1.746 1 98.88 183 TRP B N 1
ATOM 3367 C CA . TRP B 1 183 ? 7.973 -23.203 -0.93 1 98.88 183 TRP B CA 1
ATOM 3368 C C . TRP B 1 183 ? 8.844 -24.375 -1.351 1 98.88 183 TRP B C 1
ATOM 3370 O O . TRP B 1 183 ? 8.344 -25.391 -1.837 1 98.88 183 TRP B O 1
ATOM 3380 N N . PHE B 1 184 ? 10.117 -24.312 -0.979 1 98.81 184 PHE B N 1
ATOM 3381 C CA . PHE B 1 184 ? 11.094 -25.328 -1.388 1 98.81 184 PHE B CA 1
ATOM 3382 C C . PHE B 1 184 ? 10.953 -26.594 -0.552 1 98.81 184 PHE B C 1
ATOM 3384 O O . PHE B 1 184 ? 10.758 -26.516 0.663 1 98.81 184 PHE B O 1
ATOM 3391 N N . ASN B 1 185 ? 11 -27.734 -1.239 1 98.31 185 ASN B N 1
ATOM 3392 C CA . ASN B 1 185 ? 11.258 -29.016 -0.607 1 98.31 185 ASN B CA 1
ATOM 3393 C C . ASN B 1 185 ? 12.742 -29.375 -0.635 1 98.31 185 ASN B C 1
ATOM 3395 O O . ASN B 1 185 ? 13.57 -28.641 -0.107 1 98.31 185 ASN B O 1
ATOM 3399 N N . ALA B 1 186 ? 13.109 -30.672 -1.08 1 97.44 186 ALA B N 1
ATOM 3400 C CA . ALA B 1 186 ? 14.5 -30.891 -1.466 1 97.44 186 ALA B CA 1
ATOM 3401 C C . ALA B 1 186 ? 14.812 -30.219 -2.799 1 97.44 186 ALA B C 1
ATOM 3403 O O . ALA B 1 186 ? 15.195 -30.891 -3.764 1 97.44 186 ALA B O 1
ATOM 3404 N N . CYS B 1 187 ? 14.445 -29.219 -2.764 1 95.81 187 CYS B N 1
ATOM 3405 C CA . CYS B 1 187 ? 14.406 -27.953 -3.482 1 95.81 187 CYS B CA 1
ATOM 3406 C C . CYS B 1 187 ? 13.148 -27.859 -4.34 1 95.81 187 CYS B C 1
ATOM 3408 O O . CYS B 1 187 ? 12.141 -27.297 -3.908 1 95.81 187 CYS B O 1
ATOM 3410 N N . TYR B 1 188 ? 13.25 -28.219 -5.855 1 97.19 188 TYR B N 1
ATOM 3411 C CA . TYR B 1 188 ? 12.102 -27.672 -6.57 1 97.19 188 TYR B CA 1
ATOM 3412 C C . TYR B 1 188 ? 11.711 -28.578 -7.734 1 97.19 188 TYR B C 1
ATOM 3414 O O . TYR B 1 188 ? 12.547 -29.312 -8.266 1 97.19 188 TYR B O 1
ATOM 3422 N N . HIS B 1 189 ? 10.438 -28.625 -8.023 1 98.44 189 HIS B N 1
ATOM 3423 C CA . HIS B 1 189 ? 9.898 -29.062 -9.312 1 98.44 189 HIS B CA 1
ATOM 3424 C C . HIS B 1 189 ? 9.266 -27.891 -10.07 1 98.44 189 HIS B C 1
ATOM 3426 O O . HIS B 1 189 ? 9.008 -28 -11.266 1 98.44 189 HIS B O 1
ATOM 3432 N N . SER B 1 190 ? 9.055 -26.797 -9.422 1 98.69 190 SER B N 1
ATOM 3433 C CA . SER B 1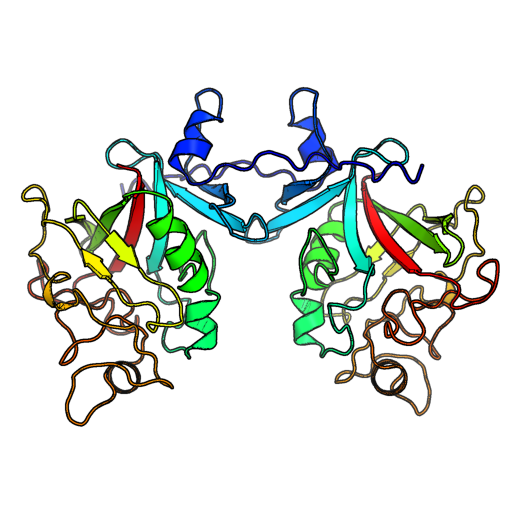 190 ? 8.578 -25.547 -10 1 98.69 190 SER B CA 1
ATOM 3434 C C . SER B 1 190 ? 9.078 -24.344 -9.203 1 98.69 190 SER B C 1
ATOM 3436 O O . SER B 1 190 ? 9.227 -24.422 -7.984 1 98.69 190 SER B O 1
ATOM 3438 N N . MET B 1 191 ? 9.367 -23.25 -9.914 1 98.44 191 MET B N 1
ATOM 3439 C CA . MET B 1 191 ? 9.82 -22 -9.328 1 98.44 191 MET B CA 1
ATOM 3440 C C . MET B 1 191 ? 9.383 -20.812 -10.172 1 98.44 191 MET B C 1
ATOM 3442 O O . MET B 1 191 ? 10.203 -20.172 -10.828 1 98.44 191 MET B O 1
ATOM 3446 N N . PRO B 1 192 ? 8.141 -20.453 -10.039 1 98.5 192 PRO B N 1
ATOM 3447 C CA . PRO B 1 192 ? 7.68 -19.266 -10.758 1 98.5 192 PRO B CA 1
ATOM 3448 C C . PRO B 1 192 ? 8.453 -18.016 -10.383 1 98.5 192 PRO B C 1
ATOM 3450 O O . PRO B 1 192 ? 8.492 -17.047 -11.156 1 98.5 192 PRO B O 1
ATOM 3453 N N . ASN B 1 193 ? 9.18 -18 -9.25 1 98.56 193 ASN B N 1
ATOM 3454 C CA . ASN B 1 193 ? 9.914 -16.844 -8.758 1 98.56 193 ASN B CA 1
ATOM 3455 C C . ASN B 1 193 ? 11.375 -16.875 -9.18 1 98.56 193 ASN B C 1
ATOM 3457 O O . ASN B 1 193 ? 12.164 -16 -8.797 1 98.56 193 ASN B O 1
ATOM 3461 N N . TYR B 1 194 ? 11.773 -17.812 -9.992 1 97.88 194 TYR B N 1
ATOM 3462 C CA . TYR B 1 194 ? 13.164 -17.969 -10.398 1 97.88 194 TYR B CA 1
ATOM 3463 C C . TYR B 1 194 ? 13.68 -16.719 -11.086 1 97.88 194 TYR B C 1
ATOM 3465 O O . TYR B 1 194 ? 12.914 -15.992 -11.727 1 97.88 194 TYR B O 1
ATOM 3473 N N . PRO B 1 195 ? 14.969 -16.469 -11.031 1 96.69 195 PRO B N 1
ATOM 3474 C CA . PRO B 1 195 ? 15.539 -15.273 -11.641 1 96.69 195 PRO B CA 1
ATOM 3475 C C . PRO B 1 195 ? 15.234 -15.164 -13.133 1 96.69 195 PRO B C 1
ATOM 3477 O O . PRO B 1 195 ? 15.242 -16.172 -13.844 1 96.69 195 PRO B O 1
ATOM 3480 N N . TRP B 1 196 ? 15.117 -13.93 -13.57 1 94.81 196 TRP B N 1
ATOM 3481 C CA . TRP B 1 196 ? 14.594 -13.633 -14.898 1 94.81 196 TRP B CA 1
ATOM 3482 C C . TRP B 1 196 ? 15.617 -13.977 -15.977 1 94.81 196 TRP B C 1
ATOM 3484 O O . TRP B 1 196 ? 15.258 -14.211 -17.141 1 94.81 196 TRP B O 1
ATOM 3494 N N . SER B 1 197 ? 16.906 -13.984 -15.648 1 92.62 197 SER B N 1
ATOM 3495 C CA . SER B 1 197 ? 17.953 -14.273 -16.625 1 92.62 197 SER B CA 1
ATOM 3496 C C . SER B 1 197 ? 17.688 -15.594 -17.344 1 92.62 197 SER B C 1
ATOM 3498 O O . SER B 1 197 ? 17.875 -15.688 -18.562 1 92.62 197 SER B O 1
ATOM 3500 N N . SER B 1 198 ? 17.125 -16.594 -16.625 1 90.81 198 SER B N 1
ATOM 3501 C CA . SER B 1 198 ? 16.75 -17.875 -17.219 1 90.81 198 SER B CA 1
ATOM 3502 C C . SER B 1 198 ? 15.242 -18 -17.359 1 90.81 198 SER B C 1
ATOM 3504 O O . SER B 1 198 ? 14.75 -18.812 -18.141 1 90.81 198 SER B O 1
ATOM 3506 N N . GLY B 1 199 ? 14.609 -17.125 -16.562 1 93.31 199 G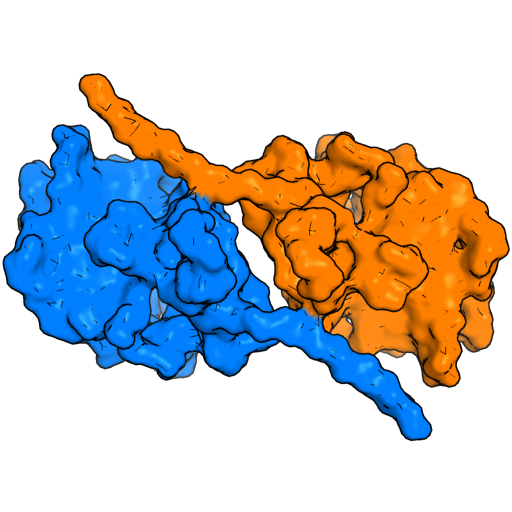LY B N 1
ATOM 3507 C CA . GLY B 1 199 ? 13.156 -17.156 -16.547 1 93.31 199 GLY B CA 1
ATOM 3508 C C . GLY B 1 199 ? 12.602 -18.125 -15.523 1 93.31 199 GLY B C 1
ATOM 3509 O O . GLY B 1 199 ? 13.336 -18.953 -14.984 1 93.31 199 GLY B O 1
ATOM 3510 N N . PRO B 1 200 ? 11.266 -18.031 -15.258 1 98 200 PRO B N 1
ATOM 3511 C CA . PRO B 1 200 ? 10.586 -18.969 -14.359 1 98 200 PRO B CA 1
ATOM 3512 C C . PRO B 1 200 ? 10.773 -20.422 -14.781 1 98 200 PRO B C 1
ATOM 3514 O O . PRO B 1 200 ? 11.125 -20.703 -15.93 1 98 200 PRO B O 1
ATOM 3517 N N . TYR B 1 201 ? 10.664 -21.25 -13.789 1 98.56 201 TYR B N 1
ATOM 3518 C CA . TYR B 1 201 ? 10.953 -22.656 -13.984 1 98.56 201 TYR B CA 1
ATOM 3519 C C . TYR B 1 201 ? 9.727 -23.516 -13.688 1 98.56 201 TYR B C 1
ATOM 3521 O O . TYR B 1 201 ? 9.062 -23.328 -12.664 1 98.56 201 TYR B O 1
ATOM 3529 N N . TRP B 1 202 ? 9.398 -24.406 -14.523 1 98.81 202 TRP B N 1
ATOM 3530 C CA . TRP B 1 202 ? 8.383 -25.438 -14.352 1 98.81 202 TRP B CA 1
ATOM 3531 C C . TRP B 1 202 ? 8.805 -26.75 -15.008 1 98.81 202 TRP B C 1
ATOM 3533 O O . TRP B 1 202 ? 8.914 -26.828 -16.234 1 98.81 202 TRP B O 1
ATOM 3543 N N . TYR B 1 203 ? 9.07 -27.75 -14.188 1 98.62 203 TYR B N 1
ATOM 3544 C CA . TYR B 1 203 ? 9.57 -29.016 -14.711 1 98.62 203 TYR B CA 1
ATOM 3545 C C . TYR B 1 203 ? 8.609 -29.594 -15.734 1 98.62 203 TYR B C 1
ATOM 3547 O O . TYR B 1 203 ? 7.398 -29.656 -15.492 1 98.62 203 TYR B O 1
ATOM 3555 N N . SER B 1 204 ? 9.102 -30 -16.969 1 98.19 204 SER B N 1
ATOM 3556 C CA . SER B 1 204 ? 8.359 -30.625 -18.062 1 98.19 204 SER B CA 1
ATOM 3557 C C . SER B 1 204 ? 7.434 -29.609 -18.734 1 98.19 204 SER B C 1
ATOM 3559 O O . SER B 1 204 ? 6.414 -29.984 -19.312 1 98.19 204 SER B O 1
ATOM 3561 N N . PHE B 1 205 ? 7.75 -28.328 -18.547 1 98.56 205 PHE B N 1
ATOM 3562 C CA . PHE B 1 205 ? 7.004 -27.328 -19.297 1 98.56 205 PHE B CA 1
ATOM 3563 C C . PHE B 1 205 ? 7.164 -27.547 -20.797 1 98.56 205 PHE B C 1
ATOM 3565 O O . PHE B 1 205 ? 8.25 -27.875 -21.281 1 98.56 205 PHE B O 1
ATOM 3572 N N . PRO B 1 206 ? 6.125 -27.328 -21.562 1 98.12 206 PRO B N 1
ATOM 3573 C CA . PRO B 1 206 ? 6.258 -27.484 -23.016 1 98.12 206 PRO B CA 1
ATOM 3574 C C . PRO B 1 206 ? 7.359 -26.609 -23.609 1 98.12 206 PRO B C 1
ATOM 3576 O O . PRO B 1 206 ? 7.418 -25.406 -23.328 1 98.12 206 PRO B O 1
ATOM 3579 N N . GLY B 1 207 ? 8.219 -27.234 -24.375 1 97.69 207 GLY B N 1
ATOM 3580 C CA . GLY B 1 207 ? 9.281 -26.484 -25.047 1 97.69 207 GLY B CA 1
ATOM 3581 C C . GLY B 1 207 ? 10.516 -26.312 -24.172 1 97.69 207 GLY B C 1
ATOM 3582 O O . GLY B 1 207 ? 11.523 -25.75 -24.625 1 97.69 207 GLY B O 1
ATOM 3583 N N . GLY B 1 208 ? 10.453 -26.75 -22.891 1 98 208 GLY B N 1
ATOM 3584 C CA . GLY B 1 208 ? 11.586 -26.641 -21.984 1 98 208 GLY B CA 1
ATOM 3585 C C . GLY B 1 208 ? 11.219 -26.078 -20.625 1 98 208 GLY B C 1
ATOM 3586 O O . GLY B 1 208 ? 10.367 -25.188 -20.531 1 98 208 GLY B O 1
ATOM 3587 N N . ASN B 1 209 ? 11.914 -26.406 -19.656 1 98.31 209 ASN B N 1
ATOM 3588 C CA . ASN B 1 209 ? 11.57 -26.094 -18.281 1 98.31 209 ASN B CA 1
ATOM 3589 C C . ASN B 1 209 ? 11.555 -24.578 -18.031 1 98.31 209 ASN B C 1
ATOM 3591 O O . ASN B 1 209 ? 10.836 -24.094 -17.156 1 98.31 209 ASN B O 1
ATOM 3595 N N . HIS B 1 210 ? 12.367 -23.828 -18.812 1 98.06 210 HIS B N 1
ATOM 3596 C CA . HIS B 1 210 ? 12.469 -22.375 -18.656 1 98.06 210 HIS B CA 1
ATOM 3597 C C . HIS B 1 210 ? 11.82 -21.641 -19.828 1 98.06 210 HIS B C 1
ATOM 3599 O O . HIS B 1 210 ? 12.047 -20.453 -20.016 1 98.06 210 HIS B O 1
ATOM 3605 N N . ASN B 1 211 ? 11.062 -22.406 -20.688 1 97.88 211 ASN B N 1
ATOM 3606 C CA . ASN B 1 211 ? 10.398 -21.781 -21.828 1 97.88 211 ASN B CA 1
ATOM 3607 C C . ASN B 1 211 ? 9.203 -20.938 -21.391 1 97.88 211 ASN B C 1
ATOM 3609 O O . ASN B 1 211 ? 8.094 -21.109 -21.891 1 97.88 211 ASN B O 1
ATOM 3613 N N . ILE B 1 212 ? 9.398 -20.062 -20.406 1 98.38 212 ILE B N 1
ATOM 3614 C CA . ILE B 1 212 ? 8.344 -19.25 -19.797 1 98.38 212 ILE B CA 1
ATOM 3615 C C . ILE B 1 212 ? 8.758 -17.781 -19.812 1 98.38 212 ILE B C 1
ATOM 3617 O O . ILE B 1 212 ? 9.82 -17.422 -19.281 1 98.38 212 ILE B O 1
ATOM 3621 N N . GLN B 1 213 ? 8.031 -16.906 -20.438 1 97.75 213 GLN B N 1
ATOM 3622 C CA . GLN B 1 213 ? 8.336 -15.477 -20.469 1 97.75 213 GLN B CA 1
ATOM 3623 C C . GLN B 1 213 ? 7.32 -14.68 -19.656 1 97.75 213 GLN B C 1
ATOM 3625 O O . GLN B 1 213 ? 7.469 -13.469 -19.5 1 97.75 213 GLN B O 1
ATOM 3630 N N . TYR B 1 214 ? 6.297 -15.328 -19.234 1 98.12 214 TYR B N 1
ATOM 3631 C CA . TYR B 1 214 ? 5.27 -14.742 -18.391 1 98.12 214 TYR B CA 1
ATOM 3632 C C . TYR B 1 214 ? 4.672 -15.781 -17.453 1 98.12 214 TYR B C 1
ATOM 3634 O O . TYR B 1 214 ? 4.391 -16.906 -17.859 1 98.12 214 TYR B O 1
ATOM 3642 N N . VAL B 1 215 ? 4.504 -15.461 -16.188 1 98.75 215 VAL B N 1
ATOM 3643 C CA . VAL B 1 215 ? 3.812 -16.328 -15.258 1 98.75 215 VAL B CA 1
ATOM 3644 C C . VAL B 1 215 ? 3.027 -15.5 -14.25 1 98.75 215 VAL B C 1
ATOM 3646 O O . VAL B 1 215 ? 3.504 -14.453 -13.797 1 98.75 215 VAL B O 1
ATOM 3649 N N . GLU B 1 216 ? 1.865 -15.875 -13.977 1 98.62 216 GLU B N 1
ATOM 3650 C CA . GLU B 1 216 ? 0.967 -15.203 -13.047 1 98.62 216 GLU B CA 1
ATOM 3651 C C . GLU B 1 216 ? 0.209 -16.203 -12.188 1 98.62 216 GLU B C 1
ATOM 3653 O O . GLU B 1 216 ? -0.399 -17.141 -12.703 1 98.62 216 GLU B O 1
ATOM 3658 N N . MET B 1 217 ? 0.318 -16.047 -10.867 1 98.94 217 MET B N 1
ATOM 3659 C CA . MET B 1 217 ? -0.444 -16.859 -9.93 1 98.94 217 MET B CA 1
ATOM 3660 C C . MET B 1 217 ? -1.613 -16.078 -9.344 1 98.94 217 MET B C 1
ATOM 3662 O O . MET B 1 217 ? -1.455 -14.922 -8.945 1 98.94 217 MET B O 1
ATOM 3666 N N . LYS B 1 218 ? -2.746 -16.688 -9.312 1 98.88 218 LYS B N 1
ATOM 3667 C CA . LYS B 1 218 ? -3.947 -16 -8.844 1 98.88 218 LYS B CA 1
ATOM 3668 C C . LYS B 1 218 ? -4.906 -16.984 -8.172 1 98.88 218 LYS B C 1
ATOM 3670 O O . LYS B 1 218 ? -4.844 -18.188 -8.406 1 98.88 218 LYS B O 1
ATOM 3675 N N . ILE B 1 219 ? -5.738 -16.484 -7.262 1 98.88 219 ILE B N 1
ATOM 3676 C CA . ILE B 1 219 ? -6.676 -17.297 -6.496 1 98.88 219 ILE B CA 1
ATOM 3677 C C . ILE B 1 219 ? -8.07 -16.672 -6.559 1 98.88 219 ILE B C 1
ATOM 3679 O O . ILE B 1 219 ? -8.211 -15.477 -6.816 1 98.88 219 ILE B O 1
ATOM 3683 N N . ARG B 1 220 ? -9.039 -17.469 -6.375 1 98.56 220 ARG B N 1
ATOM 3684 C CA . ARG B 1 220 ? -10.414 -17.031 -6.199 1 98.56 220 ARG B CA 1
ATOM 3685 C C . ARG B 1 220 ? -11.188 -17.984 -5.293 1 98.56 220 ARG B C 1
ATOM 3687 O O . ARG B 1 220 ? -10.82 -19.156 -5.176 1 98.56 220 ARG B O 1
ATOM 3694 N N . PRO B 1 221 ? -12.219 -17.453 -4.594 1 98.06 221 PRO B N 1
ATOM 3695 C CA . PRO B 1 221 ? -12.969 -18.328 -3.695 1 98.06 221 PRO B CA 1
ATOM 3696 C C . PRO B 1 221 ? -13.766 -19.391 -4.445 1 98.06 221 PRO B C 1
ATOM 3698 O O . PRO B 1 221 ? -14.25 -19.141 -5.551 1 98.06 221 PRO B O 1
ATOM 3701 N N . LEU B 1 222 ? -13.844 -20.516 -3.824 1 95.25 222 LEU B N 1
ATOM 3702 C CA . LEU B 1 222 ? -14.633 -21.609 -4.367 1 95.25 222 LEU B CA 1
ATOM 3703 C C . LEU B 1 222 ? -16.125 -21.344 -4.195 1 95.25 222 LEU B C 1
ATOM 3705 O O . LEU B 1 222 ? -16.531 -20.672 -3.238 1 95.25 222 LEU B O 1
#

Sequence (444 aa):
SSSYFFYQQPDYPRDCKEVFEQCDGESSDGVYLIQPDGYLEPFPVYCNNSVDGGNWMVFQRRMDGSVDFDRVWNDYKEGFGFLNREFWLGNEKLAYITNQKDYELRIDFVSKTDESYFAKYNLFRVSDEGTKYKMVALGNFDTSSTVVDKLSYHRGMPFTTTDRDNDHHSTLNCASHYHNGWWFNACYHSMPNYPWSSGPYWYSFPGGNHNIQYVEMKIRPLSSSYFFYQQPDYPRDCKEVFEQCDGESSDGVYLIQPDGYLEPFPVYCNNSVDGGNWMVFQRRMDGSVDFDRVWNDYKEGFGFLNREFWLGNEKLAYITNQKDYELRIDFVSKTDESYFAKYNLFRVSDEGTKYKMVALGNFDTSSTVVDKLSYHRGMPFTTTDRDNDHHSTLNCASHYHNGWWFNACYHSMPNYPWSSGPYWYSFPGGNHNIQYVEMKIRPL

Solvent-accessible surface area (backbone atoms only — not comparable to full-atom values): 22838 Å² total; per-residue (Å²): 132,82,73,69,75,75,72,60,56,68,86,55,28,54,42,35,47,48,44,51,67,71,37,92,72,85,60,66,38,33,78,44,65,24,29,30,70,89,50,92,61,69,46,78,40,28,28,40,44,85,54,92,90,28,32,25,30,48,44,34,29,44,63,79,57,86,54,82,49,62,43,42,56,68,45,47,38,65,28,52,74,37,81,94,56,33,27,38,59,16,45,54,58,44,13,41,46,27,64,69,49,61,17,24,33,39,34,41,36,26,28,74,85,73,45,79,42,33,43,37,25,70,24,38,27,30,37,52,70,92,59,40,37,14,29,71,38,64,43,60,73,43,83,83,34,70,53,62,91,29,60,70,72,27,52,63,19,23,42,15,16,52,77,40,75,47,46,62,34,91,84,53,47,52,20,52,74,58,37,14,46,42,44,26,27,80,34,73,45,46,34,75,46,32,46,54,93,63,22,26,33,32,53,76,30,75,91,37,39,42,35,31,50,30,42,34,36,28,34,32,74,111,134,82,74,68,73,75,71,59,56,69,87,55,28,53,42,36,47,46,44,50,65,72,34,92,76,82,60,66,39,34,78,45,66,24,28,31,70,90,51,92,62,68,45,78,42,27,28,40,44,84,54,91,90,28,32,24,29,49,46,33,30,43,61,80,57,86,55,82,50,62,41,41,55,68,45,47,36,66,27,50,74,37,81,92,55,34,28,38,57,14,46,54,59,46,13,41,46,28,66,69,48,62,18,25,34,39,35,43,35,26,27,74,86,76,45,80,41,32,42,38,25,70,25,38,25,31,38,50,68,93,58,41,36,14,30,70,40,62,43,59,73,42,84,84,33,70,52,62,90,28,60,69,73,26,54,61,19,22,42,15,16,52,77,39,75,47,45,61,34,92,86,51,48,51,17,52,73,58,37,14,45,44,45,26,27,80,34,76,45,48,33,77,46,32,45,55,94,63,22,26,34,33,53,77,30,76,92,36,40,41,36,33,51,30,41,36,36,29,33,30,74,111

Organism: Stichopus japonicus (NCBI:txid307972)

InterPro domains:
  IPR002181 Fibrinogen, alpha/beta/gamma chain, C-terminal globular domain [PF00147] (13-221)
  IPR002181 Fibrinogen, alpha/beta/gamma chain, C-terminal globular domain [PS51406] (7-222)
  IPR002181 Fibrinogen, alpha/beta/gamma chain, C-terminal globular domain [SM00186] (11-222)
  IPR002181 Fibrinogen, alpha/beta/gamma chain, C-terminal globular domain [cd00087] (11-222)
  IPR014716 Fibrinogen, alpha/beta/gamma chain, C-terminal globular, subdomain 1 [G3DSA:3.90.215.10] (6-222)
  IPR036056 Fibrinogen-like, C-terminal [SSF56496] (6-221)
  IPR050373 Fibrinogen C-terminal domain-containing protein [PTHR19143] (13-221)